Protein AF-A0A914AIZ8-F1 (afdb_monomer_lite)

pLDDT: mean 80.5, std 17.39, range [27.12, 98.44]

Sequence (541 aa):
MTSAKQDGAMNAWTVYDHIDECRGKVALKERDHRAYYESSQVDKQFNEVEIAALRQNNKDKRVNLAQQTFHGDERVINEALESHRDENLALRRKTAEEAISEMDQKMCEKEKQLNSLREQREKRENRIKELETALARLDLLAKNSDNNYAQYDLKTIRMVENNLDKARIKHETARKLQQTYIEIVRCLEEERLSLPKKLKALEGALEEQRHELRELTGISQDARIKRDQAKAELSVLEQTMIEAKRSRDRTLTRMKKQAEKQKEMADKIEKRARATLQTDDPSQESKRQSQMDEDNWVKVTTYEEAFKRIQEATGVSSIEEIEARFMNQGGTYEHLLAQKRTSEKQRKWLSEQKRQLTQHYEAMKYSGESKMSQGQQMLEKMQEHLGKTEQRRDLLRNSVHRNHMVTTDVKNGIRHLYDTLKDIKLKPPMKNNANPDDYLDQLQICENKLQKLMTQANVRDSASFKKIMNSTEFHEFMENRQKTENLRVRLDEPDSYDSDDFGYDSQDNEDMMTNADIKREGQMLMDQKKNKKRARGRRKK

InterPro domains:
  IPR033192 Outer dynein arm-docking complex subunit 3 [PTHR46518] (12-540)
  IPR049258 ODAD1, central coiled coil region [PF21773] (155-421)

Radius of gyration: 93.91 Å; chains: 1; bounding box: 197×162×282 Å

Structure (mmCIF, N/CA/C/O backbone):
data_AF-A0A914AIZ8-F1
#
_entry.id   AF-A0A914AIZ8-F1
#
loop_
_atom_site.group_PDB
_atom_site.id
_atom_site.type_symbol
_atom_site.label_atom_id
_atom_site.label_alt_id
_atom_site.label_comp_id
_atom_site.label_asym_id
_atom_site.label_entity_id
_atom_site.label_seq_id
_atom_site.pdbx_PDB_ins_code
_atom_site.Cartn_x
_atom_site.Cartn_y
_atom_site.Cartn_z
_atom_site.occupancy
_atom_site.B_iso_or_equiv
_atom_site.auth_seq_id
_atom_site.auth_comp_id
_atom_site.auth_asym_id
_atom_site.auth_atom_id
_atom_site.pdbx_PDB_model_num
ATOM 1 N N . MET A 1 1 ? 111.674 66.416 -109.402 1.00 37.84 1 MET A N 1
ATOM 2 C CA . MET A 1 1 ? 112.858 67.274 -109.611 1.00 37.84 1 MET A CA 1
ATOM 3 C C . MET A 1 1 ? 113.017 67.504 -111.105 1.00 37.84 1 MET A C 1
ATOM 5 O O . MET A 1 1 ? 112.945 66.522 -111.824 1.00 37.84 1 MET A O 1
ATOM 9 N N . THR A 1 2 ? 113.167 68.777 -111.508 1.00 37.00 2 THR A N 1
ATOM 10 C CA . THR A 1 2 ? 113.923 69.280 -112.688 1.00 37.00 2 THR A CA 1
ATOM 11 C C . THR A 1 2 ? 113.651 68.617 -114.049 1.00 37.00 2 THR A C 1
ATOM 13 O O . THR A 1 2 ? 113.976 67.460 -114.255 1.00 37.00 2 THR A O 1
ATOM 16 N N . SER A 1 3 ? 112.966 69.279 -114.986 1.00 31.75 3 SER A N 1
ATOM 17 C CA . SER A 1 3 ? 113.475 70.363 -115.855 1.00 31.75 3 SER A CA 1
ATOM 18 C C . SER A 1 3 ? 114.657 69.954 -116.734 1.00 31.75 3 SER A C 1
ATOM 20 O O . SER A 1 3 ? 115.660 69.476 -116.212 1.00 31.75 3 SER A O 1
ATOM 22 N N . ALA A 1 4 ? 114.541 70.333 -118.015 1.00 35.38 4 ALA A N 1
ATOM 23 C CA . ALA A 1 4 ? 115.617 70.503 -118.991 1.00 35.38 4 ALA A CA 1
ATOM 24 C C . ALA A 1 4 ? 116.186 69.183 -119.556 1.00 35.38 4 ALA A C 1
ATOM 26 O O . ALA A 1 4 ? 116.384 68.222 -118.836 1.00 35.38 4 ALA A O 1
ATOM 27 N N . LYS A 1 5 ? 116.510 69.043 -120.838 1.00 35.47 5 LYS A N 1
ATOM 28 C CA . LYS A 1 5 ? 116.628 69.987 -121.950 1.00 35.47 5 LYS A CA 1
ATOM 29 C C . LYS A 1 5 ? 116.892 69.120 -123.192 1.00 35.47 5 LYS A C 1
ATOM 31 O O . LYS A 1 5 ? 117.643 68.163 -123.097 1.00 35.47 5 LYS A O 1
ATOM 36 N N . GLN A 1 6 ? 116.197 69.419 -124.283 1.00 34.81 6 GLN A N 1
ATOM 37 C CA . GLN A 1 6 ? 116.794 69.851 -125.552 1.00 34.81 6 GLN A CA 1
ATOM 38 C C . GLN A 1 6 ? 117.416 68.785 -126.470 1.00 34.81 6 GLN A C 1
ATOM 40 O O . GLN A 1 6 ? 118.135 67.887 -126.056 1.00 34.81 6 GLN A O 1
ATOM 45 N N . ASP A 1 7 ? 117.150 69.064 -127.746 1.00 32.25 7 ASP A N 1
ATOM 46 C CA . ASP A 1 7 ? 117.887 68.711 -128.956 1.00 32.25 7 ASP A CA 1
ATOM 47 C C . ASP A 1 7 ? 117.586 67.316 -129.539 1.00 32.25 7 ASP A C 1
ATOM 49 O O . ASP A 1 7 ? 117.771 66.286 -128.912 1.00 32.25 7 ASP A O 1
ATOM 53 N N . GLY A 1 8 ? 117.048 67.180 -130.754 1.00 37.59 8 GLY A N 1
ATOM 54 C CA . GLY A 1 8 ? 117.127 68.109 -131.880 1.00 37.59 8 GLY A CA 1
ATOM 55 C C . GLY A 1 8 ? 118.482 68.030 -132.582 1.00 37.59 8 GLY A C 1
ATOM 56 O O . GLY A 1 8 ? 119.145 69.043 -132.737 1.00 37.59 8 GLY A O 1
ATOM 57 N N . ALA A 1 9 ? 118.873 66.832 -133.021 1.00 35.09 9 ALA A N 1
ATOM 58 C CA . ALA A 1 9 ? 119.806 66.600 -134.126 1.00 35.09 9 ALA A CA 1
ATOM 59 C 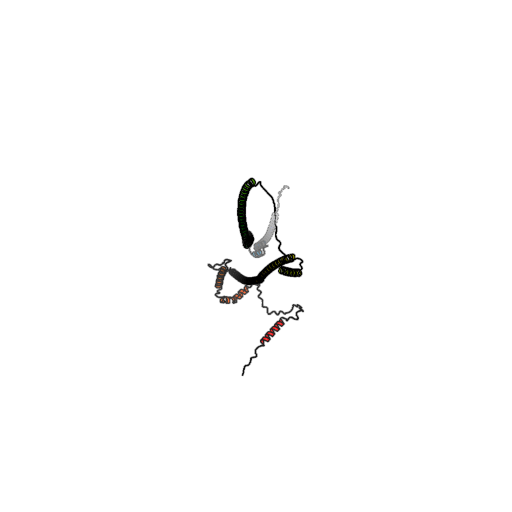C . ALA A 1 9 ? 119.464 65.222 -134.729 1.00 35.09 9 ALA A C 1
ATOM 61 O O . ALA A 1 9 ? 119.620 64.195 -134.083 1.00 35.09 9 ALA A O 1
ATOM 62 N N . MET A 1 10 ? 118.691 65.194 -135.815 1.00 37.34 10 MET A N 1
ATOM 63 C CA . MET A 1 10 ? 119.196 64.980 -137.179 1.00 37.34 10 MET A CA 1
ATOM 64 C C . MET A 1 10 ? 119.826 63.595 -137.410 1.00 37.34 10 MET A C 1
ATOM 66 O O . MET A 1 10 ? 120.957 63.337 -137.023 1.00 37.34 10 MET A O 1
ATOM 70 N N . ASN A 1 11 ? 119.087 62.801 -138.194 1.00 43.47 11 ASN A N 1
ATOM 71 C CA . ASN A 1 11 ? 119.573 61.902 -139.242 1.00 43.47 11 ASN A CA 1
ATOM 72 C C . ASN A 1 11 ? 120.463 60.714 -138.856 1.00 43.47 11 ASN A C 1
ATOM 74 O O . ASN A 1 11 ? 121.676 60.836 -138.751 1.00 43.47 11 ASN A O 1
ATOM 78 N N . ALA A 1 12 ? 119.855 59.522 -138.858 1.00 49.12 12 ALA A N 1
ATOM 79 C CA . ALA A 1 12 ? 120.005 58.534 -139.943 1.00 49.12 12 ALA A CA 1
ATOM 80 C C . ALA A 1 12 ? 119.613 57.138 -139.426 1.00 49.12 12 ALA A C 1
ATOM 82 O O . ALA A 1 12 ? 120.465 56.282 -139.217 1.00 49.12 12 ALA A O 1
ATOM 83 N N . TRP A 1 13 ? 118.319 56.903 -139.189 1.00 46.59 13 TRP A N 1
ATOM 84 C CA . TRP A 1 13 ? 117.822 55.535 -139.012 1.00 46.59 13 TRP A CA 1
ATOM 85 C C . TRP A 1 13 ? 117.553 54.963 -140.393 1.00 46.59 13 TRP A C 1
ATOM 87 O O . TRP A 1 13 ? 116.778 55.525 -141.172 1.00 46.59 13 TRP A O 1
ATOM 97 N N . THR A 1 14 ? 118.254 53.886 -140.725 1.00 64.19 14 THR A N 1
ATOM 98 C CA . THR A 1 14 ? 118.092 53.234 -142.019 1.00 64.19 14 THR A CA 1
ATOM 99 C C . THR A 1 14 ? 116.807 52.410 -142.021 1.00 64.19 14 THR A C 1
ATOM 101 O O . THR A 1 14 ? 116.334 51.957 -140.982 1.00 64.19 14 THR A O 1
ATOM 104 N N . VAL A 1 15 ? 116.208 52.208 -143.198 1.00 65.94 15 VAL A N 1
ATOM 105 C CA . VAL A 1 15 ? 114.945 51.456 -143.349 1.00 65.94 15 VAL A CA 1
ATOM 106 C C . VAL A 1 15 ? 115.031 50.053 -142.723 1.00 65.94 15 VAL A C 1
ATOM 108 O O . VAL A 1 15 ? 114.028 49.537 -142.238 1.00 65.94 15 VAL A O 1
ATOM 111 N N . TYR A 1 16 ? 116.230 49.464 -142.672 1.00 70.50 16 TYR A N 1
ATOM 112 C CA . TYR A 1 16 ? 116.486 48.180 -142.018 1.00 70.50 16 TYR A CA 1
ATOM 113 C C . TYR A 1 16 ? 116.270 48.218 -140.498 1.00 70.50 16 TYR A C 1
ATOM 115 O O . TYR A 1 16 ? 115.615 47.320 -139.974 1.00 70.50 16 TYR A O 1
ATOM 123 N N . ASP A 1 17 ? 116.707 49.276 -139.809 1.00 71.38 17 ASP A N 1
ATOM 124 C CA . ASP A 1 17 ? 116.514 49.417 -138.358 1.00 71.38 17 ASP A CA 1
ATOM 125 C C . ASP A 1 17 ? 115.025 49.566 -138.001 1.00 71.38 17 ASP A C 1
ATOM 127 O O . ASP A 1 17 ? 114.548 48.997 -137.021 1.00 71.38 17 ASP A O 1
ATOM 131 N N . HIS A 1 18 ? 114.252 50.263 -138.844 1.00 68.75 18 HIS A N 1
ATOM 132 C CA . HIS A 1 18 ? 112.795 50.363 -138.692 1.00 68.75 18 HIS A CA 1
ATOM 133 C C . HIS A 1 18 ? 112.086 49.022 -138.930 1.00 68.75 18 HIS A C 1
ATOM 135 O O . HIS A 1 18 ? 111.115 48.703 -138.243 1.00 68.75 18 HIS A O 1
ATOM 141 N N . ILE A 1 19 ? 112.566 48.214 -139.882 1.00 75.69 19 ILE A N 1
ATOM 142 C CA . ILE A 1 19 ? 112.013 46.880 -140.147 1.00 75.69 19 ILE A CA 1
ATOM 143 C C . ILE A 1 19 ? 112.294 45.930 -138.977 1.00 75.69 19 ILE A C 1
ATOM 145 O O . ILE A 1 19 ? 111.385 45.202 -138.577 1.00 75.69 19 ILE A O 1
ATOM 149 N N . ASP A 1 20 ? 113.495 45.946 -138.399 1.00 78.25 20 ASP A N 1
ATOM 150 C CA . ASP A 1 20 ? 113.828 45.081 -137.262 1.00 78.25 20 ASP A CA 1
ATOM 151 C C . ASP A 1 20 ? 113.152 45.534 -135.960 1.00 78.25 20 ASP A C 1
ATOM 153 O O . ASP A 1 20 ? 112.673 44.689 -135.200 1.00 78.25 20 ASP A O 1
ATOM 157 N N . GLU A 1 21 ? 112.969 46.840 -135.740 1.00 79.44 21 GLU A N 1
ATOM 158 C CA . GLU A 1 21 ? 112.124 47.345 -134.650 1.00 79.44 21 GLU A CA 1
ATOM 159 C C . GLU A 1 21 ? 110.655 46.916 -134.835 1.00 79.44 21 GLU A C 1
ATOM 161 O O . GLU A 1 21 ? 110.011 46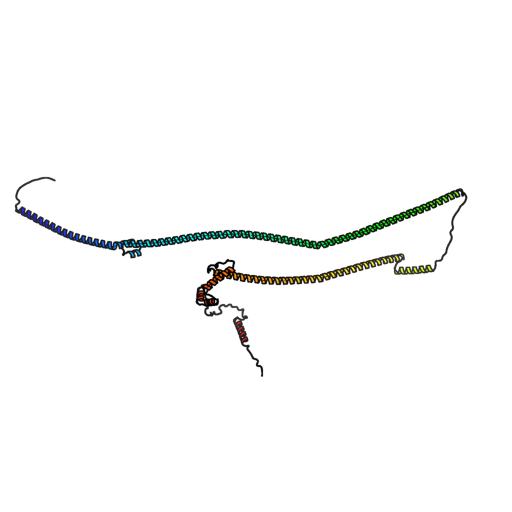.455 -133.888 1.00 79.44 21 GLU A O 1
ATOM 166 N N . CYS A 1 22 ? 110.112 47.006 -136.056 1.00 77.62 22 CYS A N 1
ATOM 167 C CA . CYS A 1 22 ? 108.765 46.522 -136.366 1.00 77.62 22 CYS A CA 1
ATOM 168 C C . CYS A 1 22 ? 108.639 45.005 -136.173 1.00 77.62 22 CYS A C 1
ATOM 170 O O . CYS A 1 22 ? 107.650 44.558 -135.594 1.00 77.62 22 CYS A O 1
ATOM 172 N N . ARG A 1 23 ? 109.632 44.209 -136.588 1.00 79.06 23 ARG A N 1
ATOM 173 C CA . ARG A 1 23 ? 109.660 42.755 -136.356 1.00 79.06 23 ARG A CA 1
ATOM 174 C C . ARG A 1 23 ? 109.751 42.416 -134.871 1.00 79.06 23 ARG A C 1
ATOM 176 O O . ARG A 1 23 ? 109.022 41.540 -134.417 1.00 79.06 23 ARG A O 1
ATOM 183 N N . GLY A 1 24 ? 110.565 43.140 -134.102 1.00 79.94 24 GLY A N 1
ATOM 184 C CA . GLY A 1 24 ? 110.635 43.010 -132.646 1.00 79.94 24 GLY A CA 1
ATOM 185 C C . GLY A 1 24 ? 109.304 43.345 -131.967 1.00 79.94 24 GLY A C 1
ATOM 186 O O . GLY A 1 24 ? 108.838 42.585 -131.119 1.00 79.94 24 GLY A O 1
ATOM 187 N N . LYS A 1 25 ? 108.634 44.427 -132.392 1.00 80.31 25 LYS A N 1
ATOM 188 C CA . LYS A 1 25 ? 107.292 44.803 -131.908 1.00 80.31 25 LYS A CA 1
ATOM 189 C C . LYS A 1 25 ? 106.227 43.767 -132.274 1.00 80.31 25 LYS A C 1
ATOM 191 O O . LYS A 1 25 ? 105.352 43.503 -131.453 1.00 80.31 25 LYS A O 1
ATOM 196 N N . VAL A 1 26 ? 106.286 43.173 -133.468 1.00 80.88 26 VAL A N 1
ATOM 197 C CA . VAL A 1 26 ? 105.371 42.093 -133.880 1.00 80.88 26 VAL A CA 1
ATOM 198 C C . VAL A 1 26 ? 105.619 40.833 -133.052 1.00 80.88 26 VAL A C 1
ATOM 200 O O . VAL A 1 26 ? 104.673 40.319 -132.470 1.00 80.88 26 VAL A O 1
ATOM 203 N N . ALA A 1 27 ? 106.870 40.396 -132.890 1.00 82.56 27 ALA A N 1
ATOM 204 C CA . ALA A 1 27 ? 107.204 39.218 -132.087 1.00 82.56 27 ALA A CA 1
ATOM 205 C C . ALA A 1 27 ? 106.839 39.385 -130.599 1.00 82.56 27 ALA A C 1
ATOM 207 O O . ALA A 1 27 ? 106.394 38.432 -129.958 1.00 82.56 27 ALA A O 1
ATOM 208 N N . LEU A 1 28 ? 106.994 40.594 -130.044 1.00 84.62 28 LEU A N 1
ATOM 209 C CA . LEU A 1 28 ? 106.552 40.908 -128.684 1.00 84.62 28 LEU A CA 1
ATOM 210 C C . LEU A 1 28 ? 105.023 40.870 -128.581 1.00 84.62 28 LEU A C 1
ATOM 212 O O . LEU A 1 28 ? 104.501 40.215 -127.687 1.00 84.62 28 LEU A O 1
ATOM 216 N N . LYS A 1 29 ? 104.300 41.485 -129.529 1.00 84.12 29 LYS A N 1
ATOM 217 C CA . LYS A 1 29 ? 102.831 41.413 -129.576 1.00 84.12 29 LYS A CA 1
ATOM 218 C C . LYS A 1 29 ? 102.324 39.986 -129.748 1.00 84.12 29 LYS A C 1
ATOM 220 O O . LYS A 1 29 ? 101.328 39.634 -129.136 1.00 84.12 29 LYS A O 1
ATOM 225 N N . GLU A 1 30 ? 102.985 39.159 -130.550 1.00 83.81 30 GLU A N 1
ATOM 226 C CA . GLU A 1 30 ? 102.629 37.747 -130.718 1.00 83.81 30 GLU A CA 1
ATOM 227 C C . GLU A 1 30 ? 102.891 36.936 -129.445 1.00 83.81 30 GLU A C 1
ATOM 229 O O . GLU A 1 30 ? 102.071 36.092 -129.082 1.00 83.81 30 GLU A O 1
ATOM 234 N N . ARG A 1 31 ? 103.989 37.211 -128.728 1.00 83.38 31 ARG A N 1
ATOM 235 C CA . ARG A 1 31 ? 104.258 36.620 -127.408 1.00 83.38 31 ARG A CA 1
ATOM 236 C C . ARG A 1 31 ? 103.248 37.062 -126.360 1.00 83.38 31 ARG A C 1
ATOM 238 O O . ARG A 1 31 ? 102.752 36.202 -125.644 1.00 83.38 31 ARG A O 1
ATOM 245 N N . ASP A 1 32 ? 102.908 38.344 -126.311 1.00 84.69 32 ASP A N 1
ATOM 246 C CA . ASP A 1 32 ? 101.880 38.863 -125.411 1.00 84.69 32 ASP A CA 1
ATOM 247 C C . ASP A 1 32 ? 100.518 38.267 -125.762 1.00 84.69 32 ASP A C 1
ATOM 249 O O . ASP A 1 32 ? 99.843 37.750 -124.882 1.00 84.69 32 ASP A O 1
ATOM 253 N N . HIS A 1 33 ? 100.121 38.235 -127.038 1.00 85.31 33 HIS A N 1
ATOM 254 C CA . HIS A 1 33 ? 98.879 37.583 -127.463 1.00 85.31 33 HIS A CA 1
ATOM 255 C C . HIS A 1 33 ? 98.855 36.097 -127.100 1.00 85.31 33 HIS A C 1
ATOM 257 O O . HIS A 1 33 ? 97.816 35.606 -126.659 1.00 85.31 33 HIS A O 1
ATOM 263 N N . ARG A 1 34 ? 99.980 35.383 -127.239 1.00 86.19 34 ARG A N 1
ATOM 264 C CA . ARG A 1 34 ? 100.092 33.983 -126.817 1.00 86.19 34 ARG A CA 1
ATOM 265 C C . ARG A 1 34 ? 99.998 33.846 -125.295 1.00 86.19 34 ARG A C 1
ATOM 267 O O . ARG A 1 34 ? 99.226 33.014 -124.843 1.00 86.19 34 ARG A O 1
ATOM 274 N N . ALA A 1 35 ? 100.682 34.685 -124.519 1.00 83.50 35 ALA A N 1
ATOM 275 C CA . ALA A 1 35 ? 100.612 34.681 -123.058 1.00 83.50 35 ALA A CA 1
ATOM 276 C C . ALA A 1 35 ? 99.209 35.045 -122.541 1.00 83.50 35 ALA A C 1
ATOM 278 O O . ALA A 1 35 ? 98.697 34.384 -121.644 1.00 83.50 35 ALA A O 1
ATOM 279 N N . TYR A 1 36 ? 98.544 36.038 -123.142 1.00 85.94 36 TYR A N 1
ATOM 280 C CA . TYR A 1 36 ? 97.155 36.391 -122.839 1.00 85.94 36 TYR A CA 1
ATOM 281 C C . TYR A 1 36 ? 96.191 35.262 -123.203 1.00 85.94 36 TYR A C 1
ATOM 283 O O . TYR A 1 36 ? 95.271 34.979 -122.440 1.00 85.94 36 TYR A O 1
ATOM 291 N N . TYR A 1 37 ? 96.388 34.601 -124.347 1.00 87.88 37 TYR A N 1
ATOM 292 C CA . TYR A 1 37 ? 95.561 33.464 -124.742 1.00 87.88 37 TYR A CA 1
ATOM 293 C C . TYR A 1 37 ? 95.774 32.265 -123.813 1.00 87.88 37 TYR A C 1
ATOM 295 O O . TYR A 1 37 ? 94.801 31.673 -123.360 1.00 87.88 37 TYR A O 1
ATOM 303 N N . GLU A 1 38 ? 97.021 31.932 -123.480 1.00 86.75 38 GLU A N 1
ATOM 304 C CA . GLU A 1 38 ? 97.358 30.860 -122.540 1.00 86.75 38 GLU A CA 1
ATOM 305 C C . GLU A 1 38 ? 96.817 31.160 -121.135 1.00 86.75 38 GLU A C 1
ATOM 307 O O . GLU A 1 38 ? 96.154 30.301 -120.559 1.00 86.75 38 GLU A O 1
ATOM 312 N N . SER A 1 39 ? 96.979 32.388 -120.626 1.00 85.12 39 SER A N 1
ATOM 313 C CA . SER A 1 39 ? 96.377 32.825 -119.357 1.00 85.12 39 SER A CA 1
ATOM 314 C C . SER A 1 39 ? 94.854 32.720 -119.401 1.00 85.12 39 SER A C 1
ATOM 316 O O . SER A 1 39 ? 94.261 32.143 -118.501 1.00 85.12 39 SER A O 1
ATOM 318 N N . SER A 1 40 ? 94.212 33.186 -120.477 1.00 85.50 40 SER A N 1
ATOM 319 C CA . SER A 1 40 ? 92.756 33.102 -120.628 1.00 85.50 40 SER A CA 1
ATOM 320 C C . SER A 1 40 ? 92.253 31.658 -120.717 1.00 85.50 40 SER A C 1
ATOM 322 O O . SER A 1 40 ? 91.175 31.362 -120.204 1.00 85.50 40 SER A O 1
ATOM 324 N N . GLN A 1 41 ? 93.010 30.745 -121.335 1.00 87.12 41 GLN A N 1
ATOM 325 C CA . GLN A 1 41 ? 92.665 29.321 -121.376 1.00 87.12 41 GLN A CA 1
ATOM 326 C C . GLN A 1 41 ? 92.840 28.654 -120.011 1.00 87.12 41 GLN A C 1
ATOM 328 O O . GLN A 1 41 ? 91.982 27.865 -119.619 1.00 87.12 41 GLN A O 1
ATOM 333 N N . VAL A 1 42 ? 93.899 28.990 -119.268 1.00 86.75 42 VAL A N 1
ATOM 334 C CA . VAL A 1 42 ? 94.095 28.519 -117.888 1.00 86.75 42 VAL A CA 1
ATOM 335 C C . VAL A 1 42 ? 92.988 29.053 -116.978 1.00 86.75 42 VAL A C 1
ATOM 337 O O . VAL A 1 42 ? 92.381 28.269 -116.253 1.00 86.75 42 VAL A O 1
ATOM 340 N N . ASP A 1 43 ? 92.639 30.336 -117.084 1.00 87.12 43 ASP A N 1
ATOM 341 C CA . ASP A 1 43 ? 91.532 30.941 -116.338 1.00 87.12 43 ASP A CA 1
ATOM 342 C C . ASP A 1 43 ? 90.197 30.290 -116.709 1.00 87.12 43 ASP A C 1
ATOM 344 O O . ASP A 1 43 ? 89.370 30.017 -115.843 1.00 87.12 43 ASP A O 1
ATOM 348 N N . LYS A 1 44 ? 89.975 29.976 -117.991 1.00 87.88 44 LYS A N 1
ATOM 349 C CA . LYS A 1 44 ? 88.776 29.257 -118.432 1.00 87.88 44 LYS A CA 1
ATOM 350 C C . LYS A 1 44 ? 88.715 27.845 -117.848 1.00 87.88 44 LYS A C 1
ATOM 352 O O . LYS A 1 44 ? 87.649 27.447 -117.390 1.00 87.88 44 LYS A O 1
ATOM 357 N N . GLN A 1 45 ? 89.827 27.111 -117.824 1.00 87.50 45 GLN A N 1
ATOM 358 C CA . GLN A 1 45 ? 89.890 25.789 -117.195 1.00 87.50 45 GLN A CA 1
ATOM 359 C C . GLN A 1 45 ? 89.665 25.871 -115.681 1.00 87.50 45 GLN A C 1
ATOM 361 O O . GLN A 1 45 ? 88.903 25.072 -115.138 1.00 87.50 45 GLN A O 1
ATOM 366 N N . PHE A 1 46 ? 90.261 26.855 -115.003 1.00 90.06 46 PHE A N 1
ATOM 367 C CA . PHE A 1 46 ? 90.030 27.095 -113.579 1.00 90.06 46 PHE A CA 1
ATOM 368 C C . PHE A 1 46 ? 88.555 27.411 -113.306 1.00 90.06 46 PHE A C 1
ATOM 370 O O . PHE A 1 46 ? 87.938 26.775 -112.454 1.00 90.06 46 PHE A O 1
ATOM 377 N N . ASN A 1 47 ? 87.957 28.300 -114.102 1.00 87.75 47 ASN A N 1
ATOM 378 C CA . ASN A 1 47 ? 86.538 28.635 -114.023 1.00 87.75 47 ASN A CA 1
ATOM 379 C C . ASN A 1 47 ? 85.639 27.420 -114.316 1.00 87.75 47 ASN A C 1
ATOM 381 O O . ASN A 1 47 ? 84.615 27.248 -113.661 1.00 87.75 47 ASN A O 1
ATOM 385 N N . GLU A 1 48 ? 85.992 26.548 -115.267 1.00 89.81 48 GLU A N 1
ATOM 386 C CA . GLU A 1 48 ? 85.249 25.307 -115.538 1.00 89.81 48 GLU A CA 1
ATOM 387 C C . GLU A 1 48 ? 85.293 24.343 -114.341 1.00 89.81 48 GLU A C 1
ATOM 389 O O . GLU A 1 48 ? 84.255 23.787 -113.962 1.00 89.81 48 GLU A O 1
ATOM 394 N N . VAL A 1 49 ? 86.458 24.191 -113.701 1.00 91.44 49 VAL A N 1
ATOM 395 C CA . VAL A 1 49 ? 86.620 23.392 -112.475 1.00 91.44 49 VAL A CA 1
ATOM 396 C C . VAL A 1 49 ? 85.844 24.010 -111.308 1.00 91.44 49 VAL A C 1
ATOM 398 O O . VAL A 1 49 ? 85.146 23.291 -110.590 1.00 91.44 49 VAL A O 1
ATOM 401 N N . GLU A 1 50 ? 85.892 25.331 -111.138 1.00 92.19 50 GLU A N 1
ATOM 402 C CA . GLU A 1 50 ? 85.157 26.041 -110.089 1.00 92.19 50 GLU A CA 1
ATOM 403 C C . GLU A 1 50 ? 83.638 25.934 -110.291 1.00 92.19 50 GLU A C 1
ATOM 405 O O . GLU A 1 50 ? 82.905 25.618 -109.352 1.00 92.19 50 GLU A O 1
ATOM 410 N N . ILE A 1 51 ? 83.144 26.084 -111.524 1.00 89.06 51 ILE A N 1
ATOM 411 C CA . ILE A 1 51 ? 81.728 25.877 -111.856 1.00 89.06 51 ILE A CA 1
ATOM 412 C C . ILE A 1 51 ? 81.310 24.431 -111.567 1.00 89.06 51 ILE A C 1
ATOM 414 O O . ILE A 1 51 ? 80.219 24.208 -111.033 1.00 89.06 51 ILE A O 1
ATOM 418 N N . ALA A 1 52 ? 82.145 23.439 -111.892 1.00 89.69 52 ALA A N 1
ATOM 419 C CA . ALA A 1 52 ? 81.866 22.040 -111.575 1.00 89.69 52 ALA A CA 1
ATOM 420 C C . ALA A 1 52 ? 81.794 21.807 -110.054 1.00 89.69 52 ALA A C 1
ATOM 422 O O . ALA A 1 52 ? 80.836 21.190 -109.577 1.00 89.69 52 ALA A O 1
ATOM 423 N N . ALA A 1 53 ? 82.733 22.369 -109.287 1.00 91.25 53 ALA A N 1
ATOM 424 C CA . ALA A 1 53 ? 82.738 22.304 -107.827 1.00 91.25 53 ALA A CA 1
ATOM 425 C C . ALA A 1 53 ? 81.503 22.987 -107.213 1.00 91.25 53 ALA A C 1
ATOM 427 O O . ALA A 1 53 ? 80.840 22.418 -106.342 1.00 91.25 53 ALA A O 1
ATOM 428 N N . LEU A 1 54 ? 81.126 24.171 -107.704 1.00 91.62 54 LEU A N 1
ATOM 429 C CA . LEU A 1 54 ? 79.931 24.891 -107.259 1.00 91.62 54 LEU A CA 1
ATOM 430 C C . LEU A 1 54 ? 78.645 24.127 -107.587 1.00 91.62 54 LEU A C 1
ATOM 432 O O . LEU A 1 54 ? 77.738 24.078 -106.755 1.00 91.62 54 LEU A O 1
ATOM 436 N N . ARG A 1 55 ? 78.553 23.495 -108.764 1.00 90.19 55 ARG A N 1
ATOM 437 C CA . ARG A 1 55 ? 77.408 22.647 -109.139 1.00 90.19 55 ARG A CA 1
ATOM 438 C C . ARG A 1 55 ? 77.292 21.423 -108.239 1.00 90.19 55 ARG A C 1
ATOM 440 O O . ARG A 1 55 ? 76.182 21.116 -107.805 1.00 90.19 55 ARG A O 1
ATOM 447 N N . GLN A 1 56 ? 78.409 20.767 -107.930 1.00 92.19 56 GLN A N 1
ATOM 448 C CA . GLN A 1 56 ? 78.430 19.638 -107.003 1.00 92.19 56 GLN A CA 1
ATOM 449 C C . GLN A 1 56 ? 77.992 20.075 -105.600 1.00 92.19 56 GLN A C 1
ATOM 451 O O . GLN A 1 56 ? 77.072 19.489 -105.043 1.00 92.19 56 GLN A O 1
ATOM 456 N N . ASN A 1 57 ? 78.525 21.186 -105.088 1.00 92.94 57 ASN A N 1
ATOM 457 C CA . ASN A 1 57 ? 78.129 21.734 -103.790 1.00 92.94 57 ASN A CA 1
ATOM 458 C C . ASN A 1 57 ? 76.639 22.138 -103.763 1.00 92.94 57 ASN A C 1
ATOM 460 O O . ASN A 1 57 ? 75.934 21.894 -102.787 1.00 92.94 57 ASN A O 1
ATOM 464 N N . ASN A 1 58 ? 76.106 22.699 -104.855 1.00 88.50 58 ASN A N 1
ATOM 465 C CA . ASN A 1 58 ? 74.674 23.000 -104.960 1.00 88.50 58 ASN A CA 1
ATOM 466 C C . ASN A 1 58 ? 73.827 21.717 -104.949 1.00 88.50 58 ASN A C 1
ATOM 468 O O . ASN A 1 58 ? 72.786 21.680 -104.297 1.00 88.50 58 ASN A O 1
ATOM 472 N N . LYS A 1 59 ? 74.278 20.654 -105.628 1.00 89.75 59 LYS A N 1
ATOM 473 C CA . LYS A 1 59 ? 73.628 19.338 -105.600 1.00 89.75 59 LYS A CA 1
ATOM 474 C C . LYS A 1 59 ? 73.645 18.744 -104.189 1.00 89.75 59 LYS A C 1
ATOM 476 O O . LYS A 1 59 ? 72.589 18.344 -103.710 1.00 89.75 59 LYS A O 1
ATOM 481 N N . ASP A 1 60 ? 74.785 18.769 -103.507 1.00 89.62 60 ASP A N 1
ATOM 482 C CA . ASP A 1 60 ? 74.926 18.254 -102.141 1.00 89.62 60 ASP A CA 1
ATOM 483 C C . ASP A 1 60 ? 74.059 19.050 -101.154 1.00 89.62 60 ASP A C 1
ATOM 485 O O . ASP A 1 60 ? 73.344 18.471 -100.339 1.00 89.62 60 ASP A O 1
ATOM 489 N N . LYS A 1 61 ? 74.011 20.382 -101.285 1.00 86.94 61 LYS A N 1
ATOM 490 C CA . LYS A 1 61 ? 73.105 21.235 -100.499 1.00 86.94 61 LYS A CA 1
ATOM 491 C C . LYS A 1 61 ? 71.631 20.934 -100.769 1.00 86.94 61 LYS A C 1
ATOM 493 O O . LYS A 1 61 ? 70.852 20.918 -99.822 1.00 86.94 61 LYS A O 1
ATOM 498 N N . ARG A 1 62 ? 71.235 20.665 -102.018 1.00 82.69 62 ARG A N 1
ATOM 499 C CA . ARG A 1 62 ? 69.856 20.255 -102.349 1.00 82.69 62 ARG A CA 1
ATOM 500 C C . ARG A 1 62 ? 69.507 18.898 -101.746 1.00 82.69 62 ARG A C 1
ATOM 502 O O . ARG A 1 62 ? 68.404 18.746 -101.237 1.00 82.69 62 ARG A O 1
ATOM 509 N N . VAL A 1 63 ? 70.433 17.939 -101.775 1.00 84.00 63 VAL A N 1
ATOM 510 C CA . VAL A 1 63 ? 70.247 16.621 -101.145 1.00 84.00 63 VAL A CA 1
ATOM 511 C C . VAL A 1 63 ? 70.134 16.759 -99.627 1.00 84.00 63 VAL A C 1
ATOM 513 O O . VAL A 1 63 ? 69.205 16.207 -99.048 1.00 84.00 63 VAL A O 1
ATOM 516 N N . ASN A 1 64 ? 71.000 17.551 -98.991 1.00 83.19 64 ASN A N 1
ATOM 517 C CA . ASN A 1 64 ? 70.924 17.819 -97.553 1.00 83.19 64 ASN A CA 1
ATOM 518 C C . ASN A 1 64 ? 69.615 18.522 -97.167 1.00 83.19 64 ASN A C 1
ATOM 520 O O . ASN A 1 64 ? 68.987 18.143 -96.183 1.00 83.19 64 ASN A O 1
ATOM 524 N N . LEU A 1 65 ? 69.165 19.505 -97.953 1.00 80.38 65 LEU A N 1
ATOM 525 C CA . LEU A 1 65 ? 67.884 20.178 -97.726 1.00 80.38 65 LEU A CA 1
ATOM 526 C C . LEU A 1 65 ? 66.704 19.209 -97.894 1.00 80.38 65 LEU A C 1
ATOM 528 O O . LEU A 1 65 ? 65.781 19.217 -97.084 1.00 80.38 65 LEU A O 1
ATOM 532 N N . ALA A 1 66 ? 66.744 18.334 -98.904 1.00 75.69 66 ALA A N 1
ATOM 533 C CA . ALA A 1 66 ? 65.742 17.287 -99.084 1.00 75.69 66 ALA A CA 1
ATOM 534 C C . ALA A 1 66 ? 65.727 16.323 -97.884 1.00 75.69 66 ALA A C 1
ATOM 536 O O . ALA A 1 66 ? 64.677 16.079 -97.307 1.00 75.69 66 ALA A O 1
ATOM 537 N N . GLN A 1 67 ? 66.883 15.835 -97.428 1.00 74.38 67 GLN A N 1
ATOM 538 C CA . GLN A 1 67 ? 66.963 14.961 -96.251 1.00 74.38 67 GLN A CA 1
ATOM 539 C C . GLN A 1 67 ? 66.450 15.642 -94.972 1.00 74.38 67 GLN A C 1
ATOM 541 O O . GLN A 1 67 ? 65.736 15.019 -94.189 1.00 74.38 67 GLN A O 1
ATOM 546 N N . GLN A 1 68 ? 66.763 16.924 -94.770 1.00 70.31 68 GLN A N 1
ATOM 547 C CA . GLN A 1 68 ? 66.276 17.691 -93.621 1.00 70.31 68 GLN A CA 1
ATOM 548 C C . GLN A 1 68 ? 64.773 17.973 -93.678 1.00 70.31 68 GLN A C 1
ATOM 550 O O . GLN A 1 68 ? 64.142 18.037 -92.630 1.00 70.31 68 GLN A O 1
ATOM 555 N N . THR A 1 69 ? 64.196 18.122 -94.870 1.00 70.06 69 THR A N 1
ATOM 556 C CA . THR A 1 69 ? 62.751 18.338 -95.041 1.00 70.06 69 THR A CA 1
ATOM 557 C C . THR A 1 69 ? 61.961 17.035 -94.926 1.00 70.06 69 THR A C 1
ATOM 559 O O . THR A 1 69 ? 60.920 17.033 -94.281 1.00 70.06 69 THR A O 1
ATOM 562 N N . PHE A 1 70 ? 62.479 15.909 -95.433 1.00 67.56 70 PHE A N 1
ATOM 563 C CA . PHE A 1 70 ? 61.832 14.595 -95.288 1.00 67.56 70 PHE A CA 1
ATOM 564 C C . PHE A 1 70 ? 61.787 14.088 -93.837 1.00 67.56 70 PHE A C 1
ATOM 566 O O . PHE A 1 70 ? 60.831 13.416 -93.467 1.00 67.56 70 PHE A O 1
ATOM 573 N N . HIS A 1 71 ? 62.790 14.417 -93.014 1.00 70.12 71 HIS A N 1
ATOM 574 C CA . HIS A 1 71 ? 62.846 14.025 -91.596 1.00 70.12 71 HIS A CA 1
ATOM 575 C C . HIS A 1 71 ? 62.619 15.195 -90.624 1.00 70.12 71 HIS A C 1
ATOM 577 O O . HIS A 1 71 ? 62.851 15.049 -89.423 1.00 70.12 71 HIS A O 1
ATOM 583 N N . GLY A 1 72 ? 62.203 16.364 -91.122 1.00 75.12 72 GLY A N 1
ATOM 584 C CA . GLY A 1 72 ? 61.978 17.555 -90.298 1.00 75.12 72 GLY A CA 1
ATOM 585 C C . GLY A 1 72 ? 60.885 17.316 -89.260 1.00 75.12 72 GLY A C 1
ATOM 586 O O . GLY A 1 72 ? 61.125 17.474 -88.064 1.00 75.12 72 GLY A O 1
ATOM 587 N N . ASP A 1 73 ? 59.736 16.822 -89.718 1.00 77.12 73 ASP A N 1
ATOM 588 C CA . ASP A 1 73 ? 58.580 16.517 -88.871 1.00 77.12 73 ASP A CA 1
ATOM 589 C C . ASP A 1 73 ? 58.895 15.418 -87.847 1.00 77.12 73 ASP A C 1
ATOM 591 O O . ASP A 1 73 ? 58.599 15.567 -86.663 1.00 77.12 73 ASP A O 1
ATOM 595 N N . GLU A 1 74 ? 59.588 14.350 -88.264 1.00 78.81 74 GLU A N 1
ATOM 596 C CA . GLU A 1 74 ? 59.996 13.257 -87.369 1.00 78.81 74 GLU A CA 1
ATOM 597 C C . GLU A 1 74 ? 60.903 13.763 -86.235 1.00 78.81 74 GLU A C 1
ATOM 599 O O . GLU A 1 74 ? 60.777 13.329 -85.089 1.00 78.81 74 GLU A O 1
ATOM 604 N N . ARG A 1 75 ? 61.820 14.694 -86.521 1.00 79.19 75 ARG A N 1
ATOM 605 C CA . ARG A 1 75 ? 62.708 15.267 -85.501 1.00 79.19 75 ARG A CA 1
ATOM 606 C C . ARG A 1 75 ? 61.957 16.148 -84.509 1.00 79.19 75 ARG A C 1
ATOM 608 O O . ARG A 1 75 ? 62.173 15.995 -83.311 1.00 79.19 75 ARG A O 1
ATOM 615 N N . VAL A 1 76 ? 61.073 17.018 -84.997 1.00 81.88 76 VAL A N 1
ATOM 616 C CA . VAL A 1 76 ? 60.278 17.922 -84.149 1.00 81.88 76 VAL A CA 1
ATOM 617 C C . VAL A 1 76 ? 59.366 17.129 -83.212 1.00 81.88 76 VAL A C 1
ATOM 619 O O . VAL A 1 76 ? 59.288 17.441 -82.026 1.00 81.88 76 VAL A O 1
ATOM 622 N N . ILE A 1 77 ? 58.731 16.062 -83.709 1.00 82.00 77 ILE A N 1
ATOM 623 C CA . ILE A 1 77 ? 57.870 15.189 -82.898 1.00 82.00 77 ILE A CA 1
ATOM 624 C C . ILE A 1 77 ? 58.681 14.469 -81.811 1.00 82.00 77 ILE A C 1
ATOM 626 O O . ILE A 1 77 ? 58.251 14.425 -80.659 1.00 82.00 77 ILE A O 1
ATOM 630 N N . ASN A 1 78 ? 59.867 13.947 -82.145 1.00 81.56 78 ASN A N 1
ATOM 631 C CA . ASN A 1 78 ? 60.714 13.257 -81.170 1.00 81.56 78 ASN A CA 1
ATOM 632 C C . ASN A 1 78 ? 61.229 14.186 -80.061 1.00 81.56 78 ASN A C 1
ATOM 634 O O . ASN A 1 78 ? 61.290 13.762 -78.910 1.00 81.56 78 ASN A O 1
ATOM 638 N N . GLU A 1 79 ? 61.597 15.423 -80.404 1.00 82.06 79 GLU A N 1
ATOM 639 C CA . GLU A 1 79 ? 62.077 16.426 -79.446 1.00 82.06 79 GLU A CA 1
ATOM 640 C C . GLU A 1 79 ? 60.942 16.925 -78.536 1.00 82.06 79 GLU A C 1
ATOM 642 O O . GLU A 1 79 ? 61.113 17.019 -77.324 1.00 82.06 79 GLU A O 1
ATOM 647 N N . ALA A 1 80 ? 59.750 17.173 -79.089 1.00 80.94 80 ALA A N 1
ATOM 648 C CA . ALA A 1 80 ? 58.603 17.645 -78.313 1.00 80.94 80 ALA A CA 1
ATOM 649 C C . ALA A 1 80 ? 57.999 16.569 -77.388 1.00 80.94 80 ALA A C 1
ATOM 651 O O . ALA A 1 80 ? 57.471 16.900 -76.326 1.00 80.94 80 ALA A O 1
ATOM 652 N N . LEU A 1 81 ? 58.061 15.288 -77.775 1.00 81.19 81 LEU A N 1
ATOM 653 C CA . LEU A 1 81 ? 57.468 14.162 -77.038 1.00 81.19 81 LEU A CA 1
ATOM 654 C C . LEU A 1 81 ? 58.514 13.255 -76.375 1.00 81.19 81 LEU A C 1
ATOM 656 O O . LEU A 1 81 ? 58.263 12.069 -76.149 1.00 81.19 81 LEU A O 1
ATOM 660 N N . GLU A 1 82 ? 59.687 13.786 -76.035 1.00 78.81 82 GLU A N 1
ATOM 661 C CA . GLU A 1 82 ? 60.765 13.001 -75.422 1.00 78.81 82 GLU A CA 1
ATOM 662 C C . GLU A 1 82 ? 60.334 12.349 -74.090 1.00 78.81 82 GLU A C 1
ATOM 664 O O . GLU A 1 82 ? 60.614 11.174 -73.846 1.00 78.81 82 GLU A O 1
ATOM 669 N N . SER A 1 83 ? 59.567 13.065 -73.259 1.00 79.88 83 SER A N 1
ATOM 670 C CA . SER A 1 83 ? 59.027 12.553 -71.988 1.00 79.88 83 SER A CA 1
ATOM 671 C C . SER A 1 83 ? 57.857 11.574 -72.153 1.00 79.88 83 SER A C 1
ATOM 673 O O . SER A 1 83 ? 57.511 10.858 -71.212 1.00 79.88 83 SER A O 1
ATOM 675 N N . HIS A 1 84 ? 57.253 11.519 -73.340 1.00 79.69 84 HIS A N 1
ATOM 676 C CA . HIS A 1 84 ? 56.004 10.821 -73.622 1.00 79.69 84 HIS A CA 1
ATOM 677 C C . HIS A 1 84 ? 56.217 9.684 -74.625 1.00 79.69 84 HIS A C 1
ATOM 679 O O . HIS A 1 84 ? 55.772 9.727 -75.772 1.00 79.69 84 HIS A O 1
ATOM 685 N N . ARG A 1 85 ? 56.918 8.633 -74.176 1.00 78.00 85 ARG A N 1
ATOM 686 C CA . ARG A 1 85 ? 57.430 7.555 -75.041 1.00 78.00 85 ARG A CA 1
ATOM 687 C C . ARG A 1 85 ? 56.365 6.886 -75.918 1.00 78.00 85 ARG A C 1
ATOM 689 O O . ARG A 1 85 ? 56.621 6.637 -77.093 1.00 78.00 85 ARG A O 1
ATOM 696 N N . ASP A 1 86 ? 55.193 6.590 -75.366 1.00 79.50 86 ASP A N 1
ATOM 697 C CA . ASP A 1 86 ? 54.141 5.860 -76.087 1.00 79.50 86 ASP A CA 1
ATOM 698 C C . ASP A 1 86 ? 53.446 6.743 -77.138 1.00 79.50 86 ASP A C 1
ATOM 700 O O . ASP A 1 86 ? 53.134 6.287 -78.239 1.00 79.50 86 ASP A O 1
ATOM 704 N N . GLU A 1 87 ? 53.264 8.028 -76.832 1.00 79.69 87 GLU A N 1
ATOM 705 C CA . GLU A 1 87 ? 52.693 9.022 -77.747 1.00 79.69 87 GLU A CA 1
ATOM 706 C C . GLU A 1 87 ? 53.689 9.383 -78.856 1.00 79.69 87 GLU A C 1
ATOM 708 O O . GLU A 1 87 ? 53.307 9.481 -80.021 1.00 79.69 87 GLU A O 1
ATOM 713 N N . ASN A 1 88 ? 54.977 9.457 -78.522 1.00 81.31 88 ASN A N 1
ATOM 714 C CA . ASN A 1 88 ? 56.061 9.658 -79.475 1.00 81.31 88 ASN A CA 1
ATOM 715 C C . ASN A 1 88 ? 56.144 8.504 -80.495 1.00 81.31 88 ASN A C 1
ATOM 717 O O . ASN A 1 88 ? 56.142 8.723 -81.706 1.00 81.31 88 ASN A O 1
ATOM 721 N N . LEU A 1 89 ? 56.104 7.251 -80.025 1.00 79.38 89 LEU A N 1
ATOM 722 C CA . LEU A 1 89 ? 56.108 6.072 -80.902 1.00 79.38 89 LEU A CA 1
ATOM 723 C C . LEU A 1 89 ? 54.891 6.020 -81.841 1.00 79.38 89 LEU A C 1
ATOM 725 O O . LEU A 1 89 ? 55.032 5.588 -82.988 1.00 79.38 89 LEU A O 1
ATOM 729 N N . ALA A 1 90 ? 53.718 6.462 -81.380 1.00 80.12 90 ALA A N 1
ATOM 730 C CA . ALA A 1 90 ? 52.493 6.488 -82.179 1.00 80.12 90 ALA A CA 1
ATOM 731 C C . ALA A 1 90 ? 52.492 7.589 -83.259 1.00 80.12 90 ALA A C 1
ATOM 733 O O . ALA A 1 90 ? 51.903 7.402 -84.326 1.00 80.12 90 ALA A O 1
ATOM 734 N N . LEU A 1 91 ? 53.160 8.717 -82.999 1.00 81.44 91 LEU A N 1
ATOM 735 C CA . LEU A 1 91 ? 53.127 9.914 -83.848 1.00 81.44 91 LEU A CA 1
ATOM 736 C C . LEU A 1 91 ? 54.345 10.055 -84.775 1.00 81.44 91 LEU A C 1
ATOM 738 O O . LEU A 1 91 ? 54.305 10.832 -85.721 1.00 81.44 91 LEU A O 1
ATOM 742 N N . ARG A 1 92 ? 55.390 9.239 -84.591 1.00 76.44 92 ARG A N 1
ATOM 743 C CA . ARG A 1 92 ? 56.663 9.291 -85.339 1.00 76.44 92 ARG A CA 1
ATOM 744 C C . ARG A 1 92 ? 56.554 9.224 -86.873 1.00 76.44 92 ARG A C 1
ATOM 746 O O . ARG A 1 92 ? 57.473 9.641 -87.567 1.00 76.44 92 ARG A O 1
ATOM 753 N N . ARG A 1 93 ? 55.474 8.650 -87.414 1.00 76.88 93 ARG A N 1
ATOM 754 C CA . ARG A 1 93 ? 55.254 8.489 -88.869 1.00 76.88 93 ARG A CA 1
ATOM 755 C C . ARG A 1 93 ? 54.234 9.471 -89.453 1.00 76.88 93 ARG A C 1
ATOM 757 O O . ARG A 1 93 ? 53.867 9.317 -90.615 1.00 76.88 93 ARG A O 1
ATOM 764 N N . LYS A 1 94 ? 53.742 10.411 -88.649 1.00 79.94 94 LYS A N 1
ATOM 765 C CA . LYS A 1 94 ? 52.732 11.396 -89.044 1.00 79.94 94 LYS A CA 1
ATOM 766 C C . LYS A 1 94 ? 53.375 12.753 -89.294 1.00 79.94 94 LYS A C 1
ATOM 768 O O . LYS A 1 94 ? 54.503 12.994 -88.868 1.00 79.94 94 LYS A O 1
ATOM 773 N N . THR A 1 95 ? 52.654 13.625 -89.988 1.00 82.31 95 THR A N 1
ATOM 774 C CA . THR A 1 95 ? 53.063 15.027 -90.129 1.00 82.31 95 THR A CA 1
ATOM 775 C C . THR A 1 95 ? 52.895 15.759 -88.797 1.00 82.31 95 THR A C 1
ATOM 777 O O . THR A 1 95 ? 52.114 15.343 -87.933 1.00 82.31 95 THR A O 1
ATOM 780 N N . ALA A 1 96 ? 53.617 16.866 -88.617 1.00 79.69 96 ALA A N 1
ATOM 781 C CA . ALA A 1 96 ? 53.530 17.652 -87.385 1.00 79.69 96 ALA A CA 1
ATOM 782 C C . ALA A 1 96 ? 52.097 18.160 -87.103 1.00 79.69 96 ALA A C 1
ATOM 784 O O . ALA A 1 96 ? 51.656 18.157 -85.955 1.00 79.69 96 ALA A O 1
ATOM 785 N N . GLU A 1 97 ? 51.339 18.529 -88.142 1.00 84.25 97 GLU A N 1
ATOM 786 C CA . GLU A 1 97 ? 49.947 18.995 -88.017 1.00 84.25 97 GLU A CA 1
ATOM 787 C C . GLU A 1 97 ? 48.991 17.883 -87.556 1.00 84.25 97 GLU A C 1
ATOM 789 O O . GLU A 1 97 ? 48.157 18.099 -86.674 1.00 84.25 97 GLU A O 1
ATOM 794 N N . GLU A 1 98 ? 49.137 16.669 -88.096 1.00 84.56 98 GLU A N 1
ATOM 795 C CA . GLU A 1 98 ? 48.349 15.508 -87.669 1.00 84.56 98 GLU A CA 1
ATOM 796 C C . GLU A 1 98 ? 48.665 15.108 -86.222 1.00 84.56 98 GLU A C 1
ATOM 798 O O . GLU A 1 98 ? 47.764 14.731 -85.469 1.00 84.56 98 GLU A O 1
ATOM 803 N N . ALA A 1 99 ? 49.935 15.216 -85.814 1.00 85.19 99 ALA A N 1
ATOM 804 C CA . ALA A 1 99 ? 50.366 14.941 -84.447 1.00 85.19 99 ALA A CA 1
ATOM 805 C C . ALA A 1 99 ? 49.770 15.932 -83.434 1.00 85.19 99 ALA A C 1
ATOM 807 O O . ALA A 1 99 ? 49.305 15.508 -82.373 1.00 85.19 99 ALA A O 1
ATOM 808 N N . ILE A 1 100 ? 49.721 17.224 -83.781 1.00 86.88 100 ILE A N 1
ATOM 809 C CA . ILE A 1 100 ? 49.051 18.255 -82.975 1.00 86.88 100 ILE A CA 1
ATOM 810 C C . ILE A 1 100 ? 47.560 17.934 -82.855 1.00 86.88 100 ILE A C 1
ATOM 812 O O . ILE A 1 100 ? 47.047 17.854 -81.742 1.00 86.88 100 ILE A O 1
ATOM 816 N N . SER A 1 101 ? 46.879 17.654 -83.971 1.00 88.31 101 SER A N 1
ATOM 817 C CA . SER A 1 101 ? 45.441 17.370 -83.947 1.00 88.31 101 SER A CA 1
ATOM 818 C C . SER A 1 101 ? 45.087 16.134 -83.111 1.00 88.31 101 SER A C 1
ATOM 820 O O . SER A 1 101 ? 44.057 16.135 -82.434 1.00 88.31 101 SER A O 1
ATOM 822 N N . GLU A 1 102 ? 45.899 15.072 -83.146 1.00 86.75 102 GLU A N 1
ATOM 823 C CA . GLU A 1 102 ? 45.655 13.881 -82.324 1.00 86.75 102 GLU A CA 1
ATOM 824 C C . GLU A 1 102 ? 45.931 14.145 -80.838 1.00 86.75 102 GLU A C 1
ATOM 826 O O . GLU A 1 102 ? 45.187 13.666 -79.977 1.00 86.75 102 GLU A O 1
ATOM 831 N N . MET A 1 103 ? 46.977 14.912 -80.519 1.00 87.44 103 MET A N 1
ATOM 832 C CA . MET A 1 103 ? 47.268 15.291 -79.138 1.00 87.44 103 MET A CA 1
ATOM 833 C C . MET A 1 103 ? 46.176 16.203 -78.571 1.00 87.44 103 MET A C 1
ATOM 835 O O . MET A 1 103 ? 45.710 15.971 -77.457 1.00 87.44 103 MET A O 1
ATOM 839 N N . ASP A 1 104 ? 45.690 17.164 -79.357 1.00 91.00 104 ASP A N 1
ATOM 840 C CA . ASP A 1 104 ? 44.564 18.025 -78.995 1.00 91.00 104 ASP A CA 1
ATOM 841 C C . ASP A 1 104 ? 43.294 17.206 -78.747 1.00 91.00 104 ASP A C 1
ATOM 843 O O . ASP A 1 104 ? 42.613 17.403 -77.738 1.00 91.00 104 ASP A O 1
ATOM 847 N N . GLN A 1 105 ? 43.001 16.216 -79.600 1.00 91.25 105 GLN A N 1
ATOM 848 C CA . GLN A 1 105 ? 41.876 15.311 -79.372 1.00 91.25 105 GLN A CA 1
ATOM 849 C C . GLN A 1 105 ? 42.033 14.537 -78.054 1.00 91.25 105 GLN A C 1
ATOM 851 O O . GLN A 1 105 ? 41.084 14.478 -77.265 1.00 91.25 105 GLN A O 1
ATOM 856 N N . LYS A 1 106 ? 43.223 13.987 -77.774 1.00 89.62 106 LYS A N 1
ATOM 857 C CA . LYS A 1 106 ? 43.511 13.299 -76.504 1.00 89.62 106 LYS A CA 1
ATOM 858 C C . LYS A 1 106 ? 43.366 14.241 -75.311 1.00 89.62 106 LYS A C 1
ATOM 860 O O . LYS A 1 106 ? 42.780 13.845 -74.303 1.00 89.62 106 LYS A O 1
ATOM 865 N N . MET A 1 107 ? 43.828 15.487 -75.417 1.00 92.06 107 MET A N 1
ATOM 866 C CA . MET A 1 107 ? 43.641 16.497 -74.375 1.00 92.06 107 MET A CA 1
ATOM 867 C C . MET A 1 107 ? 42.158 16.782 -74.136 1.00 92.06 107 MET A C 1
ATOM 869 O O . MET A 1 107 ? 41.715 16.732 -72.989 1.00 92.06 107 MET A O 1
ATOM 873 N N . CYS A 1 108 ? 41.361 16.975 -75.190 1.00 94.19 108 CYS A N 1
ATOM 874 C CA . CYS A 1 108 ? 39.916 17.159 -75.068 1.00 94.19 108 CYS A CA 1
ATOM 875 C C . CYS A 1 108 ? 39.219 15.940 -74.440 1.00 94.19 108 CYS A C 1
ATOM 877 O O . CYS A 1 108 ? 38.296 16.094 -73.638 1.00 94.19 108 CYS A O 1
ATOM 879 N N . GLU A 1 109 ? 39.630 14.717 -74.781 1.00 94.12 109 GLU A N 1
ATOM 880 C CA . GLU A 1 109 ? 39.101 13.493 -74.168 1.00 94.12 109 GLU A CA 1
ATOM 881 C C . GLU A 1 109 ? 39.439 13.417 -72.674 1.00 94.12 109 GLU A C 1
ATOM 883 O O . GLU A 1 109 ? 38.561 13.123 -71.856 1.00 94.12 109 GLU A O 1
ATOM 888 N N . LYS A 1 110 ? 40.680 13.738 -72.293 1.00 93.88 110 LYS A N 1
ATOM 889 C CA . LYS A 1 110 ? 41.104 13.801 -70.887 1.00 93.88 110 LYS A CA 1
ATOM 890 C C . LYS A 1 110 ? 40.392 14.906 -70.119 1.00 93.88 110 LYS A C 1
ATOM 892 O O . LYS A 1 110 ? 39.977 14.675 -68.986 1.00 93.88 110 LYS A O 1
ATOM 897 N N . GLU A 1 111 ? 40.177 16.063 -70.731 1.00 95.38 111 GLU A N 1
ATOM 898 C CA . GLU A 1 111 ? 39.425 17.162 -70.131 1.00 95.38 111 GLU A CA 1
ATOM 899 C C . GLU A 1 111 ? 37.958 16.775 -69.902 1.00 95.38 111 GLU A C 1
ATOM 901 O O . GLU A 1 111 ? 37.422 16.995 -68.815 1.00 95.38 111 GLU A O 1
ATOM 906 N N . LYS A 1 112 ? 37.319 16.098 -70.865 1.00 95.88 112 LYS A N 1
ATOM 907 C CA . LYS A 1 112 ? 35.964 15.544 -70.695 1.00 95.88 112 LYS A CA 1
ATOM 908 C C . LYS A 1 112 ? 35.905 14.513 -69.566 1.00 95.88 112 LYS A C 1
ATOM 910 O O . LYS A 1 112 ? 34.983 14.563 -68.750 1.00 95.88 112 LYS A O 1
ATOM 915 N N . GLN A 1 113 ? 36.883 13.605 -69.484 1.00 96.25 113 GLN A N 1
ATOM 916 C CA . GLN A 1 113 ? 36.984 12.634 -68.385 1.00 96.25 113 GLN A CA 1
ATOM 917 C C . GLN A 1 113 ? 37.126 13.342 -67.033 1.00 96.25 113 GLN A C 1
ATOM 919 O O . GLN A 1 113 ? 36.425 13.009 -66.077 1.00 96.25 113 GLN A O 1
ATOM 924 N N . LEU A 1 114 ? 37.986 14.355 -66.962 1.00 96.44 114 LEU A N 1
ATOM 925 C CA . LEU A 1 114 ? 38.222 15.139 -65.759 1.00 96.44 114 LEU A CA 1
ATOM 926 C C . LEU A 1 114 ? 36.969 15.920 -65.340 1.00 96.44 114 LEU A C 1
ATOM 928 O O . LEU A 1 114 ? 36.618 15.916 -64.160 1.00 96.44 114 LEU A O 1
ATOM 932 N N . ASN A 1 115 ? 36.250 16.524 -66.286 1.00 95.94 115 ASN A N 1
ATOM 933 C CA . ASN A 1 115 ? 34.990 17.219 -66.024 1.00 95.94 115 ASN A CA 1
ATOM 934 C C . ASN A 1 115 ? 33.902 16.259 -65.520 1.00 95.94 115 ASN A C 1
ATOM 936 O O . ASN A 1 115 ? 33.231 16.569 -64.537 1.00 95.94 115 ASN A O 1
ATOM 940 N N . SER A 1 116 ? 33.789 15.059 -66.100 1.00 96.19 116 SER A N 1
ATOM 941 C CA . SER A 1 116 ? 32.873 14.024 -65.599 1.00 96.19 116 SER A CA 1
ATOM 942 C C . SER A 1 116 ? 33.216 13.591 -64.168 1.00 96.19 116 SER A C 1
ATOM 944 O O . SER A 1 116 ? 32.330 13.475 -63.319 1.00 96.19 116 SER A O 1
ATOM 946 N N . LEU A 1 117 ? 34.504 13.402 -63.861 1.00 96.56 117 LEU A N 1
ATOM 947 C CA . LEU A 1 117 ? 34.952 13.063 -62.509 1.00 96.56 117 LEU A CA 1
ATOM 948 C C . LEU A 1 117 ? 34.701 14.199 -61.509 1.00 96.56 117 LEU A C 1
ATOM 950 O O . LEU A 1 117 ? 34.295 13.927 -60.377 1.00 96.56 117 LEU A O 1
ATOM 954 N N . ARG A 1 118 ? 34.894 15.462 -61.912 1.00 97.06 118 ARG A N 1
ATOM 955 C CA . ARG A 1 118 ? 34.560 16.637 -61.090 1.00 97.06 118 ARG A CA 1
ATOM 956 C C . ARG A 1 118 ? 33.072 16.677 -60.757 1.00 97.06 118 ARG A C 1
ATOM 958 O O . ARG A 1 118 ? 32.732 16.813 -59.586 1.00 97.06 118 ARG A O 1
ATOM 965 N N . GLU A 1 119 ? 32.203 16.466 -61.743 1.00 96.62 119 GLU A N 1
ATOM 966 C CA . GLU A 1 119 ? 30.753 16.420 -61.531 1.00 96.62 119 GLU A CA 1
ATOM 967 C C . GLU A 1 119 ? 30.356 15.274 -60.583 1.00 96.62 119 GLU A C 1
ATOM 969 O O . GLU A 1 119 ? 29.557 15.457 -59.663 1.00 96.62 119 GLU A O 1
ATOM 974 N N . GLN A 1 120 ? 30.937 14.080 -60.754 1.00 96.25 120 GLN A N 1
ATOM 975 C CA . GLN A 1 120 ? 30.687 12.954 -59.848 1.00 96.25 120 GLN A CA 1
ATOM 976 C C . GLN A 1 120 ? 31.145 13.249 -58.416 1.00 96.25 120 GLN A C 1
ATOM 978 O O . GLN A 1 120 ? 30.445 12.893 -57.464 1.00 96.25 120 GLN A O 1
ATOM 983 N N . ARG A 1 121 ? 32.306 13.891 -58.254 1.00 97.12 121 ARG A N 1
ATOM 984 C CA . ARG A 1 121 ? 32.810 14.322 -56.948 1.00 97.12 121 ARG A CA 1
ATOM 985 C C . ARG A 1 121 ? 31.848 15.315 -56.300 1.00 97.12 121 ARG A C 1
ATOM 987 O O . ARG A 1 121 ? 31.467 15.101 -55.155 1.00 97.12 121 ARG A O 1
ATOM 994 N N . GLU A 1 122 ? 31.415 16.336 -57.031 1.00 97.19 122 GLU A N 1
ATOM 995 C CA . GLU A 1 122 ? 30.490 17.354 -56.528 1.00 97.19 122 GLU A CA 1
ATOM 996 C C . GLU A 1 122 ? 29.147 16.742 -56.102 1.00 97.19 122 GLU A C 1
ATOM 998 O O . GLU A 1 122 ? 28.656 17.012 -55.007 1.00 97.19 122 GLU A O 1
ATOM 1003 N N . LYS A 1 123 ? 28.586 15.824 -56.903 1.00 96.56 123 LYS A N 1
ATOM 1004 C CA . LYS A 1 123 ? 27.367 15.082 -56.536 1.00 96.56 123 LYS A CA 1
ATOM 1005 C C . LYS A 1 123 ? 27.535 14.298 -55.235 1.00 96.56 123 LYS A C 1
ATOM 1007 O O . LYS A 1 123 ? 26.628 14.290 -54.403 1.00 96.56 123 LYS A O 1
ATOM 1012 N N . ARG A 1 124 ? 28.684 13.640 -55.042 1.00 95.94 124 ARG A N 1
ATOM 1013 C CA . ARG A 1 124 ? 28.982 12.901 -53.803 1.00 95.94 124 ARG A CA 1
ATOM 1014 C C . ARG A 1 124 ? 29.156 13.841 -52.612 1.00 95.94 124 ARG A C 1
ATOM 1016 O O . ARG A 1 124 ? 28.603 13.556 -51.557 1.00 95.94 124 ARG A O 1
ATOM 1023 N N . GLU A 1 125 ? 29.859 14.959 -52.775 1.00 95.94 125 GLU A N 1
ATOM 1024 C CA . GLU A 1 125 ? 30.024 15.968 -51.718 1.00 95.94 125 GLU A CA 1
ATOM 1025 C C . GLU A 1 125 ? 28.681 16.584 -51.306 1.00 95.94 125 GLU A C 1
ATOM 1027 O O . GLU A 1 125 ? 28.395 16.698 -50.115 1.00 95.94 125 GLU A O 1
ATOM 1032 N N . ASN A 1 126 ? 27.815 16.908 -52.269 1.00 96.06 126 ASN A N 1
ATOM 1033 C CA . ASN A 1 126 ? 26.465 17.394 -51.984 1.00 96.06 126 ASN A CA 1
ATOM 1034 C C . ASN A 1 126 ? 25.637 16.338 -51.248 1.00 96.06 126 ASN A C 1
ATOM 1036 O O . ASN A 1 126 ? 24.981 16.654 -50.257 1.00 96.06 126 ASN A O 1
ATOM 1040 N N . ARG A 1 127 ? 25.739 15.065 -51.649 1.00 95.88 127 ARG A N 1
ATOM 1041 C CA . ARG A 1 127 ? 25.058 13.971 -50.952 1.00 95.88 127 ARG A CA 1
ATOM 1042 C C . ARG A 1 127 ? 25.545 13.789 -49.514 1.00 95.88 127 ARG A C 1
ATOM 1044 O O . ARG A 1 127 ? 24.735 13.503 -48.638 1.00 95.88 127 ARG A O 1
ATOM 1051 N N . ILE A 1 128 ? 26.842 13.955 -49.260 1.00 96.25 128 ILE A N 1
ATOM 1052 C CA . ILE A 1 128 ? 27.399 13.904 -47.903 1.00 96.25 128 ILE A CA 1
ATOM 1053 C C . ILE A 1 128 ? 26.820 15.043 -47.058 1.00 96.25 128 ILE A C 1
ATOM 1055 O O . ILE A 1 128 ? 26.280 14.770 -45.993 1.00 96.25 128 ILE A O 1
ATOM 1059 N N . LYS A 1 129 ? 26.814 16.283 -47.564 1.00 96.50 129 LYS A N 1
ATOM 1060 C CA . LYS A 1 129 ? 26.220 17.435 -46.857 1.00 96.50 129 LYS A CA 1
ATOM 1061 C C . LYS A 1 129 ? 24.729 17.235 -46.557 1.00 96.50 129 LYS A C 1
ATOM 1063 O O . LYS A 1 129 ? 24.254 17.564 -45.470 1.00 96.50 129 LYS A O 1
ATOM 1068 N N . GLU A 1 130 ? 23.968 16.670 -47.494 1.00 95.62 130 GLU A N 1
ATOM 1069 C CA . GLU A 1 130 ? 22.564 16.300 -47.261 1.00 95.62 130 GLU A CA 1
ATOM 1070 C C . GLU A 1 130 ? 22.415 15.265 -46.137 1.00 95.62 130 GLU A C 1
ATOM 1072 O O . GLU A 1 130 ?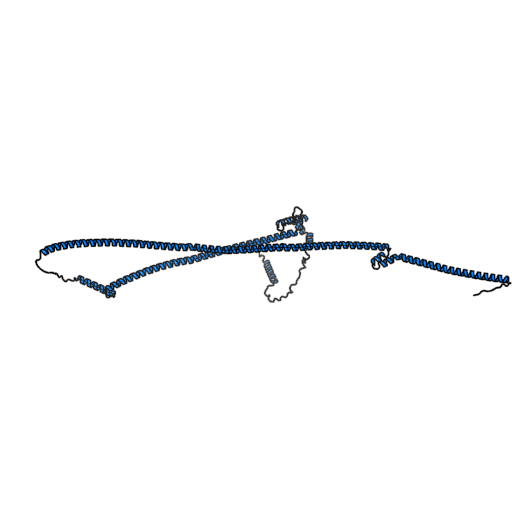 21.532 15.386 -45.291 1.00 95.62 130 GLU A O 1
ATOM 1077 N N . LEU A 1 131 ? 23.274 14.244 -46.109 1.00 94.56 131 LEU A N 1
ATOM 1078 C CA . LEU A 1 131 ? 23.244 13.223 -45.063 1.00 94.56 131 LEU A CA 1
ATOM 1079 C C . LEU A 1 131 ? 23.670 13.787 -43.703 1.00 94.56 131 LEU A C 1
ATOM 1081 O O . LEU A 1 131 ? 23.031 13.479 -42.702 1.00 94.56 131 LEU A O 1
ATOM 1085 N N . GLU A 1 132 ? 24.682 14.650 -43.658 1.00 94.88 132 GLU A N 1
ATOM 1086 C CA . GLU A 1 132 ? 25.121 15.338 -42.439 1.00 94.88 132 GLU A CA 1
ATOM 1087 C C . GLU A 1 132 ? 24.019 16.238 -41.871 1.00 94.88 132 GLU A C 1
ATOM 1089 O O . GLU A 1 132 ? 23.727 16.191 -40.676 1.00 94.88 132 GLU A O 1
ATOM 1094 N N . THR A 1 133 ? 23.342 17.014 -42.723 1.00 94.44 133 THR A N 1
ATOM 1095 C CA . THR A 1 133 ? 22.204 17.846 -42.296 1.00 94.44 133 THR A CA 1
ATOM 1096 C C . THR A 1 133 ? 21.013 17.003 -41.836 1.00 94.44 133 THR A C 1
ATOM 1098 O O . THR A 1 133 ? 20.359 17.354 -40.850 1.00 94.44 133 THR A O 1
ATOM 1101 N N . ALA A 1 134 ? 20.744 15.868 -42.489 1.00 93.19 134 ALA A N 1
ATOM 1102 C CA . ALA A 1 134 ? 19.715 14.927 -42.055 1.00 93.19 134 ALA A CA 1
ATOM 1103 C C . ALA A 1 134 ? 20.050 14.289 -40.696 1.00 93.19 134 ALA A C 1
ATOM 1105 O O . ALA A 1 134 ? 19.175 14.223 -39.832 1.00 93.19 134 ALA A O 1
ATOM 1106 N N . LEU A 1 135 ? 21.304 13.878 -40.479 1.00 92.69 135 LEU A N 1
ATOM 1107 C CA . LEU A 1 135 ? 21.777 13.347 -39.198 1.00 92.69 135 LEU A CA 1
ATOM 1108 C C . LEU A 1 135 ? 21.672 14.392 -38.087 1.00 92.69 135 LEU A C 1
ATOM 1110 O O . LEU A 1 135 ? 21.066 14.115 -37.058 1.00 92.69 135 LEU A O 1
ATOM 1114 N N . ALA A 1 136 ? 22.146 15.619 -38.319 1.00 92.44 136 ALA A N 1
ATOM 1115 C CA . ALA A 1 136 ? 22.032 16.703 -37.344 1.00 92.44 136 ALA A CA 1
ATOM 1116 C C . ALA A 1 136 ? 20.567 16.991 -36.963 1.00 92.44 136 ALA A C 1
ATOM 1118 O O . ALA A 1 136 ? 20.250 17.243 -35.798 1.00 92.44 136 ALA A O 1
ATOM 1119 N N . ARG A 1 137 ? 19.646 16.914 -37.934 1.00 89.56 137 ARG A N 1
ATOM 1120 C CA . ARG A 1 137 ? 18.206 17.054 -37.680 1.00 89.56 137 ARG A CA 1
ATOM 1121 C C . ARG A 1 137 ? 17.654 15.900 -36.841 1.00 89.56 137 ARG A C 1
ATOM 1123 O O . ARG A 1 137 ? 16.852 16.152 -35.944 1.00 89.56 137 ARG A O 1
ATOM 1130 N N . LEU A 1 138 ? 18.055 14.661 -37.124 1.00 87.62 138 LEU A N 1
ATOM 1131 C CA . LEU A 1 138 ? 17.646 13.490 -36.343 1.00 87.62 138 LEU A CA 1
ATOM 1132 C C . LEU A 1 138 ? 18.190 13.545 -34.911 1.00 87.62 138 LEU A C 1
ATOM 1134 O O . LEU A 1 138 ? 17.428 13.302 -33.979 1.00 87.62 138 LEU A O 1
ATOM 1138 N N . ASP A 1 139 ? 19.441 13.960 -34.719 1.00 86.81 139 ASP A N 1
ATOM 1139 C CA . ASP A 1 139 ? 20.049 14.129 -33.394 1.00 86.81 139 ASP A CA 1
ATOM 1140 C C . ASP A 1 139 ? 19.329 15.190 -32.554 1.00 86.81 139 ASP A C 1
ATOM 1142 O O . ASP A 1 139 ? 19.108 15.001 -31.355 1.00 86.81 139 ASP A O 1
ATOM 1146 N N . LEU A 1 140 ? 18.931 16.309 -33.167 1.00 83.88 140 LEU A N 1
ATOM 1147 C CA . LEU A 1 140 ? 18.127 17.334 -32.495 1.00 83.88 140 LEU A CA 1
ATOM 1148 C C . LEU A 1 140 ? 16.747 16.802 -32.096 1.00 83.88 140 LEU A C 1
ATOM 1150 O O . LEU A 1 140 ? 16.270 17.101 -31.001 1.00 83.88 140 LEU A O 1
ATOM 1154 N N . LEU A 1 141 ? 16.103 16.013 -32.960 1.00 80.44 141 LEU A N 1
ATOM 1155 C CA . LEU A 1 141 ? 14.808 15.403 -32.656 1.00 80.44 141 LEU A CA 1
ATOM 1156 C C . LEU A 1 141 ? 14.916 14.374 -31.525 1.00 80.44 141 LEU A C 1
ATOM 1158 O O . LEU A 1 141 ? 14.093 14.425 -30.617 1.00 80.44 141 LEU A O 1
ATOM 1162 N N . ALA A 1 142 ? 15.944 13.521 -31.534 1.00 77.50 142 ALA A N 1
ATOM 1163 C CA . ALA A 1 142 ? 16.193 12.532 -30.484 1.00 77.50 142 ALA A CA 1
ATOM 1164 C C . ALA A 1 142 ? 16.460 13.190 -29.118 1.00 77.50 142 ALA A C 1
ATOM 1166 O O . ALA A 1 142 ? 15.859 12.830 -28.108 1.00 77.50 142 ALA A O 1
ATOM 1167 N N . LYS A 1 143 ? 17.296 14.238 -29.079 1.00 75.00 143 LYS A N 1
ATOM 1168 C CA . LYS A 1 143 ? 17.562 14.989 -27.837 1.00 75.00 143 LYS A CA 1
ATOM 1169 C C . LYS A 1 143 ? 16.317 15.699 -27.296 1.00 75.00 143 LYS A C 1
ATOM 1171 O O . LYS A 1 143 ? 16.147 15.803 -26.081 1.00 75.00 143 LYS A O 1
ATOM 1176 N N . ASN A 1 144 ? 15.450 16.194 -28.179 1.00 68.81 144 ASN A N 1
ATOM 1177 C CA . ASN A 1 144 ? 14.233 16.905 -27.789 1.00 68.81 144 ASN A CA 1
ATOM 1178 C C . ASN A 1 144 ? 13.078 15.969 -27.401 1.00 68.81 144 ASN A C 1
ATOM 1180 O O . ASN A 1 144 ? 12.252 16.360 -26.572 1.00 68.81 144 ASN A O 1
ATOM 1184 N N . SER A 1 145 ? 13.001 14.758 -27.966 1.00 61.84 145 SER A N 1
ATOM 1185 C CA . SER A 1 145 ? 12.015 13.757 -27.550 1.00 61.84 145 SER A CA 1
ATOM 1186 C C . SER A 1 145 ? 12.318 13.253 -26.143 1.00 61.84 145 SER A C 1
ATOM 1188 O O . SER A 1 145 ? 11.445 13.307 -25.279 1.00 61.84 145 SER A O 1
ATOM 1190 N N . ASP A 1 146 ? 13.560 12.866 -25.864 1.00 60.25 146 ASP A N 1
ATOM 1191 C CA . ASP A 1 146 ? 13.880 12.201 -24.598 1.00 60.25 146 ASP A CA 1
ATOM 1192 C C . ASP A 1 146 ? 13.731 13.142 -23.395 1.00 60.25 146 ASP A C 1
ATOM 1194 O O . ASP A 1 146 ? 13.212 12.744 -22.354 1.00 60.25 146 ASP A O 1
ATOM 1198 N N . ASN A 1 147 ? 14.082 14.423 -23.543 1.00 62.66 147 ASN A N 1
ATOM 1199 C CA . ASN A 1 147 ? 13.994 15.385 -22.441 1.00 62.66 147 ASN A CA 1
ATOM 1200 C C . ASN A 1 147 ? 12.558 15.792 -22.084 1.00 62.66 147 ASN A C 1
ATOM 1202 O O . ASN A 1 147 ? 12.231 15.918 -20.903 1.00 62.66 147 ASN A O 1
ATOM 1206 N N . ASN A 1 148 ? 11.690 16.009 -23.076 1.00 62.50 148 ASN A N 1
ATOM 1207 C CA . ASN A 1 148 ? 10.339 16.502 -22.805 1.00 62.50 148 ASN A CA 1
ATOM 1208 C C . ASN A 1 148 ? 9.432 15.407 -22.236 1.00 62.50 148 ASN A C 1
ATOM 1210 O O . ASN A 1 148 ? 8.712 15.665 -21.269 1.00 62.50 148 ASN A O 1
ATOM 1214 N N . TYR A 1 149 ? 9.495 14.188 -22.783 1.00 63.38 149 TYR A N 1
ATOM 1215 C CA . TYR A 1 149 ? 8.716 13.062 -22.262 1.00 63.38 149 TYR A CA 1
ATOM 1216 C C . TYR A 1 149 ? 9.220 12.634 -20.879 1.00 63.38 149 TYR A C 1
ATOM 1218 O O . TYR A 1 149 ? 8.416 12.551 -19.953 1.00 63.38 149 TYR A O 1
ATOM 1226 N N . ALA A 1 150 ? 10.539 12.514 -20.672 1.00 69.50 150 ALA A N 1
ATOM 1227 C CA . ALA A 1 150 ? 11.084 12.146 -19.363 1.00 69.50 150 ALA A CA 1
ATOM 1228 C C . ALA A 1 150 ? 10.768 13.181 -18.270 1.00 69.50 150 ALA A C 1
ATOM 1230 O O . ALA A 1 150 ? 10.486 12.816 -17.128 1.00 69.50 150 ALA A O 1
ATOM 1231 N N . GLN A 1 151 ? 10.774 14.480 -18.591 1.00 72.00 151 GLN A N 1
ATOM 1232 C CA . GLN A 1 151 ? 10.428 15.513 -17.614 1.00 72.00 151 GLN A CA 1
ATOM 1233 C C . GLN A 1 151 ? 8.931 15.509 -17.270 1.00 72.00 151 GLN A C 1
ATOM 1235 O O . GLN A 1 151 ? 8.570 15.734 -16.108 1.00 72.00 151 GLN A O 1
ATOM 1240 N N . TYR A 1 152 ? 8.059 15.283 -18.256 1.00 73.38 152 TYR A N 1
ATOM 1241 C CA . TYR A 1 152 ? 6.616 15.205 -18.028 1.00 73.38 152 TYR A CA 1
ATOM 1242 C C . TYR A 1 152 ? 6.260 13.951 -17.225 1.00 73.38 152 TYR A C 1
ATOM 1244 O O . TYR A 1 152 ? 5.530 14.044 -16.238 1.00 73.38 152 TYR A O 1
ATOM 1252 N N . ASP A 1 153 ? 6.864 12.814 -17.567 1.00 80.75 153 ASP A N 1
ATOM 1253 C CA . ASP A 1 153 ? 6.698 11.556 -16.846 1.00 80.75 153 ASP A CA 1
ATOM 1254 C C . ASP A 1 153 ? 7.213 11.669 -15.413 1.00 80.75 153 ASP A C 1
ATOM 1256 O O . ASP A 1 153 ? 6.506 11.288 -14.487 1.00 80.75 153 ASP A O 1
ATOM 1260 N N . LEU A 1 154 ? 8.367 12.302 -15.176 1.00 84.88 154 LEU A N 1
ATOM 1261 C CA . LEU A 1 154 ? 8.881 12.507 -13.819 1.00 84.88 154 LEU A CA 1
ATOM 1262 C C . LEU A 1 154 ? 7.959 13.394 -12.966 1.00 84.88 154 LEU A C 1
ATOM 1264 O O . LEU A 1 154 ? 7.770 13.132 -11.776 1.00 84.88 154 LEU A O 1
ATOM 1268 N N . LYS A 1 155 ? 7.366 14.446 -13.548 1.00 88.81 155 LYS A N 1
ATOM 1269 C CA . LYS A 1 155 ? 6.378 15.286 -12.846 1.00 88.81 155 LYS A CA 1
ATOM 1270 C C . LYS A 1 155 ? 5.106 14.501 -12.535 1.00 88.81 155 LYS A C 1
ATOM 1272 O O . LYS A 1 155 ? 4.598 14.602 -11.418 1.00 88.81 155 LYS A O 1
ATOM 1277 N N . THR A 1 156 ? 4.623 13.709 -13.487 1.00 90.81 156 THR A N 1
ATOM 1278 C CA . THR A 1 156 ? 3.454 12.845 -13.304 1.00 90.81 156 THR A CA 1
ATOM 1279 C C . THR A 1 156 ? 3.710 11.783 -12.239 1.00 90.81 156 THR A C 1
ATOM 1281 O O . THR A 1 156 ? 2.885 11.630 -11.343 1.00 90.81 156 THR A O 1
ATOM 1284 N N . ILE A 1 157 ? 4.871 11.125 -12.258 1.00 89.69 157 ILE A N 1
ATOM 1285 C CA . ILE A 1 157 ? 5.290 10.147 -11.248 1.00 89.69 157 ILE A CA 1
ATOM 1286 C C . ILE A 1 157 ? 5.291 10.800 -9.865 1.00 89.69 157 ILE A C 1
ATOM 1288 O O . ILE A 1 157 ? 4.580 10.331 -8.982 1.00 89.69 157 ILE A O 1
ATOM 1292 N N . ARG A 1 158 ? 5.956 11.952 -9.696 1.00 93.50 158 ARG A N 1
ATOM 1293 C CA . ARG A 1 158 ? 5.963 12.684 -8.414 1.00 93.50 158 ARG A CA 1
ATOM 1294 C C . ARG A 1 158 ? 4.561 13.080 -7.949 1.00 93.50 158 ARG A C 1
ATOM 1296 O O . ARG A 1 158 ? 4.275 13.078 -6.753 1.00 93.50 158 ARG A O 1
ATOM 1303 N N . MET A 1 159 ? 3.673 13.460 -8.868 1.00 95.38 159 MET A N 1
ATOM 1304 C CA . MET A 1 159 ? 2.286 13.790 -8.532 1.00 95.38 159 MET A CA 1
ATOM 1305 C C . MET A 1 159 ? 1.519 12.553 -8.052 1.00 95.38 159 MET A C 1
ATOM 1307 O O . MET A 1 159 ? 0.799 12.628 -7.055 1.00 95.38 159 MET A O 1
ATOM 1311 N N . VAL A 1 160 ? 1.679 11.422 -8.741 1.00 95.25 160 VAL A N 1
ATOM 1312 C CA . VAL A 1 160 ? 1.046 10.147 -8.383 1.00 95.25 160 VAL A CA 1
ATOM 1313 C C . VAL A 1 160 ? 1.586 9.630 -7.051 1.00 95.25 160 VAL A C 1
ATOM 1315 O O . VAL A 1 160 ? 0.789 9.228 -6.208 1.00 95.25 160 VAL A O 1
ATOM 1318 N N . GLU A 1 161 ? 2.892 9.724 -6.808 1.00 94.38 161 GLU A N 1
ATOM 1319 C CA . GLU A 1 161 ? 3.528 9.381 -5.530 1.00 94.38 161 GLU A CA 1
ATOM 1320 C C . GLU A 1 161 ? 2.981 10.238 -4.383 1.00 94.38 161 GLU A C 1
ATOM 1322 O O . GLU A 1 161 ? 2.487 9.705 -3.391 1.00 94.38 161 GLU A O 1
ATOM 1327 N N . ASN A 1 162 ? 2.934 11.563 -4.551 1.00 97.12 162 ASN A N 1
ATOM 1328 C CA . ASN A 1 162 ? 2.355 12.462 -3.550 1.00 97.12 162 ASN A CA 1
ATOM 1329 C C . ASN A 1 162 ? 0.872 12.165 -3.282 1.00 97.12 162 ASN A C 1
ATOM 1331 O O . ASN A 1 162 ? 0.400 12.273 -2.148 1.00 97.12 162 ASN A O 1
ATOM 1335 N N . ASN A 1 163 ? 0.107 11.816 -4.317 1.00 97.19 163 ASN A N 1
ATOM 1336 C CA . ASN A 1 163 ? -1.297 11.444 -4.165 1.00 97.19 163 ASN A CA 1
ATOM 1337 C C . ASN A 1 163 ? -1.453 10.094 -3.454 1.00 97.19 163 ASN A C 1
ATOM 1339 O O . ASN A 1 163 ? -2.350 9.954 -2.618 1.00 97.19 163 ASN A O 1
ATOM 1343 N N . LEU A 1 164 ? -0.569 9.134 -3.731 1.00 97.06 164 LEU A N 1
ATOM 1344 C CA . LEU A 1 164 ? -0.520 7.844 -3.053 1.00 97.06 164 LEU A CA 1
ATOM 1345 C C . LEU A 1 164 ? -0.191 8.016 -1.569 1.00 97.06 164 LEU A C 1
ATOM 1347 O O . LEU A 1 164 ? -0.887 7.454 -0.725 1.00 97.06 164 LEU A O 1
ATOM 1351 N N . ASP A 1 165 ? 0.802 8.835 -1.232 1.00 97.50 165 ASP A N 1
ATOM 1352 C CA . ASP A 1 165 ? 1.170 9.094 0.160 1.00 97.50 165 ASP A CA 1
ATOM 1353 C C . ASP A 1 165 ? 0.061 9.836 0.911 1.00 97.50 165 ASP A C 1
ATOM 1355 O O . ASP A 1 165 ? -0.293 9.456 2.029 1.00 97.50 165 ASP A O 1
ATOM 1359 N N . LYS A 1 166 ? -0.607 10.809 0.274 1.00 98.00 166 LYS A N 1
ATOM 1360 C CA . LYS A 1 166 ? -1.821 11.430 0.835 1.00 98.00 166 LYS A CA 1
ATOM 1361 C C . LYS A 1 166 ? -2.928 10.404 1.082 1.00 98.00 166 LYS A C 1
ATOM 1363 O O . LYS A 1 166 ? -3.589 10.467 2.118 1.00 98.00 166 LYS A O 1
ATOM 1368 N N . ALA A 1 167 ? -3.154 9.472 0.155 1.00 96.75 167 ALA A N 1
ATOM 1369 C CA . ALA A 1 167 ? -4.152 8.416 0.318 1.00 96.75 167 ALA A CA 1
ATOM 1370 C C . ALA A 1 167 ? -3.781 7.447 1.452 1.00 96.75 167 ALA A C 1
ATOM 1372 O O . ALA A 1 167 ? -4.646 7.089 2.250 1.00 96.75 167 ALA A O 1
ATOM 1373 N N . ARG A 1 168 ? -2.498 7.088 1.582 1.00 97.31 168 ARG A N 1
ATOM 1374 C CA . ARG A 1 168 ? -1.976 6.263 2.684 1.00 97.31 168 ARG A CA 1
ATOM 1375 C C . ARG A 1 168 ? -2.162 6.937 4.036 1.00 97.31 168 ARG A C 1
ATOM 1377 O O . ARG A 1 168 ? -2.679 6.302 4.950 1.00 97.31 168 ARG A O 1
ATOM 1384 N N . ILE A 1 169 ? -1.813 8.221 4.155 1.00 98.00 169 ILE A N 1
ATOM 1385 C CA . ILE A 1 169 ? -2.023 8.993 5.388 1.00 98.00 169 ILE A CA 1
ATOM 1386 C C . ILE A 1 169 ? -3.513 9.017 5.736 1.00 98.00 169 ILE A C 1
ATOM 1388 O O . ILE A 1 169 ? -3.873 8.694 6.864 1.00 98.00 169 ILE A O 1
ATOM 1392 N N . LYS A 1 170 ? -4.394 9.314 4.768 1.00 98.06 170 LYS A N 1
ATOM 1393 C CA . LYS A 1 170 ? -5.851 9.296 4.984 1.00 98.06 170 LYS A CA 1
ATOM 1394 C C . LYS A 1 170 ? -6.346 7.929 5.456 1.00 98.06 170 LYS A C 1
ATOM 1396 O O . LYS A 1 170 ? -7.081 7.864 6.437 1.00 98.06 170 LYS A O 1
ATOM 1401 N N . HIS A 1 171 ? -5.916 6.847 4.811 1.00 97.75 171 HIS A N 1
ATOM 1402 C CA . HIS A 1 171 ? -6.273 5.487 5.208 1.00 97.75 171 HIS A CA 1
ATOM 1403 C C . HIS A 1 171 ? -5.813 5.175 6.636 1.00 97.75 171 HIS A C 1
ATOM 1405 O O . HIS A 1 171 ? -6.595 4.685 7.443 1.00 97.75 171 HIS A O 1
ATOM 1411 N N . GLU A 1 172 ? -4.570 5.506 6.981 1.00 97.50 172 GLU A N 1
ATOM 1412 C CA . GLU A 1 172 ? -4.031 5.267 8.318 1.00 97.50 172 GLU A CA 1
ATOM 1413 C C . GLU A 1 172 ? -4.756 6.099 9.386 1.00 97.50 172 GLU A C 1
ATOM 1415 O O . GLU A 1 172 ? -5.073 5.588 10.460 1.00 97.50 172 GLU A O 1
ATOM 1420 N N . THR A 1 173 ? -5.099 7.356 9.087 1.00 97.69 173 THR A N 1
ATOM 1421 C CA . THR A 1 173 ? -5.923 8.178 9.987 1.00 97.69 173 THR A CA 1
ATOM 1422 C C . THR A 1 173 ? -7.332 7.617 10.153 1.00 97.69 173 THR A C 1
ATOM 1424 O O . THR A 1 173 ? -7.827 7.562 11.276 1.00 97.69 173 THR A O 1
ATOM 1427 N N . ALA A 1 174 ? -7.958 7.139 9.074 1.00 98.31 174 ALA A N 1
ATOM 1428 C CA . ALA A 1 174 ? -9.277 6.519 9.125 1.00 98.31 174 ALA A CA 1
ATOM 1429 C C . ALA A 1 174 ? -9.247 5.212 9.925 1.00 98.31 174 ALA A C 1
ATOM 1431 O O . ALA A 1 174 ? -10.134 4.975 10.736 1.00 98.31 174 ALA A O 1
ATOM 1432 N N . ARG A 1 175 ? -8.192 4.405 9.767 1.00 97.88 175 ARG A N 1
ATOM 1433 C CA . ARG A 1 175 ? -7.972 3.173 10.532 1.00 97.88 175 ARG A CA 1
ATOM 1434 C C . ARG A 1 175 ? -7.822 3.457 12.026 1.00 97.88 175 ARG A C 1
ATOM 1436 O O . ARG A 1 175 ? -8.465 2.794 12.833 1.00 97.88 175 ARG A O 1
ATOM 1443 N N . LYS A 1 176 ? -7.016 4.460 12.397 1.00 98.19 176 LYS A N 1
ATOM 1444 C CA . LYS A 1 176 ? -6.868 4.895 13.797 1.00 98.19 176 LYS A CA 1
ATOM 1445 C C . LYS A 1 176 ? -8.192 5.393 14.371 1.00 98.19 176 LYS A C 1
ATOM 1447 O O . LYS A 1 176 ? -8.570 4.973 15.456 1.00 98.19 176 LYS A O 1
ATOM 1452 N N . LEU A 1 177 ? -8.921 6.222 13.623 1.00 98.25 177 LEU A N 1
ATOM 1453 C CA . LEU A 1 177 ? -10.227 6.732 14.038 1.00 98.25 177 LEU A CA 1
ATOM 1454 C C . LEU A 1 177 ? -11.266 5.607 14.189 1.00 98.25 177 LEU A C 1
ATOM 1456 O O . LEU A 1 177 ? -12.042 5.589 15.139 1.00 98.25 177 LEU A O 1
ATOM 1460 N N . GLN A 1 178 ? -11.268 4.634 13.279 1.00 98.19 178 GLN A N 1
ATOM 1461 C CA . GLN A 1 178 ? -12.119 3.452 13.382 1.00 98.19 178 GLN A CA 1
ATOM 1462 C C . GLN A 1 178 ? -11.788 2.648 14.642 1.00 98.19 178 GLN A C 1
ATOM 1464 O O . GLN A 1 178 ? -12.698 2.234 15.355 1.00 98.19 178 GLN A O 1
ATOM 1469 N N . GLN A 1 179 ? -10.502 2.456 14.938 1.00 98.38 179 GLN A N 1
ATOM 1470 C CA . GLN A 1 179 ? -10.068 1.753 16.139 1.00 98.38 179 GLN A CA 1
ATOM 1471 C C . GLN A 1 179 ? -10.533 2.474 17.412 1.00 98.38 179 GLN A C 1
ATOM 1473 O O . GLN A 1 179 ? -11.107 1.828 18.286 1.00 98.38 179 GLN A O 1
ATOM 1478 N N . THR A 1 180 ? -10.402 3.804 17.484 1.00 98.25 180 THR A N 1
ATOM 1479 C CA . THR A 1 180 ? -10.908 4.567 18.636 1.00 98.25 180 THR A CA 1
ATOM 1480 C C . THR A 1 180 ? -12.428 4.487 18.753 1.00 98.25 180 THR A C 1
ATOM 1482 O O . THR A 1 180 ? -12.946 4.354 19.856 1.00 98.25 180 THR A O 1
ATOM 1485 N N . TYR A 1 181 ? -13.173 4.514 17.641 1.00 98.44 181 TYR A N 1
ATOM 1486 C CA . TYR A 1 181 ? -14.628 4.327 17.688 1.00 98.44 181 TYR A CA 1
ATOM 1487 C C . TYR A 1 181 ? -15.032 2.932 18.171 1.00 98.44 181 TYR A C 1
ATOM 1489 O O . TYR A 1 181 ? -15.981 2.817 18.943 1.00 98.44 181 TYR A O 1
ATOM 1497 N N . ILE A 1 182 ? -14.310 1.883 17.767 1.00 98.31 182 ILE A N 1
ATOM 1498 C CA . ILE A 1 182 ? -14.539 0.519 18.264 1.00 98.31 182 ILE A CA 1
ATOM 1499 C C . ILE A 1 182 ? -14.284 0.448 19.775 1.00 98.31 182 ILE A C 1
ATOM 1501 O O . ILE A 1 182 ? -15.083 -0.138 20.503 1.00 98.31 182 ILE A O 1
ATOM 1505 N N . GLU A 1 183 ? -13.214 1.076 20.264 1.00 97.88 183 GLU A N 1
ATOM 1506 C CA . GLU A 1 183 ? -12.914 1.145 21.699 1.00 97.88 183 GLU A CA 1
ATOM 1507 C C . GLU A 1 183 ? -14.003 1.895 22.478 1.00 97.88 183 GLU A C 1
ATOM 1509 O O . GLU A 1 183 ? -14.453 1.406 23.514 1.00 97.88 183 GLU A O 1
ATOM 1514 N N . ILE A 1 184 ? -14.487 3.030 21.956 1.00 98.06 184 ILE A N 1
ATOM 1515 C CA . ILE A 1 184 ? -15.601 3.784 22.555 1.00 98.06 184 ILE A CA 1
ATOM 1516 C C . ILE A 1 184 ? -16.864 2.920 22.618 1.00 98.06 184 ILE A C 1
ATOM 1518 O O . ILE A 1 184 ? -17.510 2.863 23.662 1.00 98.06 184 ILE A O 1
ATOM 1522 N N . VAL A 1 185 ? -17.209 2.222 21.533 1.00 98.25 185 VAL A N 1
ATOM 1523 C CA . VAL A 1 185 ? -18.379 1.330 21.500 1.00 98.25 185 VAL A CA 1
ATOM 1524 C C . VAL A 1 185 ? -18.241 0.228 22.544 1.00 98.25 185 VAL A C 1
ATOM 1526 O O . VAL A 1 185 ? -19.186 -0.005 23.293 1.00 98.25 185 VAL A O 1
ATOM 1529 N N . ARG A 1 186 ? -17.062 -0.392 22.667 1.00 97.75 186 ARG A N 1
ATOM 1530 C CA . ARG A 1 186 ? -16.809 -1.412 23.691 1.00 97.75 186 ARG A CA 1
ATOM 1531 C C . ARG A 1 186 ? -17.030 -0.862 25.104 1.00 97.75 186 ARG A C 1
ATOM 1533 O O . ARG A 1 186 ? -17.722 -1.497 25.894 1.00 97.75 186 ARG A O 1
ATOM 1540 N N . CYS A 1 187 ? -16.498 0.323 25.414 1.00 97.31 187 CYS A N 1
ATOM 1541 C CA . CYS A 1 187 ? -16.713 0.964 26.715 1.00 97.31 187 CYS A CA 1
ATOM 1542 C C . CYS A 1 187 ? -18.205 1.231 26.979 1.00 97.31 187 CYS A C 1
ATOM 1544 O O . CYS A 1 187 ? -18.703 0.942 28.065 1.00 97.31 187 CYS A O 1
ATOM 1546 N N . LEU A 1 188 ? -18.945 1.714 25.975 1.00 97.19 188 LEU A N 1
ATOM 1547 C CA . LEU A 1 188 ? -20.389 1.939 26.088 1.00 97.19 188 LEU A CA 1
ATOM 1548 C C . LEU A 1 188 ? -21.174 0.632 26.273 1.00 97.19 188 LEU A C 1
ATOM 1550 O O . LEU A 1 188 ? -22.158 0.599 27.011 1.00 97.19 188 LEU A O 1
ATOM 1554 N N . GLU A 1 189 ? -20.756 -0.460 25.634 1.00 96.94 189 GLU A N 1
ATOM 1555 C CA . GLU A 1 189 ? -21.361 -1.781 25.816 1.00 96.94 189 GLU A CA 1
ATOM 1556 C C . GLU A 1 189 ? -21.115 -2.335 27.225 1.00 96.94 189 GLU A C 1
ATOM 1558 O O . GLU A 1 189 ? -22.048 -2.842 27.855 1.00 96.94 189 GLU A O 1
ATOM 1563 N N . GLU A 1 190 ? -19.895 -2.194 27.748 1.00 96.31 190 GLU A N 1
ATOM 1564 C CA . GLU A 1 190 ? -19.549 -2.548 29.128 1.00 96.31 190 GLU A CA 1
ATOM 1565 C C . GLU A 1 190 ? -20.372 -1.729 30.136 1.00 96.31 190 GLU A C 1
ATOM 1567 O O . GLU A 1 190 ? -20.966 -2.286 31.069 1.00 96.31 190 GLU A O 1
ATOM 1572 N N . GLU A 1 191 ? -20.497 -0.417 29.915 1.00 96.06 191 GLU A N 1
ATOM 1573 C CA . GLU A 1 191 ? -21.338 0.453 30.736 1.00 96.06 191 GLU A CA 1
ATOM 1574 C C . GLU A 1 191 ? -22.807 0.035 30.678 1.00 96.06 191 GLU A C 1
ATOM 1576 O O . GLU A 1 191 ? -23.425 -0.139 31.735 1.00 96.06 191 GLU A O 1
ATOM 1581 N N . ARG A 1 192 ? -23.347 -0.222 29.478 1.00 96.44 192 ARG A N 1
ATOM 1582 C CA . ARG A 1 192 ? -24.723 -0.702 29.273 1.00 96.44 192 ARG A CA 1
ATOM 1583 C C . ARG A 1 192 ? -24.999 -1.988 30.046 1.00 96.44 192 ARG A C 1
ATOM 1585 O O . ARG A 1 192 ? -26.090 -2.147 30.584 1.00 96.44 192 ARG A O 1
ATOM 1592 N N . LEU A 1 193 ? -24.031 -2.901 30.126 1.00 94.56 193 LEU A N 1
ATOM 1593 C CA . LEU A 1 193 ? -24.154 -4.139 30.905 1.00 94.56 193 LEU A CA 1
ATOM 1594 C C . LEU A 1 193 ? -24.062 -3.897 32.423 1.00 94.56 193 LEU A C 1
ATOM 1596 O O . LEU A 1 193 ? -24.661 -4.641 33.204 1.00 94.56 193 LEU A O 1
ATOM 1600 N N . SER A 1 194 ? -23.333 -2.865 32.857 1.00 95.94 194 SER A N 1
ATOM 1601 C CA . SER A 1 194 ? -23.174 -2.513 34.275 1.00 95.94 194 SER A CA 1
ATOM 1602 C C . SER A 1 194 ? -24.363 -1.733 34.854 1.00 95.94 194 SER A C 1
ATOM 1604 O O . SER A 1 194 ? -24.708 -1.918 36.025 1.00 95.94 194 SER A O 1
ATOM 1606 N N . LEU A 1 195 ? -25.016 -0.890 34.045 1.00 96.56 195 LEU A N 1
ATOM 1607 C CA . LEU A 1 195 ? -26.091 0.009 34.475 1.00 96.56 195 LEU A CA 1
ATOM 1608 C C . LEU A 1 195 ? -27.271 -0.722 35.141 1.00 96.56 195 LEU A C 1
ATOM 1610 O O . LEU A 1 195 ? -27.667 -0.293 36.222 1.00 96.56 195 LEU A O 1
ATOM 1614 N N . PRO A 1 196 ? -27.785 -1.857 34.623 1.00 96.94 196 PRO A N 1
ATOM 1615 C CA . PRO A 1 196 ? -28.859 -2.599 35.282 1.00 96.94 196 PRO A CA 1
ATOM 1616 C C . PRO A 1 196 ? -28.494 -3.095 36.683 1.00 96.94 196 PRO A C 1
ATOM 1618 O O . PRO A 1 196 ? -29.355 -3.157 37.553 1.00 96.94 196 PRO A O 1
ATOM 1621 N N . LYS A 1 197 ? -27.223 -3.448 36.929 1.00 94.88 197 LYS A N 1
ATOM 1622 C CA . LYS A 1 197 ? -26.772 -3.867 38.266 1.00 94.88 197 LYS A CA 1
ATOM 1623 C C . LYS A 1 197 ? -26.786 -2.688 39.237 1.00 94.88 197 LYS A C 1
ATOM 1625 O O . LYS A 1 197 ? -27.284 -2.832 40.348 1.00 94.88 197 LYS A O 1
ATOM 1630 N N . LYS A 1 198 ? -26.284 -1.525 38.800 1.00 95.94 198 LYS A N 1
ATOM 1631 C CA . LYS A 1 198 ? -26.324 -0.278 39.584 1.00 95.94 198 LYS A CA 1
ATOM 1632 C C . LYS A 1 198 ? -27.766 0.147 39.871 1.00 95.94 198 LYS A C 1
ATOM 1634 O O . LYS A 1 198 ? -28.079 0.515 40.995 1.00 95.94 198 LYS A O 1
ATOM 1639 N N . LEU A 1 199 ? -28.643 0.032 38.875 1.00 97.50 199 LEU A N 1
ATOM 1640 C CA . LEU A 1 199 ? -30.057 0.371 38.994 1.00 97.50 199 LEU A CA 1
ATOM 1641 C C . LEU A 1 199 ? -30.769 -0.553 39.989 1.00 97.50 199 LEU A C 1
ATOM 1643 O O . LEU A 1 199 ? -31.397 -0.052 40.911 1.00 97.50 199 LEU A O 1
ATOM 1647 N N . LYS A 1 200 ? -30.565 -1.874 39.906 1.00 97.00 200 LYS A N 1
ATOM 1648 C CA . LYS A 1 200 ? -31.104 -2.825 40.895 1.00 97.00 200 LYS A CA 1
ATOM 1649 C C . LYS A 1 200 ? -30.596 -2.573 42.315 1.00 97.00 200 LYS A C 1
ATOM 1651 O O . LYS A 1 200 ? -31.351 -2.747 43.263 1.00 97.00 200 LYS A O 1
ATOM 1656 N N . ALA A 1 201 ? -29.330 -2.181 42.475 1.00 97.06 201 ALA A N 1
ATOM 1657 C CA . ALA A 1 201 ? -28.783 -1.836 43.787 1.00 97.06 201 ALA A CA 1
ATOM 1658 C C . ALA A 1 201 ? -29.466 -0.588 44.374 1.00 97.06 201 ALA A C 1
ATOM 1660 O O . ALA A 1 201 ? -29.821 -0.583 45.549 1.00 97.06 201 ALA A O 1
ATOM 1661 N N . LEU A 1 202 ? -29.701 0.438 43.549 1.00 97.25 202 LEU A N 1
ATOM 1662 C CA . LEU A 1 202 ? -30.441 1.638 43.951 1.00 97.25 202 LEU A CA 1
ATOM 1663 C C . LEU A 1 202 ? -31.918 1.341 44.243 1.00 97.25 202 LEU A C 1
ATOM 1665 O O . LEU A 1 202 ? -32.451 1.847 45.225 1.00 97.25 202 LEU A O 1
ATOM 1669 N N . GLU A 1 203 ? -32.573 0.510 43.429 1.00 97.38 203 GLU A N 1
ATOM 1670 C CA . GLU A 1 203 ? -33.949 0.056 43.672 1.00 97.38 203 GLU A CA 1
ATOM 1671 C C . GLU A 1 203 ? -34.062 -0.730 44.983 1.00 97.38 203 GLU A C 1
ATOM 1673 O O . GLU A 1 203 ? -34.990 -0.497 45.754 1.00 97.38 203 GLU A O 1
ATOM 1678 N N . GLY A 1 204 ? -33.100 -1.615 45.265 1.00 97.44 204 GLY A N 1
ATOM 1679 C CA . GLY A 1 204 ? -33.030 -2.357 46.524 1.00 97.44 204 GLY A CA 1
ATOM 1680 C C . GLY A 1 204 ? -32.887 -1.433 47.732 1.00 97.44 204 GLY A C 1
ATOM 1681 O O . GLY A 1 204 ? -33.697 -1.506 48.652 1.00 97.44 204 GLY A O 1
ATOM 1682 N N . ALA A 1 205 ? -31.930 -0.502 47.688 1.00 97.25 205 ALA A N 1
ATOM 1683 C CA . ALA A 1 205 ? -31.737 0.484 48.752 1.00 97.25 205 ALA A CA 1
ATOM 1684 C C . ALA A 1 205 ? -32.981 1.367 48.961 1.00 97.25 205 ALA A C 1
ATOM 1686 O O . ALA A 1 205 ? -33.331 1.699 50.091 1.00 97.25 205 ALA A O 1
ATOM 1687 N N . LEU A 1 206 ? -33.687 1.734 47.886 1.00 97.81 206 LEU A N 1
ATOM 1688 C CA . LEU A 1 206 ? -34.933 2.492 47.986 1.00 97.81 206 LEU A CA 1
ATOM 1689 C C . LEU A 1 206 ? -36.036 1.687 48.685 1.00 97.81 206 LEU A C 1
ATOM 1691 O O . LEU A 1 206 ? -36.789 2.255 49.477 1.00 97.81 206 LEU A O 1
ATOM 1695 N N . GLU A 1 207 ? -36.160 0.392 48.394 1.00 97.81 207 GLU A N 1
ATOM 1696 C CA . GLU A 1 207 ? -37.171 -0.452 49.035 1.00 97.81 207 GLU A CA 1
ATOM 1697 C C . GLU A 1 207 ? -36.848 -0.708 50.512 1.00 97.81 207 GLU A C 1
ATOM 1699 O O . GLU A 1 207 ? -37.756 -0.658 51.341 1.00 97.81 207 GLU A O 1
ATOM 1704 N N . GLU A 1 208 ? -35.571 -0.881 50.861 1.00 97.44 208 GLU A N 1
ATOM 1705 C CA . GLU A 1 208 ? -35.112 -0.929 52.257 1.00 97.44 208 GLU A CA 1
ATOM 1706 C C . GLU A 1 208 ? -35.473 0.365 52.996 1.00 97.44 208 GLU A C 1
ATOM 1708 O O . GLU A 1 208 ? -36.141 0.321 54.027 1.00 97.44 208 GLU A O 1
ATOM 1713 N N . GLN A 1 209 ? -35.161 1.529 52.419 1.00 96.69 209 GLN A N 1
ATOM 1714 C CA . GLN A 1 209 ? -35.525 2.825 53.001 1.00 96.69 209 GLN A CA 1
ATOM 1715 C C . GLN A 1 209 ? -37.047 3.004 53.136 1.00 96.69 209 GLN A C 1
ATOM 1717 O O . GLN A 1 209 ? -37.536 3.542 54.129 1.00 96.69 209 GLN A O 1
ATOM 1722 N N . ARG A 1 210 ? -37.840 2.523 52.169 1.00 97.19 210 ARG A N 1
ATOM 1723 C CA . ARG A 1 210 ? -39.311 2.514 52.274 1.00 97.19 210 ARG A CA 1
ATOM 1724 C C . ARG A 1 210 ? -39.803 1.588 53.379 1.00 97.19 210 ARG A C 1
ATOM 1726 O O . ARG A 1 210 ? -40.797 1.905 54.032 1.00 97.19 210 ARG A O 1
ATOM 1733 N N . HIS A 1 211 ? -39.156 0.442 53.573 1.00 97.19 211 HIS A N 1
ATOM 1734 C CA . HIS A 1 211 ? -39.459 -0.471 54.666 1.00 97.19 211 HIS A CA 1
ATOM 1735 C C . HIS A 1 211 ? -39.168 0.175 56.023 1.00 97.19 211 HIS A C 1
ATOM 1737 O O . HIS A 1 211 ? -40.076 0.250 56.847 1.00 97.19 211 HIS A O 1
ATOM 1743 N N . GLU A 1 212 ? -37.970 0.731 56.209 1.00 97.12 212 GLU A N 1
ATOM 1744 C CA . GLU A 1 212 ? -37.582 1.460 57.425 1.00 97.12 212 GLU A CA 1
ATOM 1745 C C . GLU A 1 212 ? -38.558 2.603 57.732 1.00 97.12 212 GLU A C 1
ATOM 1747 O O . GLU A 1 212 ? -38.993 2.777 58.871 1.00 97.12 212 GLU A O 1
ATOM 1752 N N . LEU A 1 213 ? -38.978 3.357 56.710 1.00 97.38 213 LEU A N 1
ATOM 1753 C CA . LEU A 1 213 ? -39.939 4.443 56.884 1.00 97.38 213 LEU A CA 1
ATOM 1754 C C . LEU A 1 213 ? -41.317 3.921 57.312 1.00 97.38 213 LEU A C 1
ATOM 1756 O O . LEU A 1 213 ? -41.932 4.502 58.205 1.00 97.38 213 LEU A O 1
ATOM 1760 N N . ARG A 1 214 ? -41.793 2.805 56.739 1.00 97.44 214 ARG A N 1
ATOM 1761 C CA . ARG A 1 214 ? -43.037 2.148 57.182 1.00 97.44 214 ARG A CA 1
ATOM 1762 C C . ARG A 1 214 ? -42.946 1.717 58.645 1.00 97.44 214 ARG A C 1
ATOM 1764 O O . ARG A 1 214 ? -43.852 2.034 59.417 1.00 97.44 214 ARG A O 1
ATOM 1771 N N . GLU A 1 215 ? -41.858 1.072 59.051 1.00 97.25 215 GLU A N 1
ATOM 1772 C CA . GLU A 1 215 ? -41.643 0.681 60.449 1.00 97.25 215 GLU A CA 1
ATOM 1773 C C . GLU A 1 215 ? -41.630 1.895 61.382 1.00 97.25 215 GLU A C 1
ATOM 1775 O O . GLU A 1 215 ? -42.338 1.911 62.390 1.00 97.25 215 GLU A O 1
ATOM 1780 N N . LEU A 1 216 ? -40.911 2.958 61.012 1.00 97.12 216 LEU A N 1
ATOM 1781 C CA . LEU A 1 216 ? -40.840 4.186 61.802 1.00 97.12 216 LEU A CA 1
ATOM 1782 C C . LEU A 1 216 ? -42.209 4.870 61.926 1.00 97.12 216 LEU A C 1
ATOM 1784 O O . LEU A 1 216 ? -42.555 5.374 62.997 1.00 97.12 216 LEU A O 1
ATOM 1788 N N . THR A 1 217 ? -43.018 4.867 60.860 1.00 97.12 217 THR A N 1
ATOM 1789 C CA . THR A 1 217 ? -44.395 5.381 60.923 1.00 97.12 217 THR A CA 1
ATOM 1790 C C . THR A 1 217 ? -45.280 4.542 61.841 1.00 97.12 217 THR A C 1
ATOM 1792 O O . THR A 1 217 ? -46.037 5.123 62.618 1.00 97.12 217 THR A O 1
ATOM 1795 N N . GLY A 1 218 ? -45.133 3.211 61.828 1.00 97.19 218 GLY A N 1
ATOM 1796 C CA . GLY A 1 218 ? -45.821 2.312 62.757 1.00 97.19 218 GLY A CA 1
ATOM 1797 C C . GLY A 1 218 ? -45.452 2.607 64.210 1.00 97.19 218 GLY A C 1
ATOM 1798 O O . GLY A 1 218 ? -46.331 2.857 65.032 1.00 97.19 218 GLY A O 1
ATOM 1799 N N . ILE A 1 219 ? -44.154 2.724 64.506 1.00 96.94 219 ILE A N 1
ATOM 1800 C CA . ILE A 1 219 ? -43.660 3.091 65.843 1.00 96.94 219 ILE A CA 1
ATOM 1801 C C . ILE A 1 219 ? -44.185 4.471 66.266 1.00 96.94 219 ILE A C 1
ATOM 1803 O O . ILE A 1 219 ? -44.589 4.656 67.413 1.00 96.94 219 ILE A O 1
ATOM 1807 N N . SER A 1 220 ? -44.209 5.453 65.357 1.00 96.12 220 SER A N 1
ATOM 1808 C CA . SER A 1 220 ? -44.745 6.791 65.639 1.00 96.12 220 SER A CA 1
ATOM 1809 C C . SER A 1 220 ? -46.240 6.754 65.964 1.00 96.12 220 SER A C 1
ATOM 1811 O O . SER A 1 220 ? -46.689 7.432 66.893 1.00 96.12 220 SER A O 1
ATOM 1813 N N . GLN A 1 221 ? -47.013 5.951 65.231 1.00 97.38 221 GLN A N 1
ATOM 1814 C CA . GLN A 1 221 ? -48.440 5.771 65.476 1.00 97.38 221 GLN A CA 1
ATOM 1815 C C . GLN A 1 221 ? -48.692 5.071 66.816 1.00 97.38 221 GLN A C 1
ATOM 1817 O O . GLN A 1 221 ? -49.491 5.570 67.609 1.00 97.38 221 GLN A O 1
ATOM 1822 N N . ASP A 1 222 ? -47.952 4.009 67.127 1.00 97.12 222 ASP A N 1
ATOM 1823 C CA . ASP A 1 222 ? -48.026 3.322 68.420 1.00 97.12 222 ASP A CA 1
ATOM 1824 C C . ASP A 1 222 ? -47.643 4.248 69.579 1.00 97.12 222 ASP A C 1
ATOM 1826 O O . ASP A 1 222 ? -48.320 4.285 70.608 1.00 97.12 222 ASP A O 1
ATOM 1830 N N . ALA A 1 223 ? -46.590 5.054 69.413 1.00 96.75 223 ALA A N 1
ATOM 1831 C CA . ALA A 1 223 ? -46.186 6.052 70.398 1.00 96.75 223 ALA A CA 1
ATOM 1832 C C . ALA A 1 223 ? -47.271 7.123 70.603 1.00 96.75 223 ALA A C 1
ATOM 1834 O O . ALA A 1 223 ? -47.523 7.538 71.738 1.00 96.75 223 ALA A O 1
ATOM 1835 N N . ARG A 1 224 ? -47.958 7.552 69.531 1.00 96.50 224 ARG A N 1
ATOM 1836 C CA . ARG A 1 224 ? -49.108 8.466 69.629 1.00 96.50 224 ARG A CA 1
ATOM 1837 C C . ARG A 1 224 ? -50.260 7.831 70.400 1.00 96.50 224 ARG A C 1
ATOM 1839 O O . ARG A 1 224 ? -50.747 8.477 71.323 1.00 96.50 224 ARG A O 1
ATOM 1846 N N . ILE A 1 225 ? -50.628 6.589 70.076 1.00 97.25 225 ILE A N 1
ATOM 1847 C CA . ILE A 1 225 ? -51.701 5.846 70.753 1.00 97.25 225 ILE A CA 1
ATOM 1848 C C . ILE A 1 225 ? -51.384 5.694 72.242 1.00 97.25 225 ILE A C 1
ATOM 1850 O O . ILE A 1 225 ? -52.214 6.052 73.070 1.00 97.25 225 ILE A O 1
ATOM 1854 N N . LYS A 1 226 ? -50.173 5.251 72.599 1.00 96.50 226 LYS A N 1
ATOM 1855 C CA . LYS A 1 226 ? -49.753 5.103 74.004 1.00 96.50 226 LYS A CA 1
ATOM 1856 C C . LYS A 1 226 ? -49.788 6.426 74.765 1.00 96.50 226 LYS A C 1
ATOM 1858 O O . LYS A 1 226 ? -50.236 6.470 75.905 1.00 96.50 226 LYS A O 1
ATOM 1863 N N . ARG A 1 227 ? -49.346 7.521 74.139 1.00 97.38 227 ARG A N 1
ATOM 1864 C CA . ARG A 1 227 ? -49.433 8.865 74.729 1.00 97.38 227 ARG A CA 1
ATOM 1865 C C . ARG A 1 227 ? -50.888 9.286 74.952 1.00 97.38 227 ARG A C 1
ATOM 1867 O O . ARG A 1 227 ? -51.185 9.861 75.994 1.00 97.38 227 ARG A O 1
ATOM 1874 N N . ASP A 1 228 ? -51.777 9.034 73.994 1.00 96.94 228 ASP A N 1
ATOM 1875 C CA . ASP A 1 228 ? -53.196 9.386 74.118 1.00 96.94 228 ASP A CA 1
ATOM 1876 C C . ASP A 1 228 ? -53.912 8.504 75.157 1.00 96.94 228 ASP A C 1
ATOM 1878 O O . ASP A 1 228 ? -54.704 9.024 75.941 1.00 96.94 228 ASP A O 1
ATOM 1882 N N . GLN A 1 229 ? -53.560 7.217 75.255 1.00 97.19 229 GLN A N 1
ATOM 1883 C CA . GLN A 1 229 ? -54.008 6.309 76.321 1.00 97.19 229 GLN A CA 1
ATOM 1884 C C . GLN A 1 229 ? -53.554 6.792 77.701 1.00 97.19 229 GLN A C 1
ATOM 1886 O O . GLN A 1 229 ? -54.391 6.986 78.576 1.00 97.19 229 GLN A O 1
ATOM 1891 N N . ALA A 1 230 ? -52.264 7.092 77.877 1.00 96.31 230 ALA A N 1
ATOM 1892 C CA . ALA A 1 230 ? -51.737 7.608 79.140 1.00 96.31 230 ALA A CA 1
ATOM 1893 C C . ALA A 1 230 ? -52.399 8.938 79.546 1.00 96.31 230 ALA A C 1
ATOM 1895 O O . ALA A 1 230 ? -52.685 9.161 80.720 1.00 96.31 230 ALA A O 1
ATOM 1896 N N . LYS A 1 231 ? -52.693 9.823 78.580 1.00 97.19 231 LYS A N 1
ATOM 1897 C CA . LYS A 1 231 ? -53.458 11.056 78.834 1.00 97.19 231 LYS A CA 1
ATOM 1898 C C . LYS A 1 231 ? -54.901 10.776 79.254 1.00 97.19 231 LYS A C 1
ATOM 1900 O O . LYS A 1 231 ? -55.407 11.464 80.138 1.00 97.19 231 LYS A O 1
ATOM 1905 N N . ALA A 1 232 ? -55.565 9.807 78.628 1.00 96.50 232 ALA A N 1
ATOM 1906 C CA . ALA A 1 232 ? -56.925 9.419 78.989 1.00 96.50 232 ALA A CA 1
ATOM 1907 C C . ALA A 1 232 ? -56.975 8.808 80.399 1.00 96.50 232 ALA A C 1
ATOM 1909 O O . ALA A 1 232 ? -57.800 9.222 81.211 1.00 96.50 232 ALA A O 1
ATOM 1910 N N . GLU A 1 233 ? -56.055 7.894 80.718 1.00 95.88 233 GLU A N 1
ATOM 1911 C CA . GLU A 1 233 ? -55.906 7.303 82.054 1.00 95.88 233 GLU A CA 1
ATOM 1912 C C . GLU A 1 233 ? -55.627 8.370 83.116 1.00 95.88 233 GLU A C 1
ATOM 1914 O O . GLU A 1 233 ? -56.283 8.383 84.158 1.00 95.88 233 GLU A O 1
ATOM 1919 N N . LEU A 1 234 ? -54.717 9.311 82.830 1.00 95.88 234 LEU A N 1
ATOM 1920 C CA . LEU A 1 234 ? -54.442 10.445 83.710 1.00 95.88 234 LEU A CA 1
ATOM 1921 C C . LEU A 1 234 ? -55.706 11.281 83.952 1.00 95.88 234 LEU A C 1
ATOM 1923 O O . LEU A 1 234 ? -56.004 11.601 85.097 1.00 95.88 234 LEU A O 1
ATOM 1927 N N . SER A 1 235 ? -56.485 11.579 82.907 1.00 96.31 235 SER A N 1
ATOM 1928 C CA . SER A 1 235 ? -57.731 12.343 83.041 1.00 96.31 235 SER A CA 1
ATOM 1929 C C . SER A 1 235 ? -58.774 11.622 83.905 1.00 96.31 235 SER A C 1
ATOM 1931 O O . SER A 1 235 ? -59.425 12.254 84.738 1.00 96.31 235 SER A O 1
ATOM 1933 N N . VAL A 1 236 ? -58.907 10.298 83.771 1.00 96.62 236 VAL A N 1
ATOM 1934 C CA . VAL A 1 236 ? -59.798 9.484 84.619 1.00 96.62 236 VAL A CA 1
ATOM 1935 C C . VAL A 1 236 ? -59.307 9.466 86.072 1.00 96.62 236 VAL A C 1
ATOM 1937 O O . VAL A 1 236 ? -60.098 9.649 86.999 1.00 96.62 236 VAL A O 1
ATOM 1940 N N . LEU A 1 237 ? -58.001 9.302 86.299 1.00 95.81 237 LEU A N 1
ATOM 1941 C CA . LEU A 1 237 ? -57.397 9.369 87.634 1.00 95.81 237 LEU A CA 1
ATOM 1942 C C . LEU A 1 237 ? -57.597 10.743 88.286 1.00 95.81 237 LEU A C 1
ATOM 1944 O O . LEU A 1 237 ? -57.972 10.824 89.453 1.00 95.81 237 LEU A O 1
ATOM 1948 N N . GLU A 1 238 ? -57.418 11.828 87.536 1.00 94.62 238 GLU A N 1
ATOM 1949 C CA . GLU A 1 238 ? -57.699 13.187 88.004 1.00 94.62 238 GLU A CA 1
ATOM 1950 C C . GLU A 1 238 ? -59.178 13.363 88.376 1.00 94.62 238 GLU A C 1
ATOM 1952 O O . GLU A 1 238 ? -59.480 13.888 89.449 1.00 94.62 238 GLU A O 1
ATOM 1957 N N . GLN A 1 239 ? -60.111 12.885 87.545 1.00 95.25 239 GLN A N 1
ATOM 1958 C CA . GLN A 1 239 ? -61.548 12.943 87.838 1.00 95.25 239 GLN A CA 1
ATOM 1959 C C . GLN A 1 239 ? -61.907 12.150 89.098 1.00 95.25 239 GLN A C 1
ATOM 1961 O O . GLN A 1 239 ? -62.556 12.691 89.994 1.00 95.25 239 GLN A O 1
ATOM 1966 N N . THR A 1 240 ? -61.432 10.910 89.215 1.00 95.56 240 THR A N 1
ATOM 1967 C CA . THR A 1 240 ? -61.669 10.066 90.399 1.00 95.56 240 THR A CA 1
ATOM 1968 C C . THR A 1 240 ? -61.048 10.660 91.665 1.00 95.56 240 THR A C 1
ATOM 1970 O O . THR A 1 240 ? -61.688 10.652 92.715 1.00 95.56 240 THR A O 1
ATOM 1973 N N . MET A 1 241 ? -59.857 11.264 91.583 1.00 94.69 241 MET A N 1
ATOM 1974 C CA . MET A 1 241 ? -59.237 12.021 92.680 1.00 94.69 241 MET A CA 1
ATOM 1975 C C . MET A 1 241 ? -60.080 13.237 93.085 1.00 94.69 241 MET A C 1
ATOM 1977 O O . MET A 1 241 ? -60.293 13.476 94.278 1.00 94.69 241 MET A O 1
ATOM 1981 N N . ILE A 1 242 ? -60.597 14.002 92.117 1.00 95.12 242 ILE A N 1
ATOM 1982 C CA . ILE A 1 242 ? -61.481 15.149 92.372 1.00 95.12 242 ILE A CA 1
ATOM 1983 C C . ILE A 1 242 ? -62.793 14.687 93.018 1.00 95.12 242 ILE A C 1
ATOM 1985 O O . ILE A 1 242 ? -63.263 15.317 93.967 1.00 95.12 242 ILE A O 1
ATOM 1989 N N . GLU A 1 243 ? -63.389 13.595 92.545 1.00 94.50 243 GLU A N 1
ATOM 1990 C CA . GLU A 1 243 ? -64.610 13.017 93.110 1.00 94.50 243 GLU A CA 1
ATOM 1991 C C . GLU A 1 243 ? -64.393 12.459 94.515 1.00 94.50 243 GLU A C 1
ATOM 1993 O O . GLU A 1 243 ? -65.186 12.751 95.413 1.00 94.50 243 GLU A O 1
ATOM 1998 N N . ALA A 1 244 ? -63.296 11.735 94.743 1.00 94.19 244 ALA A N 1
ATOM 1999 C CA . ALA A 1 244 ? -62.900 11.251 96.060 1.00 94.19 244 ALA A CA 1
ATOM 2000 C C . ALA A 1 244 ? -62.679 12.421 97.028 1.00 94.19 244 ALA A C 1
ATOM 2002 O O . ALA A 1 244 ? -63.199 12.399 98.147 1.00 94.19 244 ALA A O 1
ATOM 2003 N N . LYS A 1 245 ? -61.999 13.489 96.585 1.00 94.62 245 LYS A N 1
ATOM 2004 C CA . LYS A 1 245 ? -61.839 14.730 97.356 1.00 94.62 245 LYS A CA 1
ATOM 2005 C C . LYS A 1 245 ? -63.193 15.367 97.672 1.00 94.62 245 LYS A C 1
ATOM 2007 O O . LYS A 1 245 ? -63.459 15.648 98.834 1.00 94.62 245 LYS A O 1
ATOM 2012 N N . ARG A 1 246 ? -64.086 15.522 96.685 1.00 94.94 246 ARG A N 1
ATOM 2013 C CA . ARG A 1 246 ? -65.451 16.052 96.885 1.00 94.94 246 ARG A CA 1
ATOM 2014 C C . ARG A 1 246 ? -66.264 15.195 97.856 1.00 94.94 246 ARG A C 1
ATOM 2016 O O . ARG A 1 246 ? -66.975 15.741 98.694 1.00 94.94 246 ARG A O 1
ATOM 2023 N N . SER A 1 247 ? -66.174 13.871 97.759 1.00 93.38 247 SER A N 1
ATOM 2024 C CA . SER A 1 247 ? -66.838 12.936 98.673 1.00 93.38 247 SER A CA 1
ATOM 2025 C C . SER A 1 247 ? -66.306 13.094 100.099 1.00 93.38 247 SER A C 1
ATOM 2027 O O . SER A 1 247 ? -67.093 13.261 101.032 1.00 93.38 247 SER A O 1
ATOM 2029 N N . ARG A 1 248 ? -64.978 13.160 100.261 1.00 91.56 248 ARG A N 1
ATOM 2030 C CA . ARG A 1 248 ? -64.322 13.415 101.549 1.00 91.56 248 ARG A CA 1
ATOM 2031 C C . ARG A 1 248 ? -64.706 14.772 102.131 1.00 91.56 248 ARG A C 1
ATOM 2033 O O . ARG A 1 248 ? -64.986 14.865 103.319 1.00 91.56 248 ARG A O 1
ATOM 2040 N N . ASP A 1 249 ? -64.778 15.814 101.312 1.00 91.62 249 ASP A N 1
ATOM 2041 C CA . ASP A 1 249 ? -65.185 17.145 101.763 1.00 91.62 249 ASP A CA 1
ATOM 2042 C C . ASP A 1 249 ? -66.664 17.151 102.193 1.00 91.62 249 ASP A C 1
ATOM 2044 O O . ASP A 1 249 ? -67.009 17.749 103.216 1.00 91.62 249 ASP A O 1
ATOM 2048 N N . ARG A 1 250 ? -67.546 16.421 101.489 1.00 93.94 250 ARG A N 1
ATOM 2049 C CA . ARG A 1 250 ? -68.955 16.230 101.890 1.00 93.94 250 ARG A CA 1
ATOM 2050 C C . ARG A 1 250 ? -69.072 15.486 103.220 1.00 93.94 250 ARG A C 1
ATOM 2052 O O . ARG A 1 250 ? -69.829 15.926 104.088 1.00 93.94 250 ARG A O 1
ATOM 2059 N N . THR A 1 251 ? -68.346 14.381 103.410 1.00 91.94 251 THR A N 1
ATOM 2060 C CA . THR A 1 251 ? -68.371 13.630 104.677 1.00 91.94 251 THR A CA 1
ATOM 2061 C C . THR A 1 251 ? -67.784 14.448 105.819 1.00 91.94 251 THR A C 1
ATOM 2063 O O . THR A 1 251 ? -68.392 14.493 106.885 1.00 91.94 251 THR A O 1
ATOM 2066 N N . LEU A 1 252 ? -66.686 15.168 105.584 1.00 91.12 252 LEU A N 1
ATOM 2067 C CA . LEU A 1 252 ? -66.060 16.060 106.555 1.00 91.12 252 LEU A CA 1
ATOM 2068 C C . LEU A 1 252 ? -66.985 17.223 106.930 1.00 91.12 252 LEU A C 1
ATOM 2070 O O . LEU A 1 252 ? -67.105 17.549 108.105 1.00 91.12 252 LEU A O 1
ATOM 2074 N N . THR A 1 253 ? -67.714 17.796 105.970 1.00 90.69 253 THR A N 1
ATOM 2075 C CA . THR A 1 253 ? -68.736 18.826 106.229 1.00 90.69 253 THR A CA 1
ATOM 2076 C C . THR A 1 253 ? -69.905 18.263 107.038 1.00 90.69 253 THR A C 1
ATOM 2078 O O . THR A 1 253 ? -70.363 18.893 107.990 1.00 90.69 253 THR A O 1
ATOM 2081 N N . ARG A 1 254 ? -70.368 17.047 106.718 1.00 90.19 254 ARG A N 1
ATOM 2082 C CA . ARG A 1 254 ? -71.417 16.355 107.480 1.00 90.19 254 ARG A CA 1
ATOM 2083 C C . ARG A 1 254 ? -70.977 16.074 108.918 1.00 90.19 254 ARG A C 1
ATOM 2085 O O . ARG A 1 254 ? -71.739 16.358 109.837 1.00 90.19 254 ARG A O 1
ATOM 2092 N N . MET A 1 255 ? -69.759 15.564 109.112 1.00 86.56 255 MET A N 1
ATOM 2093 C CA . MET A 1 255 ? -69.188 15.320 110.438 1.00 86.56 255 MET A CA 1
ATOM 2094 C C . MET A 1 255 ? -68.972 16.625 111.198 1.00 86.56 255 MET A C 1
ATOM 2096 O O . MET A 1 255 ? -69.329 16.678 112.365 1.00 86.56 255 MET A O 1
ATOM 2100 N N . LYS A 1 256 ? -68.498 17.697 110.549 1.00 88.38 256 LYS A N 1
ATOM 2101 C CA . LYS A 1 256 ? -68.423 19.036 111.155 1.00 88.38 256 LYS A CA 1
ATOM 2102 C C . LYS A 1 256 ? -69.791 19.517 111.625 1.00 88.38 256 LYS A C 1
ATOM 2104 O O . LYS A 1 256 ? -69.901 19.928 112.765 1.00 88.38 256 LYS A O 1
ATOM 2109 N N . LYS A 1 257 ? -70.841 19.391 110.808 1.00 89.50 257 LYS A N 1
ATOM 2110 C CA . LYS A 1 257 ? -72.210 19.768 111.199 1.00 89.50 257 LYS A CA 1
ATOM 2111 C C . LYS A 1 257 ? -72.751 18.901 112.341 1.00 89.50 257 LYS A C 1
ATOM 2113 O O . LYS A 1 257 ? -73.485 19.391 113.189 1.00 89.50 257 LYS A O 1
ATOM 2118 N N . GLN A 1 258 ? -72.420 17.609 112.371 1.00 85.75 258 GLN A N 1
ATOM 2119 C CA . GLN A 1 258 ? -72.793 16.719 113.475 1.00 85.75 258 GLN A CA 1
ATOM 2120 C C . GLN A 1 258 ? -72.009 17.036 114.751 1.00 85.75 258 GLN A C 1
ATOM 2122 O O . GLN A 1 258 ? -72.606 17.039 115.818 1.00 85.75 258 GLN A O 1
ATOM 2127 N N . ALA A 1 259 ? -70.719 17.344 114.638 1.00 83.69 259 ALA A N 1
ATOM 2128 C CA . ALA A 1 259 ? -69.871 17.790 115.734 1.00 83.69 259 ALA A CA 1
ATOM 2129 C C . ALA A 1 259 ? -70.302 19.167 116.247 1.00 83.69 259 ALA A C 1
ATOM 2131 O O . ALA A 1 259 ? -70.309 19.377 117.444 1.00 83.69 259 ALA A O 1
ATOM 2132 N N . GLU A 1 260 ? -70.731 20.081 115.377 1.00 82.62 260 GLU A N 1
ATOM 2133 C CA . GLU A 1 260 ? -71.298 21.380 115.745 1.00 82.62 260 GLU A CA 1
ATOM 2134 C C . GLU A 1 260 ? -72.654 21.207 116.429 1.00 82.62 260 GLU A C 1
ATOM 2136 O O . GLU A 1 260 ? -72.868 21.792 117.476 1.00 82.62 260 GLU A O 1
ATOM 2141 N N . LYS A 1 261 ? -73.528 20.314 115.944 1.00 81.44 261 LYS A N 1
ATOM 2142 C CA . LYS A 1 261 ? -74.756 19.930 116.662 1.00 81.44 261 LYS A CA 1
ATOM 2143 C C . LYS A 1 261 ? -74.465 19.255 118.000 1.00 81.44 261 LYS A C 1
ATOM 2145 O O . LYS A 1 261 ? -75.173 19.508 118.964 1.00 81.44 261 LYS A O 1
ATOM 2150 N N . GLN A 1 262 ? -73.465 18.376 118.069 1.00 77.19 262 GLN A N 1
ATOM 2151 C CA . GLN A 1 262 ? -73.030 17.759 119.320 1.00 77.19 262 GLN A CA 1
ATOM 2152 C C . GLN A 1 262 ? -72.389 18.783 120.238 1.00 77.19 262 GLN A C 1
ATOM 2154 O O . GLN A 1 262 ? -72.601 18.666 121.426 1.00 77.19 262 GLN A O 1
ATOM 2159 N N . LYS A 1 263 ? -71.682 19.787 119.718 1.00 78.38 263 LYS A N 1
ATOM 2160 C CA . LYS A 1 263 ? -71.161 20.918 120.477 1.00 78.38 263 LYS A CA 1
ATOM 2161 C C . LYS A 1 263 ? -72.289 21.833 120.925 1.00 78.38 263 LYS A C 1
ATOM 2163 O O . LYS A 1 263 ? -72.267 22.245 122.053 1.00 78.38 263 LYS A O 1
ATOM 2168 N N . GLU A 1 264 ? -73.325 22.086 120.136 1.00 74.62 264 GLU A N 1
ATOM 2169 C CA . GLU A 1 264 ? -74.511 22.820 120.591 1.00 74.62 264 GLU A CA 1
ATOM 2170 C C . GLU A 1 264 ? -75.290 22.028 121.645 1.00 74.62 264 GLU A C 1
ATOM 2172 O O . GLU A 1 264 ? -75.807 22.606 122.595 1.00 74.62 264 GLU A O 1
ATOM 2177 N N . MET A 1 265 ? -75.399 20.706 121.489 1.00 67.19 265 MET A N 1
ATOM 2178 C CA . MET A 1 265 ? -75.995 19.821 122.489 1.00 67.19 265 MET A CA 1
ATOM 2179 C C . MET A 1 265 ? -75.103 19.710 123.721 1.00 67.19 265 MET A C 1
ATOM 2181 O O . MET A 1 265 ? -75.635 19.716 124.816 1.00 67.19 265 MET A O 1
ATOM 2185 N N . ALA A 1 266 ? -73.782 19.668 123.563 1.00 63.78 266 ALA A N 1
ATOM 2186 C CA . ALA A 1 266 ? -72.796 19.663 124.630 1.00 63.78 266 ALA A CA 1
ATOM 2187 C C . ALA A 1 266 ? -72.682 21.033 125.282 1.00 63.78 266 ALA A C 1
ATOM 2189 O O . ALA A 1 266 ? -72.509 21.045 126.468 1.00 63.78 266 ALA A O 1
ATOM 2190 N N . ASP A 1 267 ? -72.896 22.155 124.602 1.00 64.69 267 ASP A N 1
ATOM 2191 C CA . ASP A 1 267 ? -72.970 23.509 125.162 1.00 64.69 267 ASP A CA 1
ATOM 2192 C C . ASP A 1 267 ? -74.315 23.673 125.894 1.00 64.69 267 ASP A C 1
ATOM 2194 O O . ASP A 1 267 ? -74.396 24.327 126.932 1.00 64.69 267 ASP A O 1
ATOM 2198 N N . LYS A 1 268 ? -75.394 23.043 125.394 1.00 62.88 268 LYS A N 1
ATOM 2199 C CA . LYS A 1 268 ? -76.690 22.922 126.090 1.00 62.88 268 LYS A CA 1
ATOM 2200 C C . LYS A 1 268 ? -76.613 21.980 127.292 1.00 62.88 268 LYS A C 1
ATOM 2202 O O . LYS A 1 268 ? -77.294 22.245 128.275 1.00 62.88 268 LYS A O 1
ATOM 2207 N N . ILE A 1 269 ? -75.818 20.912 127.220 1.00 58.12 269 ILE A N 1
ATOM 2208 C CA . ILE A 1 269 ? -75.562 19.952 128.301 1.00 58.12 269 ILE A CA 1
ATOM 2209 C C . ILE A 1 269 ? -74.504 20.509 129.256 1.00 58.12 269 ILE A C 1
ATOM 2211 O O . ILE A 1 269 ? -74.667 20.335 130.438 1.00 58.12 269 ILE A O 1
ATOM 2215 N N . GLU A 1 270 ? -73.511 21.283 128.836 1.00 50.84 270 GLU A N 1
ATOM 2216 C CA . GLU A 1 270 ? -72.475 21.937 129.655 1.00 50.84 270 GLU A CA 1
ATOM 2217 C C . GLU A 1 270 ? -73.095 23.114 130.413 1.00 50.84 270 GLU A C 1
ATOM 2219 O O . GLU A 1 270 ? -72.841 23.293 131.603 1.00 50.84 270 GLU A O 1
ATOM 2224 N N . LYS A 1 271 ? -74.057 23.820 129.796 1.00 49.44 271 LYS A N 1
ATOM 2225 C CA . LYS A 1 271 ? -74.978 24.718 130.514 1.00 49.44 271 LYS A CA 1
ATOM 2226 C C . LYS A 1 271 ? -75.949 23.989 131.459 1.00 49.44 271 LYS A C 1
ATOM 2228 O O . LYS A 1 271 ? -76.615 24.664 132.240 1.00 49.44 271 LYS A O 1
ATOM 2233 N N . ARG A 1 272 ? -76.038 22.650 131.437 1.00 46.47 272 ARG A N 1
ATOM 2234 C CA . ARG A 1 272 ? -76.954 21.837 132.275 1.00 46.47 272 ARG A CA 1
ATOM 2235 C C . ARG A 1 272 ? -76.281 20.733 133.109 1.00 46.47 272 ARG A C 1
ATOM 2237 O O . ARG A 1 272 ? -76.965 20.061 133.868 1.00 46.47 272 ARG A O 1
ATOM 2244 N N . ALA A 1 273 ? -74.967 20.583 133.007 1.00 41.50 273 ALA A N 1
ATOM 2245 C CA . ALA A 1 273 ? -74.150 19.534 133.609 1.00 41.50 273 ALA A CA 1
ATOM 2246 C C . ALA A 1 273 ? -72.806 20.119 134.074 1.00 41.50 273 ALA A C 1
ATOM 2248 O O . ALA A 1 273 ? -71.769 19.462 134.055 1.00 41.50 273 ALA A O 1
ATOM 2249 N N . ARG A 1 274 ? -72.844 21.347 134.615 1.00 42.94 274 ARG A N 1
ATOM 2250 C CA . ARG A 1 274 ? -72.062 21.665 135.820 1.00 42.94 274 ARG A CA 1
ATOM 2251 C C . ARG A 1 274 ? -72.666 20.897 137.001 1.00 42.94 274 ARG A C 1
ATOM 2253 O O . ARG A 1 274 ? -73.312 21.489 137.857 1.00 42.94 274 ARG A O 1
ATOM 2260 N N . ALA A 1 275 ? -72.513 19.577 136.987 1.00 37.12 275 ALA A N 1
ATOM 2261 C CA . ALA A 1 275 ? -72.805 18.681 138.098 1.00 37.12 275 ALA A CA 1
ATOM 2262 C C . ALA A 1 275 ? -72.285 17.267 137.770 1.00 37.12 275 ALA A C 1
ATOM 2264 O O . ALA A 1 275 ? -72.929 16.528 137.034 1.00 37.12 275 ALA A O 1
ATOM 2265 N N . THR A 1 276 ? -71.168 16.910 138.418 1.00 35.38 276 THR A N 1
ATOM 2266 C CA . THR A 1 276 ? -70.960 15.589 139.050 1.00 35.38 276 THR A CA 1
ATOM 2267 C C . THR A 1 276 ? -70.300 14.449 138.234 1.00 35.38 276 THR A C 1
ATOM 2269 O O . THR A 1 276 ? -70.912 13.880 137.341 1.00 35.38 276 THR A O 1
ATOM 2272 N N . LEU A 1 277 ? -69.092 14.079 138.716 1.00 33.25 277 LEU A N 1
ATOM 2273 C CA . LEU A 1 277 ? -68.363 12.778 138.732 1.00 33.25 277 LEU A CA 1
ATOM 2274 C C . LEU A 1 277 ? -67.848 12.147 137.408 1.00 33.25 277 LEU A C 1
ATOM 2276 O O . LEU A 1 277 ? -68.578 12.068 136.432 1.00 33.25 277 LEU A O 1
ATOM 2280 N N . GLN A 1 278 ? -66.532 11.863 137.272 1.00 27.92 278 GLN A N 1
ATOM 2281 C CA . GLN A 1 278 ? -65.718 10.685 137.728 1.00 27.92 278 GLN A CA 1
ATOM 2282 C C . GLN A 1 278 ? -66.056 9.378 136.969 1.00 27.92 278 GLN A C 1
ATOM 2284 O O . GLN A 1 278 ? -67.216 8.989 136.951 1.00 27.92 278 GLN A O 1
ATOM 2289 N N . THR A 1 279 ? -65.146 8.779 136.172 1.00 30.33 279 THR A N 1
ATOM 2290 C CA . THR A 1 279 ? -64.090 7.735 136.441 1.00 30.33 279 THR A CA 1
ATOM 2291 C C . THR A 1 279 ? -64.409 6.503 135.561 1.00 30.33 279 THR A C 1
ATOM 2293 O O . THR A 1 279 ? -65.564 6.099 135.528 1.00 30.33 279 THR A O 1
ATOM 2296 N N . ASP A 1 280 ? -63.548 6.111 134.614 1.00 28.03 280 ASP A N 1
ATOM 2297 C CA . ASP A 1 280 ? -62.547 5.004 134.620 1.00 28.03 280 ASP A CA 1
ATOM 2298 C C . ASP A 1 280 ? -63.045 3.638 134.073 1.00 28.03 280 ASP A C 1
ATOM 2300 O O . ASP A 1 280 ? -63.894 3.001 134.681 1.00 28.03 280 ASP A O 1
ATOM 2304 N N . ASP A 1 281 ? -62.475 3.252 132.913 1.00 32.66 281 ASP A N 1
ATOM 2305 C CA . ASP A 1 281 ? -61.774 1.993 132.515 1.00 32.66 281 ASP A CA 1
ATOM 2306 C C . ASP A 1 281 ? -62.358 0.567 132.830 1.00 32.66 281 ASP A C 1
ATOM 2308 O O . ASP A 1 281 ? -63.483 0.440 133.296 1.00 32.66 281 ASP A O 1
ATOM 2312 N N . PRO A 1 282 ? -61.603 -0.544 132.637 1.00 54.41 282 PRO A N 1
ATOM 2313 C CA . PRO A 1 282 ? -61.448 -1.491 131.503 1.00 54.41 282 PRO A CA 1
ATOM 2314 C C . PRO A 1 282 ? -62.166 -2.858 131.715 1.00 54.41 282 PRO A C 1
ATOM 2316 O O . PRO A 1 282 ? -62.859 -3.018 132.709 1.00 54.41 282 PRO A O 1
ATOM 2319 N N . SER A 1 283 ? -61.981 -3.862 130.821 1.00 27.12 283 SER A N 1
ATOM 2320 C CA . SER A 1 283 ? -61.992 -5.354 131.049 1.00 27.12 283 SER A CA 1
ATOM 2321 C C . SER A 1 283 ? -62.012 -6.081 129.677 1.00 27.12 283 SER A C 1
ATOM 2323 O O . SER A 1 283 ? -62.906 -5.798 128.888 1.00 27.12 283 SER A O 1
ATOM 2325 N N . GLN A 1 284 ? -61.050 -6.881 129.177 1.00 38.28 284 GLN A N 1
ATOM 2326 C CA . GLN A 1 284 ? -60.389 -8.130 129.634 1.00 38.28 284 GLN A CA 1
ATOM 2327 C C . GLN A 1 284 ? -61.338 -9.280 130.007 1.00 38.28 284 GLN A C 1
ATOM 2329 O O . GLN A 1 284 ? -61.965 -9.211 131.048 1.00 38.28 284 GLN A O 1
ATOM 2334 N N . GLU A 1 285 ? -61.383 -10.323 129.160 1.00 29.69 285 GLU A N 1
ATOM 2335 C CA . GLU A 1 285 ? -61.498 -11.779 129.433 1.00 29.69 285 GLU A CA 1
ATOM 2336 C C . GLU A 1 285 ? -61.615 -12.460 128.028 1.00 29.69 285 GLU A C 1
ATOM 2338 O O . GLU A 1 285 ? -62.193 -11.871 127.123 1.00 29.69 285 GLU A O 1
ATOM 2343 N N . SER A 1 286 ? -61.099 -13.637 127.659 1.00 30.77 286 SER A N 1
ATOM 2344 C CA . SER A 1 286 ? -60.754 -14.836 128.411 1.00 30.77 286 SER A CA 1
ATOM 2345 C C . SER A 1 286 ? -59.769 -15.730 127.638 1.00 30.77 286 SER A C 1
ATOM 2347 O O . SER A 1 286 ? -59.813 -15.862 126.416 1.00 30.77 286 SER A O 1
ATOM 2349 N N . LYS A 1 287 ? -58.953 -16.431 128.425 1.00 42.69 287 LYS A N 1
ATOM 2350 C CA . LYS A 1 287 ? -58.246 -17.693 128.159 1.00 42.69 287 LYS A CA 1
ATOM 2351 C C . LYS A 1 287 ? -59.001 -18.677 127.246 1.00 42.69 287 LYS A C 1
ATOM 2353 O O . LYS A 1 287 ? -60.151 -18.988 127.545 1.00 42.69 287 LYS A O 1
ATOM 2358 N N . ARG A 1 288 ? -58.295 -19.300 126.288 1.00 36.22 288 ARG A N 1
ATOM 2359 C CA . ARG A 1 288 ? -58.439 -20.723 125.887 1.00 36.22 288 ARG A CA 1
ATOM 2360 C C . ARG A 1 288 ? -57.077 -21.226 125.391 1.00 36.22 288 ARG A C 1
ATOM 2362 O O . ARG A 1 288 ? -56.477 -20.601 124.532 1.00 36.22 288 ARG A O 1
ATOM 2369 N N . GLN A 1 289 ? -56.426 -22.125 126.118 1.00 33.41 289 GLN A N 1
ATOM 2370 C CA . GLN A 1 289 ? -56.620 -23.580 126.139 1.00 33.41 289 GLN A CA 1
ATOM 2371 C C . GLN A 1 289 ? -55.741 -24.266 125.086 1.00 33.41 289 GLN A C 1
ATOM 2373 O O . GLN A 1 289 ? -55.967 -24.184 123.885 1.00 33.41 289 GLN A O 1
ATOM 2378 N N . SER A 1 290 ? -54.738 -24.944 125.622 1.00 50.06 290 SER A N 1
ATOM 2379 C CA . SER A 1 290 ? -53.961 -26.043 125.078 1.00 50.06 290 SER A CA 1
ATOM 2380 C C . SER A 1 290 ? -54.805 -27.040 124.279 1.00 50.06 290 SER A C 1
ATOM 2382 O O . SER A 1 290 ? -55.777 -27.565 124.813 1.00 50.06 290 SER A O 1
ATOM 2384 N N . GLN A 1 291 ? -54.368 -27.339 123.057 1.00 44.44 291 GLN A N 1
ATOM 2385 C CA . GLN A 1 291 ?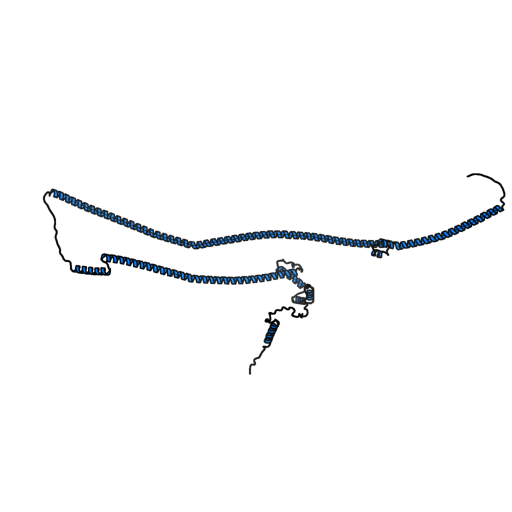 -54.425 -28.652 122.402 1.00 44.44 291 GLN A CA 1
ATOM 2386 C C . GLN A 1 291 ? -53.656 -28.513 121.079 1.00 44.44 291 GLN A C 1
ATOM 2388 O O . GLN A 1 291 ? -54.141 -27.908 120.130 1.00 44.44 291 GLN A O 1
ATOM 2393 N N . MET A 1 292 ? -52.404 -28.978 121.051 1.00 47.06 292 MET A N 1
ATOM 2394 C CA . MET A 1 292 ? -51.732 -29.250 119.782 1.00 47.06 292 MET A CA 1
ATOM 2395 C C . MET A 1 292 ? -52.251 -30.601 119.300 1.00 47.06 292 MET A C 1
ATOM 2397 O O . MET A 1 292 ? -52.046 -31.607 119.976 1.00 47.06 292 MET A O 1
ATOM 2401 N N . ASP A 1 293 ? -52.948 -30.591 118.169 1.00 56.50 293 ASP A N 1
ATOM 2402 C CA . ASP A 1 293 ? -53.452 -31.784 117.500 1.00 56.50 293 ASP A CA 1
ATOM 2403 C C . ASP A 1 293 ? -52.289 -32.700 117.088 1.00 56.50 293 ASP A C 1
ATOM 2405 O O . ASP A 1 293 ? -51.378 -32.300 116.358 1.00 56.50 293 ASP A O 1
ATOM 2409 N N . GLU A 1 294 ? -52.337 -33.946 117.550 1.00 58.59 294 GLU A N 1
ATOM 2410 C CA . GLU A 1 294 ? -51.338 -34.997 117.312 1.00 58.59 294 GLU A CA 1
ATOM 2411 C C . GLU A 1 294 ? -51.149 -35.281 115.804 1.00 58.59 294 GLU A C 1
ATOM 2413 O O . GLU A 1 294 ? -50.033 -35.510 115.334 1.00 58.59 294 GLU A O 1
ATOM 2418 N N . ASP A 1 295 ? -52.208 -35.096 115.009 1.00 60.06 295 ASP A N 1
ATOM 2419 C CA . ASP A 1 295 ? -52.198 -35.197 113.542 1.00 60.06 295 ASP A CA 1
ATOM 2420 C C . ASP A 1 295 ? -51.359 -34.113 112.846 1.00 60.06 295 ASP A C 1
ATOM 2422 O O . ASP A 1 295 ? -50.800 -34.348 111.769 1.00 60.06 295 ASP A O 1
ATOM 2426 N N . ASN A 1 296 ? -51.258 -32.915 113.431 1.00 63.94 296 ASN A N 1
ATOM 2427 C CA . ASN A 1 296 ? -50.399 -31.861 112.890 1.00 63.94 296 ASN A CA 1
ATOM 2428 C C . ASN A 1 296 ? -48.928 -32.141 113.208 1.00 63.94 296 ASN A C 1
ATOM 2430 O O . ASN A 1 296 ? -48.065 -31.854 112.381 1.00 63.94 296 ASN A O 1
ATOM 2434 N N . TRP A 1 297 ? -48.645 -32.757 114.357 1.00 66.12 297 TRP A N 1
ATOM 2435 C CA . TRP A 1 297 ? -47.288 -33.141 114.744 1.00 66.12 297 TRP A CA 1
ATOM 2436 C C . TRP A 1 297 ? -46.728 -34.250 113.846 1.00 66.12 297 TRP A C 1
ATOM 2438 O O . TRP A 1 297 ? -45.604 -34.132 113.366 1.00 66.12 297 TRP A O 1
ATOM 2448 N N . VAL A 1 298 ? -47.533 -35.272 113.530 1.00 72.69 298 VAL A N 1
ATOM 2449 C CA . VAL A 1 298 ? -47.140 -36.352 112.604 1.00 72.69 298 VAL A CA 1
ATOM 2450 C C . VAL A 1 298 ? -46.884 -35.823 111.189 1.00 72.69 298 VAL A C 1
ATOM 2452 O O . VAL A 1 298 ? -45.927 -36.234 110.538 1.00 72.69 298 VAL A O 1
ATOM 2455 N N . LYS A 1 299 ? -47.693 -34.873 110.702 1.00 75.00 299 LYS A N 1
ATOM 2456 C CA . LYS A 1 299 ? -47.466 -34.249 109.386 1.00 75.00 299 LYS A CA 1
ATOM 2457 C C . LYS A 1 299 ? -46.173 -33.440 109.359 1.00 75.00 299 LYS A C 1
ATOM 2459 O O . LYS A 1 299 ? -45.401 -33.576 108.410 1.00 75.00 299 LYS A O 1
ATOM 2464 N N . VAL A 1 300 ? -45.918 -32.640 110.395 1.00 73.69 300 VAL A N 1
ATOM 2465 C CA . VAL A 1 300 ? -44.690 -31.841 110.514 1.00 73.69 300 VAL A CA 1
ATOM 2466 C C . VAL A 1 300 ? -43.453 -32.741 110.529 1.00 73.69 300 VAL A C 1
ATOM 2468 O O . VAL A 1 300 ? -42.536 -32.489 109.752 1.00 73.69 300 VAL A O 1
ATOM 2471 N N . THR A 1 301 ? -43.454 -33.845 111.281 1.00 75.75 301 THR A N 1
ATOM 2472 C CA . THR A 1 301 ? -42.308 -34.771 111.308 1.00 75.75 301 THR A CA 1
ATOM 2473 C C . THR A 1 301 ? -42.098 -35.500 109.982 1.00 75.75 301 THR A C 1
ATOM 2475 O O . THR A 1 301 ? -40.960 -35.611 109.531 1.00 75.75 301 THR A O 1
ATOM 2478 N N . THR A 1 302 ? -43.159 -35.928 109.286 1.00 82.69 302 THR A N 1
ATOM 2479 C CA . THR A 1 302 ? -42.999 -36.508 107.936 1.00 82.69 302 THR A CA 1
ATOM 2480 C C . THR A 1 302 ? -42.446 -35.515 106.914 1.00 82.69 302 THR A C 1
ATOM 2482 O O . THR A 1 302 ? -41.636 -35.906 106.070 1.00 82.69 302 THR A O 1
ATOM 2485 N N . TYR A 1 303 ? -42.845 -34.239 106.974 1.00 80.62 303 TYR A N 1
ATOM 2486 C CA . TYR A 1 303 ? -42.273 -33.215 106.099 1.00 80.62 303 TYR A CA 1
ATOM 2487 C C . TYR A 1 303 ? -40.816 -32.919 106.462 1.00 80.62 303 TYR A C 1
ATOM 2489 O O . TYR A 1 303 ? -39.985 -32.835 105.563 1.00 80.62 303 TYR A O 1
ATOM 2497 N N . GLU A 1 304 ? -40.468 -32.849 107.748 1.00 78.75 304 GLU A N 1
ATOM 2498 C CA . GLU A 1 304 ? -39.080 -32.685 108.197 1.00 78.75 304 GLU A CA 1
ATOM 2499 C C . GLU A 1 304 ? -38.174 -33.848 107.764 1.00 78.75 304 GLU A C 1
ATOM 2501 O O . GLU A 1 304 ? -37.059 -33.616 107.295 1.00 78.75 304 GLU A O 1
ATOM 2506 N N . GLU A 1 305 ? -38.643 -35.097 107.844 1.00 81.12 305 GLU A N 1
ATOM 2507 C CA . GLU A 1 305 ? -37.897 -36.257 107.340 1.00 81.12 305 GLU A CA 1
ATOM 2508 C C . GLU A 1 305 ? -37.727 -36.226 105.815 1.00 81.12 305 GLU A C 1
ATOM 2510 O O . GLU A 1 305 ? -36.648 -36.542 105.304 1.00 81.12 305 GLU A O 1
ATOM 2515 N N . ALA A 1 306 ? -38.762 -35.820 105.073 1.00 80.88 306 ALA A N 1
ATOM 2516 C CA . ALA A 1 306 ? -38.670 -35.645 103.626 1.00 80.88 306 ALA A CA 1
ATOM 2517 C C . ALA A 1 306 ? -37.670 -34.537 103.257 1.00 80.88 306 ALA A C 1
ATOM 2519 O O . ALA A 1 306 ? -36.850 -34.728 102.357 1.00 80.88 306 ALA A O 1
ATOM 2520 N N . PHE A 1 307 ? -37.674 -33.416 103.984 1.00 78.06 307 PHE A N 1
ATOM 2521 C CA . PHE A 1 307 ? -36.726 -32.326 103.767 1.00 78.06 307 PHE A CA 1
ATOM 2522 C C . PHE A 1 307 ? -35.293 -32.715 104.120 1.00 78.06 307 PHE A C 1
ATOM 2524 O O . PHE A 1 307 ? -34.396 -32.394 103.345 1.00 78.06 307 PHE A O 1
ATOM 2531 N N . LYS A 1 308 ? -35.066 -33.485 105.193 1.00 79.06 308 LYS A N 1
ATOM 2532 C CA . LYS A 1 308 ? -33.738 -34.044 105.494 1.00 79.06 308 LYS A CA 1
ATOM 2533 C C . LYS A 1 308 ? -33.223 -34.948 104.381 1.00 79.06 308 LYS A C 1
ATOM 2535 O O . LYS A 1 308 ? -32.085 -34.789 103.956 1.00 79.06 308 LYS A O 1
ATOM 2540 N N . ARG A 1 309 ? -34.060 -35.840 103.839 1.00 81.25 309 ARG A N 1
ATOM 2541 C CA . ARG A 1 309 ? -33.660 -36.695 102.703 1.00 81.25 309 ARG A CA 1
ATOM 2542 C C . ARG A 1 309 ? -33.316 -35.878 101.458 1.00 81.25 309 ARG A C 1
ATOM 2544 O O . ARG A 1 309 ? -32.385 -36.227 100.738 1.00 81.25 309 ARG A O 1
ATOM 2551 N N . ILE A 1 310 ? -34.044 -34.789 101.198 1.00 78.69 310 ILE A N 1
ATOM 2552 C CA . ILE A 1 310 ? -33.744 -33.882 100.081 1.00 78.69 310 ILE A CA 1
ATOM 2553 C C . ILE A 1 310 ? -32.441 -33.113 100.346 1.00 78.69 310 ILE A C 1
ATOM 2555 O O . ILE A 1 310 ? -31.618 -33.010 99.439 1.00 78.69 310 ILE A O 1
ATOM 2559 N N . GLN A 1 311 ? -32.211 -32.625 101.568 1.00 79.94 311 GLN A N 1
ATOM 2560 C CA . GLN A 1 311 ? -30.959 -31.973 101.980 1.00 79.94 311 GLN A CA 1
ATOM 2561 C C . GLN A 1 311 ? -29.755 -32.907 101.832 1.00 79.94 311 GLN A C 1
ATOM 2563 O O . GLN A 1 311 ? -28.743 -32.510 101.260 1.00 79.94 311 GLN A O 1
ATOM 2568 N N . GLU A 1 312 ? -29.885 -34.167 102.247 1.00 79.62 312 GLU A N 1
ATOM 2569 C CA . GLU A 1 312 ? -28.849 -35.192 102.085 1.00 79.62 312 GLU A CA 1
ATOM 2570 C C . GLU A 1 312 ? -28.581 -35.519 100.606 1.00 79.62 312 GLU A C 1
ATOM 2572 O O . GLU A 1 312 ? -27.424 -35.607 100.199 1.00 79.62 312 GLU A O 1
ATOM 2577 N N . ALA A 1 313 ? -29.623 -35.643 99.774 1.00 79.00 313 ALA A N 1
ATOM 2578 C CA . ALA A 1 313 ? -29.477 -35.955 98.348 1.00 79.00 313 ALA A CA 1
ATOM 2579 C C . ALA A 1 313 ? -28.934 -34.779 97.513 1.00 79.00 313 ALA A C 1
ATOM 2581 O O . ALA A 1 313 ? -28.250 -34.994 96.512 1.00 79.00 313 ALA A O 1
ATOM 2582 N N . THR A 1 314 ? -29.245 -33.540 97.906 1.00 73.50 314 THR A N 1
ATOM 2583 C CA . THR A 1 314 ? -28.770 -32.314 97.239 1.00 73.50 314 THR A CA 1
ATOM 2584 C C . THR A 1 314 ? -27.462 -31.778 97.827 1.00 73.50 314 THR A C 1
ATOM 2586 O O . THR A 1 314 ? -26.796 -30.976 97.172 1.00 73.50 314 THR A O 1
ATOM 2589 N N . GLY A 1 315 ? -27.057 -32.244 99.015 1.00 76.81 315 GLY A N 1
ATOM 2590 C CA . GLY A 1 315 ? -25.840 -31.822 99.716 1.00 76.81 315 GLY A CA 1
ATOM 2591 C C . GLY A 1 315 ? -25.917 -30.401 100.284 1.00 76.81 315 GLY A C 1
ATOM 2592 O O . GLY A 1 315 ? -24.896 -29.718 100.347 1.00 76.81 315 GLY A O 1
ATOM 2593 N N . VAL A 1 316 ? -27.118 -29.934 100.637 1.00 78.94 316 VAL A N 1
ATOM 2594 C CA . VAL A 1 316 ? -27.403 -28.536 100.993 1.00 78.94 316 VAL A CA 1
ATOM 2595 C C . VAL A 1 316 ? -27.881 -28.422 102.444 1.00 78.94 316 VAL A C 1
ATOM 2597 O O . VAL A 1 316 ? -28.713 -29.210 102.884 1.00 78.94 316 VAL A O 1
ATOM 2600 N N . SER A 1 317 ? -27.386 -27.422 103.182 1.00 75.25 317 SER A N 1
ATOM 2601 C CA . SER A 1 317 ? -27.622 -27.278 104.632 1.00 75.25 317 SER A CA 1
ATOM 2602 C C . SER A 1 317 ? -28.924 -26.555 105.009 1.00 75.25 317 SER A C 1
ATOM 2604 O O . SER A 1 317 ? -29.359 -26.668 106.152 1.00 75.25 317 SER A O 1
ATOM 2606 N N . SER A 1 318 ? -29.545 -25.807 104.085 1.00 76.38 318 SER A N 1
ATOM 2607 C CA . SER A 1 318 ? -30.775 -25.029 104.331 1.00 76.38 318 SER A CA 1
ATOM 2608 C C . SER A 1 318 ? -31.799 -25.209 103.216 1.00 76.38 318 SER A C 1
ATOM 2610 O O . SER A 1 318 ? -31.441 -25.392 102.053 1.00 76.38 318 SER A O 1
ATOM 2612 N N . ILE A 1 319 ? -33.084 -25.132 103.556 1.00 74.44 319 ILE A N 1
ATOM 2613 C CA . ILE A 1 319 ? -34.178 -25.338 102.598 1.00 74.44 319 ILE A CA 1
ATOM 2614 C C . ILE A 1 319 ? -34.251 -24.234 101.535 1.00 74.44 319 ILE A C 1
ATOM 2616 O O . ILE A 1 319 ? -34.509 -24.510 100.365 1.00 74.44 319 ILE A O 1
ATOM 2620 N N . GLU A 1 320 ? -33.905 -23.006 101.908 1.00 76.50 320 GLU A N 1
ATOM 2621 C CA . GLU A 1 320 ? -33.850 -21.852 101.012 1.00 76.50 320 GLU A CA 1
ATOM 2622 C C . GLU A 1 320 ? -32.717 -21.987 99.980 1.00 76.50 320 GLU A C 1
ATOM 2624 O O . GLU A 1 320 ? -32.837 -21.526 98.844 1.00 76.50 320 GLU A O 1
ATOM 2629 N N . GLU A 1 321 ? -31.616 -22.663 100.334 1.00 79.06 321 GLU A N 1
ATOM 2630 C CA . GLU A 1 321 ? -30.513 -22.915 99.401 1.00 79.06 321 GLU A CA 1
ATOM 2631 C C . GLU A 1 321 ? -30.879 -24.015 98.383 1.00 79.06 321 GLU A C 1
ATOM 2633 O O . GLU A 1 321 ? -30.450 -23.944 97.227 1.00 79.06 321 GLU A O 1
ATOM 2638 N N . ILE A 1 322 ? -31.734 -24.980 98.756 1.00 79.44 322 ILE A N 1
ATOM 2639 C CA . ILE A 1 322 ? -32.280 -25.976 97.817 1.00 79.44 322 ILE A CA 1
ATOM 2640 C C . ILE A 1 322 ? -33.127 -25.279 96.749 1.00 79.44 322 ILE A C 1
ATOM 2642 O O . ILE A 1 322 ? -32.932 -25.527 95.558 1.00 79.44 322 ILE A O 1
ATOM 2646 N N . GLU A 1 323 ? -34.026 -24.380 97.157 1.00 79.81 323 GLU A N 1
ATOM 2647 C CA . GLU A 1 323 ? -34.872 -23.619 96.233 1.00 79.81 323 GLU A CA 1
ATOM 2648 C C . GLU A 1 323 ? -34.026 -22.749 95.291 1.00 79.81 323 GLU A C 1
ATOM 2650 O O . GLU A 1 323 ? -34.190 -22.808 94.069 1.00 79.81 323 GLU A O 1
ATOM 2655 N N . ALA A 1 324 ? -33.045 -22.017 95.830 1.00 81.06 324 ALA A N 1
ATOM 2656 C CA . ALA A 1 324 ? -32.153 -21.179 95.033 1.00 81.06 324 ALA A CA 1
ATOM 2657 C C . ALA A 1 324 ? -31.334 -21.991 94.012 1.00 81.06 324 ALA A C 1
ATOM 2659 O O . ALA A 1 324 ? -31.201 -21.582 92.854 1.00 81.06 324 ALA A O 1
ATOM 2660 N N . ARG A 1 325 ? -30.800 -23.161 94.396 1.00 80.94 325 ARG A N 1
ATOM 2661 C CA . ARG A 1 325 ? -30.068 -24.041 93.469 1.00 80.94 325 ARG A CA 1
ATOM 2662 C C . ARG A 1 325 ? -30.979 -24.652 92.417 1.00 80.94 325 ARG A C 1
ATOM 2664 O O . ARG A 1 325 ? -30.573 -24.702 91.259 1.00 80.94 325 ARG A O 1
ATOM 2671 N N . PHE A 1 326 ? -32.193 -25.061 92.777 1.00 82.69 326 PHE A N 1
ATOM 2672 C CA . PHE A 1 326 ? -33.150 -25.620 91.823 1.00 82.69 326 PHE A CA 1
ATOM 2673 C C . PHE A 1 326 ? -33.570 -24.580 90.778 1.00 82.69 326 PHE A C 1
ATOM 2675 O O . PHE A 1 326 ? -33.552 -24.867 89.581 1.00 82.69 326 PHE A O 1
ATOM 2682 N N . MET A 1 327 ? -33.843 -23.344 91.205 1.00 86.19 327 MET A N 1
ATOM 2683 C CA . MET A 1 327 ? -34.163 -22.237 90.299 1.00 86.19 327 MET A CA 1
ATOM 2684 C C . MET A 1 327 ? -32.976 -21.873 89.395 1.00 86.19 327 MET A C 1
ATOM 2686 O O . MET A 1 327 ? -33.143 -21.734 88.182 1.00 86.19 327 MET A O 1
ATOM 2690 N N . ASN A 1 328 ? -31.757 -21.805 89.941 1.00 86.50 328 ASN A N 1
ATOM 2691 C CA . ASN A 1 328 ? -30.547 -21.548 89.151 1.00 86.50 328 ASN A CA 1
ATOM 2692 C C . ASN A 1 328 ? -30.229 -22.688 88.170 1.00 86.50 328 ASN A C 1
ATOM 2694 O O . ASN A 1 328 ? -29.803 -22.440 87.039 1.00 86.50 328 ASN A O 1
ATOM 2698 N N . GLN A 1 329 ? -30.455 -23.940 88.567 1.00 86.88 329 GLN A N 1
ATOM 2699 C CA . GLN A 1 329 ? -30.281 -25.107 87.707 1.00 86.88 329 GLN A CA 1
ATOM 2700 C C . GLN A 1 329 ? -31.343 -25.146 86.604 1.00 86.88 329 GLN A C 1
ATOM 2702 O O . GLN A 1 329 ? -31.007 -25.453 85.461 1.00 86.88 329 GLN A O 1
ATOM 2707 N N . GLY A 1 330 ? -32.584 -24.755 86.910 1.00 90.62 330 GLY A N 1
ATOM 2708 C CA . GLY A 1 330 ? -33.650 -24.541 85.932 1.00 90.62 330 GLY A CA 1
ATOM 2709 C C . GLY A 1 330 ? -33.270 -23.488 84.891 1.00 90.62 330 GLY A C 1
ATOM 2710 O O . GLY A 1 330 ? -33.294 -23.773 83.694 1.00 90.62 330 GLY A O 1
ATOM 2711 N N . GLY A 1 331 ? -32.797 -22.317 85.331 1.00 91.25 331 GLY A N 1
ATOM 2712 C CA . GLY A 1 331 ? -32.313 -21.265 84.429 1.00 91.25 331 GLY A CA 1
ATOM 2713 C C . GLY A 1 331 ? -31.108 -21.701 83.583 1.00 91.25 331 GLY A C 1
ATOM 2714 O O . GLY A 1 331 ? -31.050 -21.432 82.382 1.00 91.25 331 GLY A O 1
ATOM 2715 N N . THR A 1 332 ? -30.170 -22.448 84.172 1.00 89.88 332 THR A N 1
ATOM 2716 C CA . THR A 1 332 ? -29.005 -23.001 83.455 1.00 89.88 332 THR A CA 1
ATOM 2717 C C . THR A 1 332 ? -29.434 -24.038 82.410 1.00 89.88 332 THR A C 1
ATOM 2719 O O . THR A 1 332 ? -28.923 -24.040 81.288 1.00 89.88 332 THR A O 1
ATOM 2722 N N . TYR A 1 333 ? -30.408 -24.890 82.739 1.00 93.38 333 TYR A N 1
ATOM 2723 C CA . TYR A 1 333 ? -30.984 -25.874 81.824 1.00 93.38 333 TYR A CA 1
ATOM 2724 C C . TYR A 1 333 ? -31.711 -25.211 80.648 1.00 93.38 333 TYR A C 1
ATOM 2726 O O . TYR A 1 333 ? -31.496 -25.601 79.498 1.00 93.38 333 TYR A O 1
ATOM 2734 N N . GLU A 1 334 ? -32.512 -24.173 80.902 1.00 94.06 334 GLU A N 1
ATOM 2735 C CA . GLU A 1 334 ? -33.166 -23.391 79.848 1.00 94.06 334 GLU A CA 1
ATOM 2736 C C . GLU A 1 334 ? -32.150 -22.698 78.934 1.00 94.06 334 GLU A C 1
ATOM 2738 O O . GLU A 1 334 ? -32.296 -22.738 77.707 1.00 94.06 334 GLU A O 1
ATOM 2743 N N . HIS A 1 335 ? -31.081 -22.134 79.502 1.00 93.00 335 HIS A N 1
ATOM 2744 C CA . HIS A 1 335 ? -29.998 -21.523 78.734 1.00 93.00 335 HIS A CA 1
ATOM 2745 C C . HIS A 1 335 ? -29.279 -22.542 77.833 1.00 93.00 335 HIS A C 1
ATOM 2747 O O . HIS A 1 335 ? -29.109 -22.298 76.636 1.00 93.00 335 HIS A O 1
ATOM 2753 N N . LEU A 1 336 ? -28.930 -23.719 78.364 1.00 93.56 336 LEU A N 1
ATOM 2754 C CA . LEU A 1 336 ? -28.335 -24.823 77.598 1.00 93.56 336 LEU A CA 1
ATOM 2755 C C . LEU A 1 336 ? -29.270 -25.326 76.489 1.00 93.56 336 LEU A C 1
ATOM 2757 O O . LEU A 1 336 ? -28.825 -25.593 75.371 1.00 93.56 336 LEU A O 1
ATOM 2761 N N . LEU A 1 337 ? -30.575 -25.417 76.755 1.00 95.69 337 LEU A N 1
ATOM 2762 C CA . LEU A 1 337 ? -31.584 -25.756 75.748 1.00 95.69 337 LEU A CA 1
ATOM 2763 C C . LEU A 1 337 ? -31.660 -24.704 74.640 1.00 95.69 337 LEU A C 1
ATOM 2765 O O . LEU A 1 337 ? -31.740 -25.059 73.460 1.00 95.69 337 LEU A O 1
ATOM 2769 N N . ALA A 1 338 ? -31.624 -23.419 74.995 1.00 95.19 338 ALA A N 1
ATOM 2770 C CA . ALA A 1 338 ? -31.597 -22.329 74.029 1.00 95.19 338 ALA A CA 1
ATOM 2771 C C . ALA A 1 338 ? -30.324 -22.386 73.169 1.00 95.19 338 ALA A C 1
ATOM 2773 O O . ALA A 1 338 ? -30.421 -22.329 71.942 1.00 95.19 338 ALA A O 1
ATOM 2774 N N . GLN A 1 339 ? -29.158 -22.599 73.786 1.00 94.44 339 GLN A N 1
ATOM 2775 C CA . GLN A 1 339 ? -27.876 -22.739 73.092 1.00 94.44 339 GLN A CA 1
ATOM 2776 C C . GLN A 1 339 ? -27.833 -23.972 72.176 1.00 94.44 339 GLN A C 1
ATOM 2778 O O . GLN A 1 339 ? -27.317 -23.912 71.057 1.00 94.44 339 GLN A O 1
ATOM 2783 N N . LYS A 1 340 ? -28.419 -25.095 72.603 1.00 95.94 340 LYS A N 1
ATOM 2784 C CA . LYS A 1 340 ? -28.585 -26.280 71.753 1.00 95.94 340 LYS A CA 1
ATOM 2785 C C . LYS A 1 340 ? -29.447 -25.958 70.531 1.00 95.94 340 LYS A C 1
ATOM 2787 O O . LYS A 1 340 ? -29.052 -26.262 69.408 1.00 95.94 340 LYS A O 1
ATOM 2792 N N . ARG A 1 341 ? -30.591 -25.292 70.725 1.00 96.69 341 ARG A N 1
ATOM 2793 C CA . ARG A 1 341 ? -31.498 -24.900 69.631 1.00 96.69 341 ARG A CA 1
ATOM 2794 C C . ARG A 1 341 ? -30.831 -23.942 68.642 1.00 96.69 341 ARG A C 1
ATOM 2796 O O . ARG A 1 341 ? -31.023 -24.097 67.436 1.00 96.69 341 ARG A O 1
ATOM 2803 N N . THR A 1 342 ? -30.058 -22.960 69.108 1.00 95.06 342 THR A N 1
ATOM 2804 C CA . THR A 1 342 ? -29.333 -22.032 68.220 1.00 95.06 342 THR A CA 1
ATOM 2805 C C . THR A 1 342 ? -28.233 -22.751 67.444 1.00 95.06 342 THR A C 1
ATOM 2807 O O . THR A 1 342 ? -28.151 -22.588 66.226 1.00 95.06 342 THR A O 1
ATOM 2810 N N . SER A 1 343 ? -27.472 -23.624 68.105 1.00 93.56 343 SER A N 1
ATOM 2811 C CA . SER A 1 343 ? -26.421 -24.432 67.472 1.00 93.56 343 SER A CA 1
ATOM 2812 C C . SER A 1 343 ? -26.993 -25.396 66.424 1.00 93.56 343 SER A C 1
ATOM 2814 O O . SER A 1 343 ? -26.451 -25.534 65.329 1.00 93.56 343 SER A O 1
ATOM 2816 N N . GLU A 1 344 ? -28.140 -26.026 66.700 1.00 95.75 344 GLU A N 1
ATOM 2817 C CA . GLU A 1 344 ? -28.848 -26.878 65.737 1.00 95.75 344 GLU A CA 1
ATOM 2818 C C . GLU A 1 344 ? -29.351 -26.093 64.521 1.00 95.75 344 GLU A C 1
ATOM 2820 O O . GLU A 1 344 ? -29.236 -26.579 63.391 1.00 95.75 344 GLU A O 1
ATOM 2825 N N . LYS A 1 345 ? -29.876 -24.877 64.722 1.00 96.44 345 LYS A N 1
ATOM 2826 C CA . LYS A 1 345 ? -30.270 -23.984 63.620 1.00 96.44 345 LYS A CA 1
ATOM 2827 C C . LYS A 1 345 ? -29.067 -23.602 62.759 1.00 96.44 345 LYS A C 1
ATOM 2829 O O . LYS A 1 345 ? -29.144 -23.727 61.539 1.00 96.44 345 LYS A O 1
ATOM 2834 N N . GLN A 1 346 ? -27.952 -23.211 63.377 1.00 94.69 346 GLN A N 1
ATOM 2835 C CA . GLN A 1 346 ? -26.715 -22.879 62.665 1.00 94.69 346 GLN A CA 1
ATOM 2836 C C . GLN A 1 346 ? -26.169 -24.079 61.885 1.00 94.69 346 GLN A C 1
ATOM 2838 O O . GLN A 1 346 ? -25.817 -23.941 60.717 1.00 94.69 346 GLN A O 1
ATOM 2843 N N . ARG A 1 347 ? -26.178 -25.279 62.478 1.00 95.75 347 ARG A N 1
ATOM 2844 C CA . ARG A 1 347 ? -25.756 -26.510 61.798 1.00 95.75 347 ARG A CA 1
ATOM 2845 C C . ARG A 1 347 ? -26.626 -26.813 60.579 1.00 95.75 347 ARG A C 1
ATOM 2847 O O . ARG A 1 347 ? -26.094 -27.166 59.529 1.00 95.75 347 ARG A O 1
ATOM 2854 N N . LYS A 1 348 ? -27.952 -26.676 60.700 1.00 96.06 348 LYS A N 1
ATOM 2855 C CA . LYS A 1 348 ? -28.880 -26.859 59.570 1.00 96.06 348 LYS A CA 1
ATOM 2856 C C . LYS A 1 348 ? -28.616 -25.835 58.466 1.00 96.06 348 LYS A C 1
ATOM 2858 O O . LYS A 1 348 ? -28.522 -26.223 57.307 1.00 96.06 348 LYS A O 1
ATOM 2863 N N . TRP A 1 349 ? -28.431 -24.566 58.826 1.00 95.31 349 TRP A N 1
ATOM 2864 C CA . TRP A 1 349 ? -28.122 -23.500 57.873 1.00 95.31 349 TRP A CA 1
ATOM 2865 C C . TRP A 1 349 ? -26.796 -23.743 57.136 1.00 95.31 349 TRP A C 1
ATOM 2867 O O . TRP A 1 349 ? -26.771 -23.724 55.908 1.00 95.31 349 TRP A O 1
ATOM 2877 N N . LEU A 1 350 ? -25.719 -24.075 57.856 1.00 95.38 350 LEU A N 1
ATOM 2878 C CA . LEU A 1 350 ? -24.417 -24.401 57.259 1.00 95.38 350 LEU A CA 1
ATOM 2879 C C . LEU A 1 350 ? -24.481 -25.642 56.361 1.00 95.38 350 LEU A C 1
ATOM 2881 O O . LEU A 1 350 ? -23.857 -25.672 55.302 1.00 95.38 350 LEU A O 1
ATOM 2885 N N . SER A 1 351 ? -25.242 -26.664 56.758 1.00 95.69 351 SER A N 1
ATOM 2886 C CA . SER A 1 351 ? -25.439 -27.868 55.945 1.00 95.69 351 SER A CA 1
ATOM 2887 C C . SER A 1 351 ? -26.148 -27.554 54.628 1.00 95.69 351 SER A C 1
ATOM 2889 O O . SER A 1 351 ? -25.787 -28.109 53.592 1.00 95.69 351 SER A O 1
ATOM 2891 N N . GLU A 1 352 ? -27.137 -26.662 54.658 1.00 96.31 352 GLU A N 1
ATOM 2892 C CA . GLU A 1 352 ? -27.869 -26.232 53.469 1.00 96.31 352 GLU A CA 1
ATOM 2893 C C . GLU A 1 352 ? -27.000 -25.357 52.556 1.00 96.31 352 GLU A C 1
ATOM 2895 O O . GLU A 1 352 ? -26.949 -25.592 51.351 1.00 96.31 352 GLU A O 1
ATOM 2900 N N . GLN A 1 353 ? -26.230 -24.423 53.124 1.00 94.75 353 GLN A N 1
ATOM 2901 C CA . GLN A 1 353 ? -25.255 -23.630 52.369 1.00 94.75 353 GLN A CA 1
ATOM 2902 C C . GLN A 1 353 ? -24.194 -24.512 51.705 1.00 94.75 353 GLN A C 1
ATOM 2904 O O . GLN A 1 353 ? -23.905 -24.346 50.522 1.00 94.75 353 GLN A O 1
ATOM 2909 N N . LYS A 1 354 ? -23.665 -25.511 52.425 1.00 94.50 354 LYS A N 1
ATOM 2910 C CA . LYS A 1 354 ? -22.736 -26.491 51.851 1.00 94.50 354 LYS A CA 1
ATOM 2911 C C . LYS A 1 354 ? -23.376 -27.231 50.677 1.00 94.50 354 LYS A C 1
ATOM 2913 O O . LYS A 1 354 ? -22.748 -27.342 49.632 1.00 94.50 354 LYS A O 1
ATOM 2918 N N . ARG A 1 355 ? -24.623 -27.694 50.825 1.00 95.88 355 ARG A N 1
ATOM 2919 C CA . ARG A 1 355 ? -25.363 -28.389 49.759 1.00 95.88 355 ARG A CA 1
ATOM 2920 C C . ARG A 1 355 ? -25.523 -27.512 48.515 1.00 95.88 355 ARG A C 1
ATOM 2922 O O . ARG A 1 355 ? -25.237 -27.975 47.415 1.00 95.88 355 ARG A O 1
ATOM 2929 N N . GLN A 1 356 ? -25.925 -26.253 48.688 1.00 95.38 356 GLN A N 1
ATOM 2930 C CA . GLN A 1 356 ? -26.062 -25.291 47.589 1.00 95.38 356 GLN A CA 1
ATOM 2931 C C . GLN A 1 356 ? -24.721 -25.037 46.895 1.00 95.38 356 GLN A C 1
ATOM 2933 O O . GLN A 1 356 ? -24.640 -25.068 45.667 1.00 95.38 356 GLN A O 1
ATOM 2938 N N . LEU A 1 357 ? -23.650 -24.850 47.668 1.00 92.38 357 LEU A N 1
ATOM 2939 C CA . LEU A 1 357 ? -22.320 -24.598 47.123 1.00 92.38 357 LEU A CA 1
ATOM 2940 C C . LEU A 1 357 ? -21.772 -25.813 46.360 1.00 92.38 357 LEU A C 1
ATOM 2942 O O . LEU A 1 357 ? -21.197 -25.653 45.285 1.00 92.38 357 LEU A O 1
ATOM 2946 N N . THR A 1 358 ? -22.001 -27.030 46.863 1.00 93.38 358 THR A N 1
ATOM 2947 C CA . THR A 1 358 ? -21.658 -28.272 46.154 1.00 93.38 358 THR A CA 1
ATOM 2948 C C . THR A 1 358 ? -22.431 -28.392 44.842 1.00 93.38 358 THR A C 1
ATOM 2950 O O . THR A 1 358 ? -21.825 -28.674 43.813 1.00 93.38 358 THR A O 1
ATOM 2953 N N . GLN A 1 359 ? -23.731 -28.086 44.838 1.00 91.75 359 GLN A N 1
ATOM 2954 C CA . GLN A 1 359 ? -24.545 -28.120 43.621 1.00 91.75 359 GLN A CA 1
ATOM 2955 C C . GLN A 1 359 ? -24.069 -27.094 42.576 1.00 91.75 359 GLN A C 1
ATOM 2957 O O . GLN A 1 359 ? -23.985 -27.408 41.389 1.00 91.75 359 GLN A O 1
ATOM 2962 N N . HIS A 1 360 ? -23.701 -25.881 43.004 1.00 86.25 360 HIS A N 1
ATOM 2963 C CA . HIS A 1 360 ? -23.104 -24.876 42.119 1.00 86.25 360 HIS A CA 1
ATOM 2964 C C . HIS A 1 360 ? -21.747 -25.316 41.561 1.00 86.25 360 HIS A C 1
ATOM 2966 O O . HIS A 1 360 ? -21.473 -25.098 40.380 1.00 86.25 360 HIS A O 1
ATOM 2972 N N . TYR A 1 361 ? -20.912 -25.949 42.386 1.00 83.94 361 TYR A N 1
ATOM 2973 C CA . TYR A 1 361 ? -19.622 -26.476 41.954 1.00 83.94 361 TYR A CA 1
ATOM 2974 C C . TYR A 1 361 ? -19.781 -27.595 40.919 1.00 83.94 361 TYR A C 1
ATOM 2976 O O . TYR A 1 361 ? -19.125 -27.558 39.881 1.00 83.94 361 TYR A O 1
ATOM 2984 N N . GLU A 1 362 ? -20.682 -28.550 41.148 1.00 86.25 362 GLU A N 1
ATOM 2985 C CA . GLU A 1 362 ? -20.979 -29.620 40.191 1.00 86.25 362 GLU A CA 1
ATOM 2986 C C . GLU A 1 362 ? -21.515 -29.051 38.874 1.00 86.25 362 GLU A C 1
ATOM 2988 O O . GLU A 1 362 ? -21.014 -29.393 37.802 1.00 86.25 362 GLU A O 1
ATOM 2993 N N . ALA A 1 363 ? -22.456 -28.105 38.936 1.00 82.38 363 ALA A N 1
ATOM 2994 C CA . ALA A 1 363 ? -22.959 -27.427 37.748 1.00 82.38 363 ALA A CA 1
ATOM 2995 C C . ALA A 1 363 ? -21.836 -26.720 36.972 1.00 82.38 363 ALA A C 1
ATOM 2997 O O . ALA A 1 363 ? -21.801 -26.784 35.744 1.00 82.38 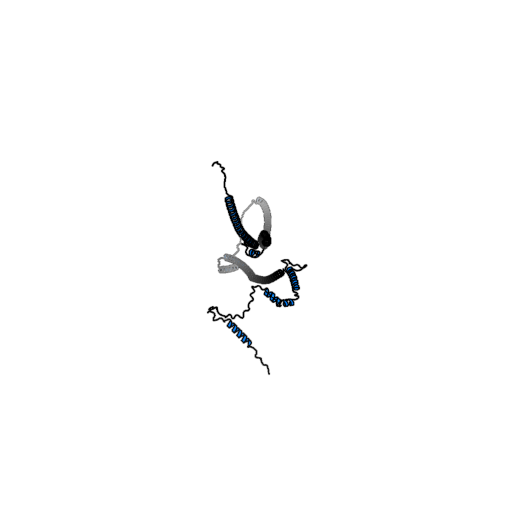363 ALA A O 1
ATOM 2998 N N . MET A 1 364 ? -20.891 -26.073 37.659 1.00 76.94 364 MET A N 1
ATOM 2999 C CA . MET A 1 364 ? -19.754 -25.411 37.016 1.00 76.94 364 MET A CA 1
ATOM 3000 C C . MET A 1 364 ? -18.765 -26.418 36.412 1.00 76.94 364 MET A C 1
ATOM 3002 O O . MET A 1 364 ? -18.351 -26.243 35.268 1.00 76.94 364 MET A O 1
ATOM 3006 N N . LYS A 1 365 ? -18.439 -27.493 37.137 1.00 78.81 365 LYS A N 1
ATOM 3007 C CA . LYS A 1 365 ? -17.523 -28.549 36.689 1.00 78.81 365 LYS A CA 1
ATOM 3008 C C . LYS A 1 365 ? -18.030 -29.218 35.410 1.00 78.81 365 LYS A C 1
ATOM 3010 O O . LYS A 1 365 ? -17.305 -29.282 34.423 1.00 78.81 365 LYS A O 1
ATOM 3015 N N . TYR A 1 366 ? -19.297 -29.631 35.395 1.00 71.94 366 TYR A N 1
ATOM 3016 C CA . TYR A 1 366 ? -19.866 -30.366 34.263 1.00 71.94 366 TYR A CA 1
ATOM 3017 C C . TYR A 1 366 ? -20.346 -29.456 33.115 1.00 71.94 366 TYR A C 1
ATOM 3019 O O . TYR A 1 366 ? -20.348 -29.881 31.960 1.00 71.94 366 TYR A O 1
ATOM 3027 N N . SER A 1 367 ? -20.700 -28.188 33.372 1.00 69.00 367 SER A N 1
ATOM 3028 C CA . SER A 1 367 ? -21.042 -27.241 32.290 1.00 69.00 367 SER A CA 1
ATOM 3029 C C . SER A 1 367 ? -19.821 -26.589 31.632 1.00 69.00 367 SER A C 1
ATOM 3031 O O . SER A 1 367 ? -19.898 -26.207 30.463 1.00 69.00 367 SER A O 1
ATOM 3033 N N . GLY A 1 368 ? -18.697 -26.476 32.347 1.00 61.34 368 GLY A N 1
ATOM 3034 C CA . GLY A 1 368 ? -17.441 -25.947 31.816 1.00 61.34 368 GLY A CA 1
ATOM 3035 C C . GLY A 1 368 ? -16.802 -26.874 30.780 1.00 61.34 368 GLY A C 1
ATOM 3036 O O . GLY A 1 368 ? -16.455 -26.422 29.690 1.00 61.34 368 GLY A O 1
ATOM 3037 N N . GLU A 1 369 ? -16.725 -28.175 31.072 1.00 63.66 369 GLU A N 1
ATOM 3038 C CA . GLU A 1 369 ? -16.168 -29.178 30.148 1.00 63.66 369 GLU A CA 1
ATOM 3039 C C . GLU A 1 369 ? -17.002 -29.320 28.867 1.00 63.66 369 GLU A C 1
ATOM 3041 O O . GLU A 1 369 ? -16.450 -29.359 27.766 1.00 63.66 369 GLU A O 1
ATOM 3046 N N . SER A 1 370 ? -18.335 -29.308 28.980 1.00 61.38 370 SER A N 1
ATOM 3047 C CA . SER A 1 370 ? -19.224 -29.406 27.816 1.00 61.38 370 SER A CA 1
ATOM 3048 C C . SER A 1 370 ? -19.095 -28.201 26.875 1.00 61.38 370 SER A C 1
ATOM 3050 O O . SER A 1 370 ? -19.022 -28.378 25.657 1.00 61.38 370 SER A O 1
ATOM 3052 N N . LYS A 1 371 ? -18.996 -26.979 27.417 1.00 65.38 371 LYS A N 1
ATOM 3053 C CA . LYS A 1 371 ? -18.824 -25.761 26.608 1.00 65.38 371 LYS A CA 1
ATOM 3054 C C . LYS A 1 371 ? -17.440 -25.679 25.966 1.00 65.38 371 LYS A C 1
ATOM 3056 O O . LYS A 1 371 ? -17.337 -25.242 24.822 1.00 65.38 371 LYS A O 1
ATOM 3061 N N . MET A 1 372 ? -16.394 -26.120 26.667 1.00 67.88 372 MET A N 1
ATOM 3062 C CA . MET A 1 372 ? -15.036 -26.152 26.117 1.00 67.88 372 MET A CA 1
ATOM 3063 C C . MET A 1 372 ? -14.925 -27.163 24.967 1.00 67.88 372 MET A C 1
ATOM 3065 O O . MET A 1 372 ? -14.401 -26.831 23.907 1.00 67.88 372 MET A O 1
ATOM 3069 N N . SER A 1 373 ? -15.508 -28.357 25.129 1.00 75.00 373 SER A N 1
ATOM 3070 C CA . SER A 1 373 ? -15.555 -29.380 24.077 1.00 75.00 373 SER A CA 1
ATOM 3071 C C . SER A 1 373 ? -16.330 -28.907 22.841 1.00 75.00 373 SER A C 1
ATOM 3073 O O . SER A 1 373 ? -15.857 -29.054 21.714 1.00 75.00 373 SER A O 1
ATOM 3075 N N . GLN A 1 374 ? -17.481 -28.252 23.033 1.00 75.75 374 GLN A N 1
ATOM 3076 C CA . GLN A 1 374 ? -18.264 -27.695 21.928 1.00 75.75 374 GLN A CA 1
ATOM 3077 C C . GLN A 1 374 ? -17.525 -26.556 21.205 1.00 75.75 374 GLN A C 1
ATOM 3079 O O . GLN A 1 374 ? -17.568 -26.478 19.976 1.00 75.75 374 GLN A O 1
ATOM 3084 N N . GLY A 1 375 ? -16.822 -25.692 21.946 1.00 78.19 375 GLY A N 1
ATOM 3085 C CA . GLY A 1 375 ? -15.981 -24.639 21.373 1.00 78.19 375 GLY A CA 1
ATOM 3086 C C . GLY A 1 375 ? -14.827 -25.204 20.543 1.00 78.19 375 GLY A C 1
ATOM 3087 O O . GLY A 1 375 ? -14.592 -24.746 19.427 1.00 78.19 375 GLY A O 1
ATOM 3088 N N . GLN A 1 376 ? -14.165 -26.249 21.039 1.00 82.25 376 GLN A N 1
ATOM 3089 C CA . GLN A 1 376 ? -13.069 -26.915 20.336 1.00 82.25 376 GLN A CA 1
ATOM 3090 C C . GLN A 1 376 ? -13.545 -27.622 19.056 1.00 82.25 376 GLN A C 1
ATOM 3092 O O . GLN A 1 376 ? -12.925 -27.460 18.009 1.00 82.25 376 GLN A O 1
ATOM 3097 N N . GLN A 1 377 ? -14.697 -28.302 19.094 1.00 83.31 377 GLN A N 1
ATOM 3098 C CA . GLN A 1 377 ? -15.315 -28.887 17.896 1.00 83.31 377 GLN A CA 1
ATOM 3099 C C . GLN A 1 377 ? -15.728 -27.827 16.865 1.00 83.31 377 GLN A C 1
ATOM 3101 O O . GLN A 1 377 ? -15.646 -28.061 15.659 1.00 83.31 377 GLN A O 1
ATOM 3106 N N . MET A 1 378 ? -16.195 -26.656 17.310 1.00 85.94 378 MET A N 1
ATOM 3107 C CA . MET A 1 378 ? -16.521 -25.555 16.403 1.00 85.94 378 MET A CA 1
ATOM 3108 C C . MET A 1 378 ? -15.260 -24.996 15.736 1.00 85.94 378 MET A C 1
ATOM 3110 O O . MET A 1 378 ? -15.264 -24.775 14.527 1.00 85.94 378 MET A O 1
ATOM 3114 N N . LEU A 1 379 ? -14.177 -24.817 16.498 1.00 86.69 379 LEU A N 1
ATOM 3115 C CA . LEU A 1 379 ? -12.886 -24.385 15.959 1.00 86.69 379 LEU A CA 1
ATOM 3116 C C . LEU A 1 379 ? -12.348 -25.373 14.923 1.00 86.69 379 LEU A C 1
ATOM 3118 O O . LEU A 1 379 ? -11.944 -24.948 13.845 1.00 86.69 379 LEU A O 1
ATOM 3122 N N . GLU A 1 380 ? -12.421 -26.675 15.199 1.00 92.12 380 GLU A N 1
ATOM 3123 C CA . GLU A 1 380 ? -12.001 -27.718 14.260 1.00 92.12 380 GLU A CA 1
ATOM 3124 C C . GLU A 1 380 ? -12.807 -27.666 12.952 1.00 92.12 380 GLU A C 1
ATOM 3126 O O . GLU A 1 380 ? -12.227 -27.655 11.866 1.00 92.12 380 GLU A O 1
ATOM 3131 N N . LYS A 1 381 ? -14.136 -27.505 13.031 1.00 92.81 381 LYS A N 1
ATOM 3132 C CA . LYS A 1 381 ? -14.992 -27.328 11.843 1.00 92.81 381 LYS A CA 1
ATOM 3133 C C . LYS A 1 381 ? -14.660 -26.062 11.059 1.00 92.81 381 LYS A C 1
ATOM 3135 O O . LYS A 1 381 ? -14.679 -26.083 9.829 1.00 92.81 381 LYS A O 1
ATOM 3140 N N . MET A 1 382 ? -14.376 -24.953 11.745 1.00 87.88 382 MET A N 1
ATOM 3141 C CA . MET A 1 382 ? -13.976 -23.706 11.086 1.00 87.88 382 MET A CA 1
ATOM 3142 C C . MET A 1 382 ? -12.612 -23.848 10.409 1.00 87.88 382 MET A C 1
ATOM 3144 O O . MET A 1 382 ? -12.440 -23.366 9.292 1.00 87.88 382 MET A O 1
ATOM 3148 N N . GLN A 1 383 ? -11.674 -24.548 11.042 1.00 92.19 383 GLN A N 1
ATOM 3149 C CA . GLN A 1 383 ? -10.349 -24.816 10.493 1.00 92.19 383 GLN A CA 1
ATOM 3150 C C . GLN A 1 383 ? -10.415 -25.756 9.282 1.00 92.19 383 GLN A C 1
ATOM 3152 O O . GLN A 1 383 ? -9.760 -25.501 8.273 1.00 92.19 383 GLN A O 1
ATOM 3157 N N . GLU A 1 384 ? -11.273 -26.779 9.320 1.00 95.00 384 GLU A N 1
ATOM 3158 C CA . GLU A 1 384 ? -11.550 -27.640 8.166 1.00 95.00 384 GLU A CA 1
ATOM 3159 C C . GLU A 1 384 ? -12.180 -26.845 7.009 1.00 95.00 384 GLU A C 1
ATOM 3161 O O . GLU A 1 384 ? -11.778 -26.989 5.850 1.00 95.00 384 GLU A O 1
ATOM 3166 N N . HIS A 1 385 ? -13.145 -25.967 7.307 1.00 92.50 385 HIS A N 1
ATOM 3167 C CA . HIS A 1 385 ? -13.745 -25.087 6.305 1.00 92.50 385 HIS A CA 1
ATOM 3168 C C . HIS A 1 385 ? -12.710 -24.156 5.676 1.00 92.50 385 HIS A C 1
ATOM 3170 O O . HIS A 1 385 ? -12.690 -24.009 4.452 1.00 92.50 385 HIS A O 1
ATOM 3176 N N . LEU A 1 386 ? -11.836 -23.569 6.495 1.00 92.19 386 LEU A N 1
ATOM 3177 C CA . LEU A 1 386 ? -10.749 -22.714 6.040 1.00 92.19 386 LEU A CA 1
ATOM 3178 C C . LEU A 1 386 ? -9.812 -23.490 5.106 1.00 92.19 386 LEU A C 1
ATOM 3180 O O . LEU A 1 386 ? -9.628 -23.065 3.965 1.00 92.19 386 LEU A O 1
ATOM 3184 N N . GLY A 1 387 ? -9.363 -24.686 5.500 1.00 95.75 387 GLY A N 1
ATOM 3185 C CA . GLY A 1 387 ? -8.535 -25.550 4.652 1.00 95.75 387 GLY A CA 1
ATOM 3186 C C . GLY A 1 387 ? -9.191 -25.897 3.308 1.00 95.75 387 GLY A C 1
ATOM 3187 O O . GLY A 1 387 ? -8.556 -25.790 2.257 1.00 95.75 387 GLY A O 1
ATOM 3188 N N . LYS A 1 388 ? -10.492 -26.226 3.292 1.00 95.31 388 LYS A N 1
ATOM 3189 C CA . LYS A 1 388 ? -11.243 -26.462 2.041 1.00 95.31 388 LYS A CA 1
ATOM 3190 C C . LYS A 1 388 ? -11.318 -25.208 1.167 1.00 95.31 388 LYS A C 1
ATOM 3192 O O . LYS A 1 388 ? -11.197 -25.297 -0.058 1.00 95.31 388 LYS A O 1
ATOM 3197 N N . THR A 1 389 ? -11.527 -24.035 1.767 1.00 89.88 389 THR A N 1
ATOM 3198 C CA . THR A 1 389 ? -11.562 -22.773 1.013 1.00 89.88 389 THR A CA 1
ATOM 3199 C C . THR A 1 389 ? -10.197 -22.391 0.446 1.00 89.88 389 THR A C 1
ATOM 3201 O O . THR A 1 389 ? -10.133 -21.941 -0.698 1.00 89.88 389 THR A O 1
ATOM 3204 N N . GLU A 1 390 ? -9.111 -22.637 1.178 1.00 93.25 390 GLU A N 1
ATOM 3205 C CA . GLU A 1 390 ? -7.741 -22.409 0.711 1.00 93.25 390 GLU A CA 1
ATOM 3206 C C . GLU A 1 390 ? -7.383 -23.322 -0.460 1.00 93.25 390 GLU A C 1
ATOM 3208 O O . GLU A 1 390 ? -6.950 -22.832 -1.502 1.00 93.25 390 GLU A O 1
ATOM 3213 N N . GLN A 1 391 ? -7.678 -24.622 -0.361 1.00 95.94 391 GLN A N 1
ATOM 3214 C CA . GLN A 1 391 ? -7.490 -25.556 -1.475 1.00 95.94 391 GLN A CA 1
ATOM 3215 C C . GLN A 1 391 ? -8.270 -25.117 -2.720 1.00 95.94 391 GLN A C 1
ATOM 3217 O O . GLN A 1 391 ? -7.737 -25.109 -3.831 1.00 95.94 391 GLN A O 1
ATOM 3222 N N . ARG A 1 392 ? -9.529 -24.687 -2.552 1.00 95.25 392 ARG A N 1
ATOM 3223 C CA . ARG A 1 392 ? -10.342 -24.174 -3.664 1.00 95.25 392 ARG A CA 1
ATOM 3224 C C . ARG A 1 392 ? -9.737 -22.911 -4.279 1.00 95.25 392 ARG A C 1
ATOM 3226 O O . ARG A 1 392 ? -9.719 -22.786 -5.505 1.00 95.25 392 ARG A O 1
ATOM 3233 N N . ARG A 1 393 ? -9.243 -21.984 -3.454 1.00 94.81 393 ARG A N 1
ATOM 3234 C CA . ARG A 1 393 ? -8.548 -20.772 -3.912 1.00 94.81 393 ARG A CA 1
ATOM 3235 C C . ARG A 1 393 ? -7.318 -21.138 -4.736 1.00 94.81 393 ARG A C 1
ATOM 3237 O O . ARG A 1 393 ? -7.133 -20.577 -5.812 1.00 94.81 393 ARG A O 1
ATOM 3244 N N . ASP A 1 394 ? -6.511 -22.079 -4.265 1.00 95.19 394 ASP A N 1
ATOM 3245 C CA . ASP A 1 394 ? -5.263 -22.458 -4.926 1.00 95.19 394 ASP A CA 1
ATOM 3246 C C . ASP A 1 394 ? -5.522 -23.174 -6.259 1.00 95.19 394 ASP A C 1
ATOM 3248 O O . ASP A 1 394 ? -4.864 -22.882 -7.259 1.00 95.19 394 ASP A O 1
ATOM 3252 N N . LEU A 1 395 ? -6.555 -24.021 -6.333 1.00 96.38 395 LEU A N 1
ATOM 3253 C CA . LEU A 1 395 ? -7.004 -24.623 -7.592 1.00 96.38 395 LEU A CA 1
ATOM 3254 C C . LEU A 1 395 ? -7.454 -23.567 -8.612 1.00 96.38 395 LEU A C 1
ATOM 3256 O O . LEU A 1 395 ? -7.037 -23.615 -9.772 1.00 96.38 395 LEU A O 1
ATOM 3260 N N . LEU A 1 396 ? -8.265 -22.591 -8.189 1.00 94.50 396 LEU A N 1
ATOM 3261 C CA . LEU A 1 396 ? -8.707 -21.498 -9.060 1.00 94.50 396 LEU A CA 1
ATOM 3262 C C . LEU A 1 396 ? -7.532 -20.620 -9.498 1.00 94.50 396 LEU A C 1
ATOM 3264 O O . LEU A 1 396 ? -7.431 -20.280 -10.675 1.00 94.50 396 LEU A O 1
ATOM 3268 N N . ARG A 1 397 ? -6.605 -20.309 -8.586 1.00 96.31 397 ARG A N 1
ATOM 3269 C CA . ARG A 1 397 ? -5.388 -19.546 -8.887 1.00 96.31 397 ARG A CA 1
ATOM 3270 C C . ARG A 1 397 ? -4.539 -20.252 -9.940 1.00 96.31 397 ARG A C 1
ATOM 3272 O O . ARG A 1 397 ? -4.126 -19.619 -10.908 1.00 96.31 397 ARG A O 1
ATOM 3279 N N . ASN A 1 398 ? -4.341 -21.560 -9.796 1.00 96.00 398 ASN A N 1
ATOM 3280 C CA . ASN A 1 398 ? -3.607 -22.368 -10.767 1.00 96.00 398 ASN A CA 1
ATOM 3281 C C . ASN A 1 398 ? -4.324 -22.421 -12.122 1.00 96.00 398 ASN A C 1
ATOM 3283 O O . ASN A 1 398 ? -3.677 -22.315 -13.162 1.00 96.00 398 ASN A O 1
ATOM 3287 N N . SER A 1 399 ? -5.656 -22.536 -12.133 1.00 96.38 399 SER A N 1
ATOM 3288 C CA . SER A 1 399 ? -6.442 -22.493 -13.372 1.00 96.38 399 SER A CA 1
ATOM 3289 C C . SER A 1 399 ? -6.320 -21.144 -14.083 1.00 96.38 399 SER A C 1
ATOM 3291 O O . SER A 1 399 ? -6.120 -21.110 -15.294 1.00 96.38 399 SER A O 1
ATOM 3293 N N . VAL A 1 400 ? -6.411 -20.035 -13.346 1.00 96.25 400 VAL A N 1
ATOM 3294 C CA . VAL A 1 400 ? -6.256 -18.683 -13.902 1.00 96.25 400 VAL A CA 1
ATOM 3295 C C . VAL A 1 400 ? -4.842 -18.481 -14.436 1.00 96.25 400 VAL A C 1
ATOM 3297 O O . VAL A 1 400 ? -4.682 -17.961 -15.536 1.00 96.25 400 VAL A O 1
ATOM 3300 N N . HIS A 1 401 ? -3.823 -18.938 -13.707 1.00 95.69 401 HIS A N 1
ATOM 3301 C CA . HIS A 1 401 ? -2.436 -18.848 -14.151 1.00 95.69 401 HIS A CA 1
ATOM 3302 C C . HIS A 1 401 ? -2.199 -19.623 -15.456 1.00 95.69 401 HIS A C 1
ATOM 3304 O O . HIS A 1 401 ? -1.628 -19.073 -16.394 1.00 95.69 401 HIS A O 1
ATOM 3310 N N . ARG A 1 402 ? -2.713 -20.856 -15.564 1.00 96.50 402 ARG A N 1
ATOM 3311 C CA . ARG A 1 402 ? -2.650 -21.641 -16.809 1.00 96.50 402 ARG A CA 1
ATOM 3312 C C . ARG A 1 402 ? -3.367 -20.945 -17.963 1.00 96.50 402 ARG A C 1
ATOM 3314 O O . ARG A 1 402 ? -2.791 -20.815 -19.036 1.00 96.50 402 ARG A O 1
ATOM 3321 N N . ASN A 1 403 ? -4.583 -20.447 -17.739 1.00 95.81 403 ASN A N 1
ATOM 3322 C CA . ASN A 1 403 ? -5.334 -19.725 -18.770 1.00 95.81 403 ASN A CA 1
ATOM 3323 C C . ASN A 1 403 ? -4.606 -18.451 -19.216 1.00 95.81 403 ASN A C 1
ATOM 3325 O O . ASN A 1 403 ? -4.607 -18.122 -20.401 1.00 95.81 403 ASN A O 1
ATOM 3329 N N . HIS A 1 404 ? -3.961 -17.747 -18.285 1.00 95.00 404 HIS A N 1
ATOM 3330 C CA . HIS A 1 404 ? -3.150 -16.578 -18.594 1.00 95.00 404 HIS A CA 1
ATOM 3331 C C . HIS A 1 404 ? -1.921 -16.940 -19.435 1.00 95.00 404 HIS A C 1
ATOM 3333 O O . HIS A 1 404 ? -1.687 -16.279 -20.441 1.00 95.00 404 HIS A O 1
ATOM 3339 N N . MET A 1 405 ? -1.188 -18.003 -19.079 1.00 96.19 405 MET A N 1
ATOM 3340 C CA . MET A 1 405 ? -0.049 -18.498 -19.867 1.00 96.19 405 MET A CA 1
ATOM 3341 C C . MET A 1 405 ? -0.479 -18.835 -21.297 1.00 96.19 405 MET A C 1
ATOM 3343 O O . MET A 1 405 ? 0.053 -18.256 -22.236 1.00 96.19 405 MET A O 1
ATOM 3347 N N . VAL A 1 406 ? -1.536 -19.641 -21.460 1.00 95.88 406 VAL A N 1
ATOM 3348 C CA . VAL A 1 406 ? -2.079 -19.996 -22.784 1.00 95.88 406 VAL A CA 1
ATOM 3349 C C . VAL A 1 406 ? -2.509 -18.753 -23.566 1.00 95.88 406 VAL A C 1
ATOM 3351 O O . VAL A 1 406 ? -2.232 -18.641 -24.755 1.00 95.88 406 VAL A O 1
ATOM 3354 N N . THR A 1 407 ? -3.160 -17.787 -22.917 1.00 93.94 407 THR A N 1
ATOM 3355 C CA . THR A 1 407 ? -3.575 -16.541 -23.582 1.00 93.94 407 THR A CA 1
ATOM 3356 C C . THR A 1 407 ? -2.370 -15.720 -24.037 1.00 93.94 407 THR A C 1
ATOM 3358 O O . THR A 1 407 ? -2.394 -15.146 -25.123 1.00 93.94 407 THR A O 1
ATOM 3361 N N . THR A 1 408 ? -1.319 -15.649 -23.223 1.00 95.06 408 THR A N 1
ATOM 3362 C CA . THR A 1 408 ? -0.071 -14.959 -23.565 1.00 95.06 408 THR A CA 1
ATOM 3363 C C . THR A 1 408 ? 0.641 -15.653 -24.722 1.00 95.06 408 THR A C 1
ATOM 3365 O O . THR A 1 408 ? 1.038 -14.977 -25.668 1.00 95.06 408 THR A O 1
ATOM 3368 N N . ASP A 1 409 ? 0.716 -16.983 -24.711 1.00 94.19 409 ASP A N 1
ATOM 3369 C CA . ASP A 1 409 ? 1.298 -17.768 -25.802 1.00 94.19 409 ASP A CA 1
ATOM 3370 C C . ASP A 1 409 ? 0.526 -17.564 -27.109 1.00 94.19 409 ASP A C 1
ATOM 3372 O O . ASP A 1 409 ? 1.128 -17.316 -28.152 1.00 94.19 409 ASP A O 1
ATOM 3376 N N . VAL A 1 410 ? -0.812 -17.568 -27.054 1.00 94.12 410 VAL A N 1
ATOM 3377 C CA . VAL A 1 410 ? -1.667 -17.274 -28.214 1.00 94.12 410 VAL A CA 1
ATOM 3378 C C . VAL A 1 410 ? -1.435 -15.848 -28.718 1.00 94.12 410 VAL A C 1
ATOM 3380 O O . VAL A 1 410 ? -1.241 -15.657 -29.914 1.00 94.12 410 VAL A O 1
ATOM 3383 N N . LYS A 1 411 ? -1.391 -14.841 -27.838 1.00 91.75 411 LYS A N 1
ATOM 3384 C CA . LYS A 1 411 ? -1.112 -13.444 -28.223 1.00 91.75 411 LYS A CA 1
ATOM 3385 C C . LYS A 1 411 ? 0.257 -13.288 -28.882 1.00 91.75 411 LYS A C 1
ATOM 3387 O O . LYS A 1 411 ? 0.372 -12.604 -29.898 1.00 91.75 411 LYS A O 1
ATOM 3392 N N . ASN A 1 412 ? 1.280 -13.929 -28.324 1.00 91.75 412 ASN A N 1
ATOM 3393 C CA . ASN A 1 412 ? 2.631 -13.920 -28.877 1.00 91.75 412 ASN A CA 1
ATOM 3394 C C . ASN A 1 412 ? 2.680 -14.638 -30.230 1.00 91.75 412 ASN A C 1
ATOM 3396 O O . ASN A 1 412 ? 3.276 -14.115 -31.168 1.00 91.75 412 ASN A O 1
ATOM 3400 N N . GLY A 1 413 ? 1.999 -15.780 -30.358 1.00 93.38 413 GLY A N 1
ATOM 3401 C CA . GLY A 1 413 ? 1.859 -16.508 -31.617 1.00 93.38 413 GLY A CA 1
ATOM 3402 C C . GLY A 1 413 ? 1.162 -15.682 -32.700 1.00 93.38 413 GLY A C 1
ATOM 3403 O O . GLY A 1 413 ? 1.650 -15.624 -33.826 1.00 93.38 413 GLY A O 1
ATOM 3404 N N . ILE A 1 414 ? 0.075 -14.982 -32.356 1.00 92.25 414 ILE A N 1
ATOM 3405 C CA . ILE A 1 414 ? -0.638 -14.075 -33.271 1.00 92.25 414 ILE A CA 1
ATOM 3406 C C . ILE A 1 414 ? 0.269 -12.927 -33.711 1.00 92.25 414 ILE A C 1
ATOM 3408 O O . ILE A 1 414 ? 0.372 -12.669 -34.908 1.00 92.25 414 ILE A O 1
ATOM 3412 N N . ARG A 1 415 ? 0.967 -12.274 -32.772 1.00 89.69 415 ARG A N 1
ATOM 3413 C CA . ARG A 1 415 ? 1.895 -11.177 -33.085 1.00 89.69 415 ARG A CA 1
ATOM 3414 C C . ARG A 1 415 ? 3.024 -11.650 -34.000 1.00 89.69 415 ARG A C 1
ATOM 3416 O O . ARG A 1 415 ? 3.267 -11.033 -35.030 1.00 89.69 415 ARG A O 1
ATOM 3423 N N . HIS A 1 416 ? 3.650 -12.781 -33.678 1.00 91.38 416 HIS A N 1
ATOM 3424 C CA . HIS A 1 416 ? 4.700 -13.370 -34.506 1.00 91.38 416 HIS A CA 1
ATOM 3425 C C . HIS A 1 416 ? 4.202 -13.685 -35.922 1.00 91.38 416 HIS A C 1
ATOM 3427 O O . HIS A 1 416 ? 4.873 -13.383 -36.910 1.00 91.38 416 HIS A O 1
ATOM 3433 N N . LEU A 1 417 ? 3.015 -14.284 -36.040 1.00 90.75 417 LEU A N 1
ATOM 3434 C CA . LEU A 1 417 ? 2.409 -14.602 -37.329 1.00 90.75 417 LEU A CA 1
ATOM 3435 C C . LEU A 1 417 ? 2.109 -13.321 -38.128 1.00 90.75 417 LEU A C 1
ATOM 3437 O O . LEU A 1 417 ? 2.427 -13.251 -39.315 1.00 90.75 417 LEU A O 1
ATOM 3441 N N . TYR A 1 418 ? 1.581 -12.286 -37.478 1.00 90.19 418 TYR A N 1
ATOM 3442 C CA . TYR A 1 418 ? 1.325 -10.982 -38.089 1.00 90.19 418 TYR A CA 1
ATOM 3443 C C . TYR A 1 418 ? 2.604 -10.296 -38.585 1.00 90.19 418 TYR A C 1
ATOM 3445 O O . TYR A 1 418 ? 2.637 -9.824 -39.725 1.00 90.19 418 TYR A O 1
ATOM 3453 N N . ASP A 1 419 ? 3.665 -10.303 -37.776 1.00 88.69 419 ASP A N 1
ATOM 3454 C CA . ASP A 1 419 ? 4.969 -9.744 -38.138 1.00 88.69 419 ASP A CA 1
ATOM 3455 C C . ASP A 1 419 ? 5.596 -10.503 -39.315 1.00 88.69 419 ASP A C 1
ATOM 3457 O O . ASP A 1 419 ? 6.084 -9.884 -40.261 1.00 88.69 419 ASP A O 1
ATOM 3461 N N . THR A 1 420 ? 5.492 -11.836 -39.322 1.00 90.12 420 THR A N 1
ATOM 3462 C CA . THR A 1 420 ? 5.986 -12.686 -40.421 1.00 90.12 420 THR A CA 1
ATOM 3463 C C . THR A 1 420 ? 5.272 -12.383 -41.744 1.00 90.12 420 THR A C 1
ATOM 3465 O O . THR A 1 420 ? 5.876 -12.433 -42.813 1.00 90.12 420 THR A O 1
ATOM 3468 N N . LEU A 1 421 ? 3.979 -12.046 -41.698 1.00 88.31 421 LEU A N 1
ATOM 3469 C CA . LEU A 1 421 ? 3.167 -11.744 -42.882 1.00 88.31 421 LEU A CA 1
ATOM 3470 C C . LEU A 1 421 ? 3.131 -10.244 -43.230 1.00 88.31 421 LEU A C 1
ATOM 3472 O O . LEU A 1 421 ? 2.360 -9.825 -44.102 1.00 88.31 421 LEU A O 1
ATOM 3476 N N . LYS A 1 422 ? 3.921 -9.395 -42.565 1.00 84.94 422 LYS A N 1
ATOM 3477 C CA . LYS A 1 422 ? 3.845 -7.932 -42.712 1.00 84.94 422 LYS A CA 1
ATOM 3478 C C . LYS A 1 422 ? 4.072 -7.454 -44.149 1.00 84.94 422 LYS A C 1
ATOM 3480 O O . LYS A 1 422 ? 3.348 -6.571 -44.608 1.00 84.94 422 LYS A O 1
ATOM 3485 N N . ASP A 1 423 ? 4.981 -8.093 -44.879 1.00 84.69 423 ASP A N 1
ATOM 3486 C CA . ASP A 1 423 ? 5.373 -7.687 -46.237 1.00 84.69 423 ASP A CA 1
ATOM 3487 C C . ASP A 1 423 ? 4.331 -8.028 -47.318 1.00 84.69 423 ASP A C 1
ATOM 3489 O O . ASP A 1 423 ? 4.372 -7.511 -48.440 1.00 84.69 423 ASP A O 1
ATOM 3493 N N . ILE A 1 424 ? 3.344 -8.867 -46.991 1.00 85.19 424 ILE A N 1
ATOM 3494 C CA . ILE A 1 424 ? 2.298 -9.283 -47.927 1.00 85.19 424 ILE A CA 1
ATOM 3495 C C . ILE A 1 424 ? 1.199 -8.221 -47.968 1.00 85.19 424 ILE A C 1
ATOM 3497 O O . ILE A 1 424 ? 0.435 -8.050 -47.019 1.00 85.19 424 ILE A O 1
ATOM 3501 N N . LYS A 1 425 ? 1.076 -7.536 -49.110 1.00 85.31 425 LYS A N 1
ATOM 3502 C CA . LYS A 1 425 ? 0.075 -6.477 -49.324 1.00 85.31 425 LYS A CA 1
ATOM 3503 C C . LYS A 1 425 ? -1.231 -7.016 -49.914 1.00 85.31 425 LYS A C 1
ATOM 3505 O O . LYS A 1 425 ? -1.247 -7.527 -51.035 1.00 85.31 425 LYS A O 1
ATOM 3510 N N . LEU A 1 426 ? -2.333 -6.875 -49.195 1.00 84.56 426 LEU A N 1
ATOM 3511 C CA . LEU A 1 426 ? -3.707 -7.081 -49.654 1.00 84.56 426 LEU A CA 1
ATOM 3512 C C . LEU A 1 426 ? -4.174 -5.914 -50.539 1.00 84.56 426 LEU A C 1
ATOM 3514 O O . LEU A 1 426 ? -3.702 -4.784 -50.388 1.00 84.56 426 LEU A O 1
ATOM 3518 N N . LYS A 1 427 ? -5.080 -6.204 -51.483 1.00 81.75 427 LYS A N 1
ATOM 3519 C CA . LYS A 1 427 ? -5.697 -5.204 -52.369 1.00 81.75 427 LYS A CA 1
ATOM 3520 C C . LYS A 1 427 ? -6.913 -4.558 -51.677 1.00 81.75 427 LYS A C 1
ATOM 3522 O O . LYS A 1 427 ? -7.599 -5.252 -50.924 1.00 81.75 427 LYS A O 1
ATOM 3527 N N . PRO A 1 428 ? -7.222 -3.274 -51.945 1.00 75.81 428 PRO A N 1
ATOM 3528 C CA . PRO A 1 428 ? -8.448 -2.644 -51.449 1.00 75.81 428 PRO A CA 1
ATOM 3529 C C . PRO A 1 428 ? -9.690 -3.449 -51.878 1.00 75.81 428 PRO A C 1
ATOM 3531 O O . PRO A 1 428 ? -9.695 -3.954 -53.003 1.00 75.81 428 PRO A O 1
ATOM 3534 N N . PRO A 1 429 ? -10.725 -3.596 -51.025 1.00 72.69 429 PRO A N 1
ATOM 3535 C CA . PRO A 1 429 ? -10.993 -2.863 -49.779 1.00 72.69 429 PRO A CA 1
ATOM 3536 C C . PRO A 1 429 ? -10.381 -3.473 -48.498 1.00 72.69 429 PRO A C 1
ATOM 3538 O O . PRO A 1 429 ? -10.679 -3.005 -47.400 1.00 72.69 429 PRO A O 1
ATOM 3541 N N . MET A 1 430 ? -9.544 -4.512 -48.594 1.00 79.38 430 MET A N 1
ATOM 3542 C CA . MET A 1 430 ? -8.982 -5.185 -47.415 1.00 79.38 430 MET A CA 1
ATOM 3543 C C . MET A 1 430 ? -7.865 -4.362 -46.750 1.00 79.38 430 MET A C 1
ATOM 3545 O O . MET A 1 430 ? -7.006 -3.792 -47.426 1.00 79.38 430 MET A O 1
ATOM 3549 N N . LYS A 1 431 ? -7.862 -4.320 -45.412 1.00 79.50 431 LYS A N 1
ATOM 3550 C CA . LYS A 1 431 ? -6.868 -3.589 -44.608 1.00 79.50 431 LYS A CA 1
ATOM 3551 C C . LYS A 1 431 ? -5.561 -4.378 -44.489 1.00 79.50 431 LYS A C 1
ATOM 3553 O O . LYS A 1 431 ? -5.579 -5.593 -44.337 1.00 79.50 431 LYS A O 1
ATOM 3558 N N . ASN A 1 432 ? -4.427 -3.674 -44.526 1.00 81.69 432 ASN A N 1
ATOM 3559 C CA . ASN A 1 432 ? -3.089 -4.275 -44.414 1.00 81.69 432 ASN A CA 1
ATOM 3560 C C . ASN A 1 432 ? -2.475 -4.207 -43.015 1.00 81.69 432 ASN A C 1
ATOM 3562 O O . ASN A 1 432 ? -1.593 -5.012 -42.712 1.00 81.69 432 ASN A O 1
ATOM 3566 N N . ASN A 1 433 ? -2.942 -3.260 -42.200 1.00 82.88 433 ASN A N 1
ATOM 3567 C CA . ASN A 1 433 ? -2.422 -2.995 -40.869 1.00 82.88 433 ASN A CA 1
ATOM 3568 C C . ASN A 1 433 ? -3.552 -3.140 -39.849 1.00 82.88 433 ASN A C 1
ATOM 3570 O O . ASN A 1 433 ? -4.622 -2.562 -40.056 1.00 82.88 433 ASN A O 1
ATOM 3574 N N . ALA A 1 434 ? -3.290 -3.886 -38.779 1.00 81.81 434 ALA A N 1
ATOM 3575 C CA . ALA A 1 434 ? -4.170 -4.018 -37.623 1.00 81.81 434 ALA A CA 1
ATOM 3576 C C . ALA A 1 434 ? -3.781 -3.025 -36.524 1.00 81.81 434 ALA A C 1
ATOM 3578 O O . ALA A 1 434 ? -2.666 -2.489 -36.507 1.00 81.81 434 ALA A O 1
ATOM 3579 N N . ASN A 1 435 ? -4.691 -2.825 -35.575 1.00 81.69 435 ASN A N 1
ATOM 3580 C CA . ASN A 1 435 ? -4.381 -2.125 -34.333 1.00 81.69 435 ASN A CA 1
ATOM 3581 C C . ASN A 1 435 ? -3.417 -2.979 -33.462 1.00 81.69 435 ASN A C 1
ATOM 3583 O O . ASN A 1 435 ? -3.610 -4.196 -33.372 1.00 81.69 435 ASN A O 1
ATOM 3587 N N . PRO A 1 436 ? -2.386 -2.409 -32.801 1.00 74.31 436 PRO A N 1
ATOM 3588 C CA . PRO A 1 436 ? -1.372 -3.191 -32.076 1.00 74.31 436 PRO A CA 1
ATOM 3589 C C . PRO A 1 436 ? -1.904 -4.037 -30.907 1.00 74.31 436 PRO A C 1
ATOM 3591 O O . PRO A 1 436 ? -1.297 -5.060 -30.578 1.00 74.31 436 PRO A O 1
ATOM 3594 N N . ASP A 1 437 ? -3.038 -3.635 -30.324 1.00 80.31 437 ASP A N 1
ATOM 3595 C CA . ASP A 1 437 ? -3.670 -4.291 -29.170 1.00 80.31 437 ASP A CA 1
ATOM 3596 C C . ASP A 1 437 ? -4.923 -5.110 -29.517 1.00 80.31 437 ASP A C 1
ATOM 3598 O O . ASP A 1 437 ? -5.475 -5.791 -28.648 1.00 80.31 437 ASP A O 1
ATOM 3602 N N . ASP A 1 438 ? -5.358 -5.099 -30.782 1.00 88.81 438 ASP A N 1
ATOM 3603 C CA . ASP A 1 438 ? -6.485 -5.911 -31.245 1.00 88.81 438 ASP A CA 1
ATOM 3604 C C . ASP A 1 438 ? -5.981 -7.190 -31.927 1.00 88.81 438 ASP A C 1
ATOM 3606 O O . ASP A 1 438 ? -5.734 -7.250 -33.133 1.00 88.81 438 ASP A O 1
ATOM 3610 N N . TYR A 1 439 ? -5.802 -8.236 -31.120 1.00 87.25 439 TYR A N 1
ATOM 3611 C CA . TYR A 1 439 ? -5.327 -9.540 -31.587 1.00 87.25 439 TYR A CA 1
ATOM 3612 C C . TYR A 1 439 ? -6.324 -10.240 -32.523 1.00 87.25 439 TYR A C 1
ATOM 3614 O O . TYR A 1 439 ? -5.913 -11.082 -33.320 1.00 87.25 439 TYR A O 1
ATOM 3622 N N . LEU A 1 440 ? -7.619 -9.908 -32.447 1.00 88.69 440 LEU A N 1
ATOM 3623 C CA . LEU A 1 440 ? -8.627 -10.495 -33.328 1.00 88.69 440 LEU A CA 1
ATOM 3624 C C . LEU A 1 440 ? -8.536 -9.874 -34.727 1.00 88.69 440 LEU A C 1
ATOM 3626 O O . LEU A 1 440 ? -8.528 -10.605 -35.715 1.00 88.69 440 LEU A O 1
ATOM 3630 N N . ASP A 1 441 ? -8.361 -8.551 -34.801 1.00 88.25 441 ASP A N 1
ATOM 3631 C CA . ASP A 1 441 ? -8.085 -7.832 -36.054 1.00 88.25 441 ASP A CA 1
ATOM 3632 C C . ASP A 1 441 ? -6.753 -8.293 -36.677 1.00 88.25 441 ASP A C 1
ATOM 3634 O O . ASP A 1 441 ? -6.687 -8.592 -37.872 1.00 88.25 441 ASP A O 1
ATOM 3638 N N . GLN A 1 442 ? -5.701 -8.475 -35.865 1.00 89.50 442 GLN A N 1
ATOM 3639 C CA . GLN A 1 442 ? -4.433 -9.061 -36.328 1.00 89.50 442 GLN A CA 1
ATOM 3640 C C . GLN A 1 442 ? -4.641 -10.444 -36.949 1.00 89.50 442 GLN A C 1
ATOM 3642 O O . GLN A 1 442 ? -4.153 -10.694 -38.053 1.00 89.50 442 GLN A O 1
ATOM 3647 N N . LEU A 1 443 ? -5.383 -11.329 -36.277 1.00 90.69 443 LEU A N 1
ATOM 3648 C CA . LEU A 1 443 ? -5.650 -12.683 -36.759 1.00 90.69 443 LEU A CA 1
ATOM 3649 C C . LEU A 1 443 ? -6.484 -12.675 -38.050 1.00 90.69 443 LEU A C 1
ATOM 3651 O O . LEU A 1 443 ? -6.163 -13.411 -38.981 1.00 90.69 443 LEU A O 1
ATOM 3655 N N . GLN A 1 444 ? -7.476 -11.790 -38.160 1.00 89.50 444 GLN A N 1
ATOM 3656 C CA . GLN A 1 444 ? -8.290 -11.637 -39.368 1.00 89.50 444 GLN A CA 1
ATOM 3657 C C . GLN A 1 444 ? -7.469 -11.120 -40.563 1.00 89.50 444 GLN A C 1
ATOM 3659 O O . GLN A 1 444 ? -7.611 -11.605 -41.688 1.00 89.50 444 GLN A O 1
ATOM 3664 N N . ILE A 1 445 ? -6.561 -10.161 -40.352 1.00 88.94 445 ILE A N 1
ATOM 3665 C CA . ILE A 1 445 ? -5.647 -9.702 -41.411 1.00 88.94 445 ILE A CA 1
ATOM 3666 C C . ILE A 1 445 ? -4.695 -10.825 -41.828 1.00 88.94 445 ILE A C 1
ATOM 3668 O O . ILE A 1 445 ? -4.445 -11.010 -43.022 1.00 88.94 445 ILE A O 1
ATOM 3672 N N . CYS A 1 446 ? -4.180 -11.586 -40.864 1.00 90.62 446 CYS A N 1
ATOM 3673 C CA . CYS A 1 446 ? -3.335 -12.739 -41.137 1.00 90.62 446 CYS A CA 1
ATOM 3674 C C . CYS A 1 446 ? -4.051 -13.792 -41.981 1.00 90.62 446 CYS A C 1
ATOM 3676 O O . CYS A 1 446 ? -3.484 -14.258 -42.967 1.00 90.62 446 CYS A O 1
ATOM 3678 N N . GLU A 1 447 ? -5.301 -14.118 -41.650 1.00 90.00 447 GLU A N 1
ATOM 3679 C CA . GLU A 1 447 ? -6.132 -15.041 -42.423 1.00 90.00 447 GLU A CA 1
ATOM 3680 C C . GLU A 1 447 ? -6.259 -14.582 -43.882 1.00 90.00 447 GLU A C 1
ATOM 3682 O O . GLU A 1 447 ? -5.952 -15.342 -44.800 1.00 90.00 447 GLU A O 1
ATOM 3687 N N . ASN A 1 448 ? -6.601 -13.313 -44.110 1.00 90.06 448 ASN A N 1
ATOM 3688 C CA . ASN A 1 448 ? -6.726 -12.752 -45.457 1.00 90.06 448 ASN A CA 1
ATOM 3689 C C . ASN A 1 448 ? -5.401 -12.814 -46.243 1.00 90.06 448 ASN A C 1
ATOM 3691 O O . ASN A 1 448 ? -5.381 -13.126 -47.439 1.00 90.06 448 ASN A O 1
ATOM 3695 N N . LYS A 1 449 ? -4.268 -12.537 -45.581 1.00 89.75 449 LYS A N 1
ATOM 3696 C CA . LYS A 1 449 ? -2.929 -12.634 -46.188 1.00 89.75 449 LYS A CA 1
ATOM 3697 C C . LYS A 1 449 ? -2.562 -14.078 -46.529 1.00 89.75 449 LYS A C 1
ATOM 3699 O O . LYS A 1 449 ? -2.046 -14.323 -47.620 1.00 89.75 449 LYS A O 1
ATOM 3704 N N . LEU A 1 450 ? -2.870 -15.030 -45.649 1.00 89.00 450 LEU A N 1
ATOM 3705 C CA . LEU A 1 450 ? -2.657 -16.458 -45.888 1.00 89.00 450 LEU A CA 1
ATOM 3706 C C . LEU A 1 450 ? -3.544 -16.986 -47.019 1.00 89.00 450 LEU A C 1
ATOM 3708 O O . LEU A 1 450 ? -3.048 -17.706 -47.879 1.00 89.00 450 LEU A O 1
ATOM 3712 N N . GLN A 1 451 ? -4.813 -16.581 -47.092 1.00 87.94 451 GLN A N 1
ATOM 3713 C CA . GLN A 1 451 ? -5.708 -16.941 -48.199 1.00 87.94 451 GLN A CA 1
ATOM 3714 C C . GLN A 1 451 ? -5.181 -16.429 -49.547 1.00 87.94 451 GLN A C 1
ATOM 3716 O O . GLN A 1 451 ? -5.207 -17.149 -50.551 1.00 87.94 451 GLN A O 1
ATOM 3721 N N . LYS A 1 452 ? -4.626 -15.209 -49.578 1.00 86.56 452 LYS A N 1
ATOM 3722 C CA . LYS A 1 452 ? -3.952 -14.682 -50.770 1.00 86.56 452 LYS A CA 1
ATOM 3723 C C . LYS A 1 452 ? -2.748 -15.545 -51.163 1.00 86.56 452 LYS A C 1
ATOM 3725 O O . LYS A 1 452 ? -2.619 -15.876 -52.340 1.00 86.56 452 LYS A O 1
ATOM 3730 N N . LEU A 1 453 ? -1.891 -15.917 -50.209 1.00 86.31 453 LEU A N 1
ATOM 3731 C CA . LEU A 1 453 ? -0.743 -16.794 -50.472 1.00 86.31 453 LEU A CA 1
ATOM 3732 C C . LEU A 1 453 ? -1.175 -18.178 -50.964 1.00 86.31 453 LEU A C 1
ATOM 3734 O O . LEU A 1 453 ? -0.616 -18.669 -51.937 1.00 86.31 453 LEU A O 1
ATOM 3738 N N . MET A 1 454 ? -2.193 -18.778 -50.345 1.00 83.25 454 MET A N 1
ATOM 3739 C CA . MET A 1 454 ? -2.759 -20.066 -50.762 1.00 83.25 454 MET A CA 1
ATOM 3740 C C . MET A 1 454 ? -3.259 -20.012 -52.207 1.00 83.25 454 MET A C 1
ATOM 3742 O O . MET A 1 454 ? -2.976 -20.908 -52.999 1.00 83.25 454 MET A O 1
ATOM 3746 N N . THR A 1 455 ? -3.929 -18.917 -52.576 1.00 84.62 455 THR A N 1
ATOM 3747 C CA . THR A 1 455 ? -4.399 -18.686 -53.948 1.00 84.62 455 THR A CA 1
ATOM 3748 C C . THR A 1 455 ? -3.227 -18.526 -54.923 1.00 84.62 455 THR A C 1
ATOM 3750 O O . THR A 1 455 ? -3.255 -19.094 -56.010 1.00 84.62 455 THR A O 1
ATOM 3753 N N . GLN A 1 456 ? -2.175 -17.791 -54.539 1.00 82.50 456 GLN A N 1
ATOM 3754 C CA . GLN A 1 456 ? -0.970 -17.607 -55.362 1.00 82.50 456 GLN A CA 1
ATOM 3755 C C . GLN A 1 456 ? -0.171 -18.902 -55.544 1.00 82.50 456 GLN A C 1
ATOM 3757 O O . GLN A 1 456 ? 0.344 -19.152 -56.628 1.00 82.50 456 GLN A O 1
ATOM 3762 N N . ALA A 1 457 ? -0.095 -19.729 -54.503 1.00 77.06 457 ALA A N 1
ATOM 3763 C CA . ALA A 1 457 ? 0.578 -21.022 -54.525 1.00 77.06 457 ALA A CA 1
ATOM 3764 C C . ALA A 1 457 ? -0.298 -22.150 -55.109 1.00 77.06 457 ALA A C 1
ATOM 3766 O O . ALA A 1 457 ? 0.147 -23.293 -55.179 1.00 77.06 457 ALA A O 1
ATOM 3767 N N . ASN A 1 458 ? -1.542 -21.848 -55.515 1.00 78.56 458 ASN A N 1
ATOM 3768 C CA . ASN A 1 458 ? -2.541 -22.806 -56.004 1.00 78.56 458 ASN A CA 1
ATOM 3769 C C . ASN A 1 458 ? -2.758 -24.006 -55.053 1.00 78.56 458 ASN A C 1
ATOM 3771 O O . ASN A 1 458 ? -3.016 -25.132 -55.482 1.00 78.56 458 ASN A O 1
ATOM 3775 N N . VAL A 1 459 ? -2.650 -23.757 -53.745 1.00 76.06 459 VAL A N 1
ATOM 3776 C CA . VAL A 1 459 ? -2.856 -24.747 -52.683 1.00 76.06 459 VAL A CA 1
ATOM 3777 C C . VAL A 1 459 ? -4.315 -24.671 -52.254 1.00 76.06 459 VAL A C 1
ATOM 3779 O O . VAL A 1 459 ? -4.721 -23.722 -51.587 1.00 76.06 459 VAL A O 1
ATOM 3782 N N . ARG A 1 460 ? -5.118 -25.654 -52.672 1.00 71.75 460 ARG A N 1
ATOM 3783 C CA . ARG A 1 460 ? -6.559 -25.689 -52.368 1.00 71.75 460 ARG A CA 1
ATOM 3784 C C . ARG A 1 460 ? -6.861 -26.394 -51.047 1.00 71.75 460 ARG A C 1
ATOM 3786 O O . ARG A 1 460 ? -7.684 -25.903 -50.291 1.00 71.75 460 ARG A O 1
ATOM 3793 N N . ASP A 1 461 ? -6.125 -27.469 -50.745 1.00 76.56 461 ASP A N 1
ATOM 3794 C CA . ASP A 1 461 ? -6.352 -28.325 -49.572 1.00 76.56 461 ASP A CA 1
ATOM 3795 C C . ASP A 1 461 ? -5.049 -28.738 -48.867 1.00 76.56 461 ASP A C 1
ATOM 3797 O O . ASP A 1 461 ? -3.976 -28.794 -49.477 1.00 76.56 461 ASP A O 1
ATOM 3801 N N . SER A 1 462 ? -5.148 -29.152 -47.597 1.00 72.81 462 SER A N 1
ATOM 3802 C CA . SER A 1 462 ? -4.011 -29.660 -46.804 1.00 72.81 462 SER A CA 1
ATOM 3803 C C . SER A 1 462 ? -3.271 -30.826 -47.486 1.00 72.81 462 SER A C 1
ATOM 3805 O O . SER A 1 462 ? -2.051 -30.943 -47.374 1.00 72.81 462 SER A O 1
ATOM 3807 N N . ALA A 1 463 ? -3.974 -31.658 -48.264 1.00 76.94 463 ALA A N 1
ATOM 3808 C CA . ALA A 1 463 ? -3.364 -32.731 -49.053 1.00 76.94 463 ALA A CA 1
ATOM 3809 C C . ALA A 1 463 ? -2.482 -32.203 -50.203 1.00 76.94 463 ALA A C 1
ATOM 3811 O O . ALA A 1 463 ? -1.399 -32.736 -50.443 1.00 76.94 463 ALA A O 1
ATOM 3812 N N . SER A 1 464 ? -2.907 -31.127 -50.876 1.00 74.31 464 SER A N 1
ATOM 3813 C CA . SER A 1 464 ? -2.115 -30.469 -51.926 1.00 74.31 464 SER A CA 1
ATOM 3814 C C . SER A 1 464 ? -0.868 -29.787 -51.354 1.00 74.31 464 SER A C 1
ATOM 3816 O O . SER A 1 464 ? 0.212 -29.912 -51.927 1.00 74.31 464 SER A O 1
ATOM 3818 N N . PHE A 1 465 ? -0.985 -29.186 -50.164 1.00 72.62 465 PHE A N 1
ATOM 3819 C CA . PHE A 1 465 ? 0.152 -28.633 -49.429 1.00 72.62 465 PHE A CA 1
ATOM 3820 C C . PHE A 1 465 ? 1.166 -29.717 -49.045 1.00 72.62 465 PHE A C 1
ATOM 3822 O O . PHE A 1 465 ? 2.350 -29.569 -49.322 1.00 72.62 465 PHE A O 1
ATOM 3829 N N . LYS A 1 466 ? 0.711 -30.845 -48.478 1.00 77.62 466 LYS A N 1
ATOM 3830 C CA . LYS A 1 466 ? 1.586 -31.980 -48.127 1.00 77.62 466 LYS A CA 1
ATOM 3831 C C . LYS A 1 466 ? 2.298 -32.572 -49.344 1.00 77.62 466 LYS A C 1
ATOM 3833 O O . LYS A 1 466 ? 3.445 -32.983 -49.232 1.00 77.62 466 LYS A O 1
ATOM 3838 N N . LYS A 1 467 ? 1.650 -32.591 -50.512 1.00 79.31 467 LYS A N 1
ATOM 3839 C CA . LYS A 1 467 ? 2.272 -33.055 -51.760 1.00 79.31 467 LYS A CA 1
ATOM 3840 C C . LYS A 1 467 ? 3.404 -32.129 -52.224 1.00 79.31 467 LYS A C 1
ATOM 3842 O O . LYS A 1 467 ? 4.428 -32.630 -52.668 1.00 79.31 467 LYS A O 1
ATOM 3847 N N . ILE A 1 468 ? 3.235 -30.811 -52.089 1.00 73.75 468 ILE A N 1
ATOM 3848 C CA . ILE A 1 468 ? 4.287 -29.819 -52.372 1.00 73.75 468 ILE A CA 1
ATOM 3849 C C . ILE A 1 468 ? 5.392 -29.892 -51.311 1.00 73.75 468 ILE A C 1
ATOM 3851 O O . ILE A 1 468 ? 6.565 -29.863 -51.651 1.00 73.75 468 ILE A O 1
ATOM 3855 N N . MET A 1 469 ? 5.037 -30.064 -50.037 1.00 75.19 469 MET A N 1
ATOM 3856 C CA . MET A 1 469 ? 5.998 -30.205 -48.939 1.00 75.19 469 MET A CA 1
ATOM 3857 C C . MET A 1 469 ? 6.885 -31.449 -49.089 1.00 75.19 469 MET A C 1
ATOM 3859 O O . MET A 1 469 ? 8.060 -31.391 -48.758 1.00 75.19 469 MET A O 1
ATOM 3863 N N . ASN A 1 470 ? 6.331 -32.544 -49.618 1.00 79.25 470 ASN A N 1
ATOM 3864 C CA . ASN A 1 470 ? 7.054 -33.783 -49.914 1.00 79.25 470 ASN A CA 1
ATOM 3865 C C . ASN A 1 470 ? 7.705 -33.781 -51.312 1.00 79.25 470 ASN A C 1
ATOM 3867 O O . ASN A 1 470 ? 8.187 -34.821 -51.765 1.00 79.25 470 ASN A O 1
ATOM 3871 N N . SER A 1 471 ? 7.653 -32.662 -52.042 1.00 81.31 471 SER A N 1
ATOM 3872 C CA . SER A 1 471 ? 8.314 -32.544 -53.341 1.00 81.31 471 SER A CA 1
ATOM 3873 C C . SER A 1 471 ? 9.811 -32.301 -53.160 1.00 81.31 471 SER A C 1
ATOM 3875 O O . SER A 1 471 ? 10.243 -31.620 -52.228 1.00 81.31 471 SER A O 1
ATOM 3877 N N . THR A 1 472 ? 10.609 -32.844 -54.075 1.00 76.75 472 THR A N 1
ATOM 3878 C CA . THR A 1 472 ? 12.068 -32.676 -54.090 1.00 76.75 472 THR A CA 1
ATOM 3879 C C . THR A 1 472 ? 12.474 -31.206 -54.203 1.00 76.75 472 THR A C 1
ATOM 3881 O O . THR A 1 472 ? 13.363 -30.768 -53.482 1.00 76.75 472 THR A O 1
ATOM 3884 N N . GLU A 1 473 ? 11.755 -30.419 -55.007 1.00 79.00 473 GLU A N 1
ATOM 3885 C CA . GLU A 1 473 ? 11.997 -28.980 -55.194 1.00 79.00 473 GLU A CA 1
ATOM 3886 C C . GLU A 1 473 ? 11.835 -28.179 -53.891 1.00 79.00 473 GLU A C 1
ATOM 3888 O O . GLU A 1 473 ? 12.614 -27.268 -53.605 1.00 79.00 473 GLU A O 1
ATOM 3893 N N . PHE A 1 474 ? 10.843 -28.526 -53.064 1.00 79.00 474 PHE A N 1
ATOM 3894 C CA . PHE A 1 474 ? 10.641 -27.881 -51.767 1.00 79.00 474 PHE A CA 1
ATOM 3895 C C . PHE A 1 474 ? 11.747 -28.247 -50.770 1.00 79.00 474 PHE A C 1
ATOM 3897 O O . PHE A 1 474 ? 12.226 -27.378 -50.038 1.00 79.00 474 PHE A O 1
ATOM 3904 N N . HIS A 1 475 ? 12.175 -29.512 -50.751 1.00 79.19 475 HIS A N 1
ATOM 3905 C CA . HIS A 1 475 ? 13.281 -29.956 -49.905 1.00 79.19 475 HIS A CA 1
ATOM 3906 C C . HIS A 1 475 ? 14.600 -29.275 -50.292 1.00 79.19 475 HIS A C 1
ATOM 3908 O O . HIS A 1 475 ? 15.255 -28.726 -49.411 1.00 79.19 475 HIS A O 1
ATOM 3914 N N . GLU A 1 476 ? 14.938 -29.197 -51.582 1.00 79.38 476 GLU A N 1
ATOM 3915 C CA . GLU A 1 476 ? 16.129 -28.480 -52.067 1.00 79.38 476 GLU A CA 1
ATOM 3916 C C . GLU A 1 476 ? 16.079 -26.979 -51.737 1.00 79.38 476 GLU A C 1
ATOM 3918 O O . GLU A 1 476 ? 17.069 -26.395 -51.292 1.00 79.38 476 GLU A O 1
ATOM 3923 N N . PHE A 1 477 ? 14.915 -26.337 -51.886 1.00 81.12 477 PHE A N 1
ATOM 3924 C CA . PHE A 1 477 ? 14.735 -24.933 -51.507 1.00 81.12 477 PHE A CA 1
ATOM 3925 C C . PHE A 1 477 ? 14.944 -24.698 -50.003 1.00 81.12 477 PHE A C 1
ATOM 3927 O O . PHE A 1 477 ? 15.574 -23.713 -49.606 1.00 81.12 477 PHE A O 1
ATOM 3934 N N . MET A 1 478 ? 14.422 -25.593 -49.160 1.00 78.38 478 MET A N 1
ATOM 3935 C CA . MET A 1 478 ? 14.577 -25.508 -47.708 1.00 78.38 478 MET A CA 1
ATOM 3936 C C . MET A 1 478 ? 16.007 -25.818 -47.259 1.00 78.38 478 MET A C 1
ATOM 3938 O O . MET A 1 478 ? 16.507 -25.129 -46.370 1.00 78.38 478 MET A O 1
ATOM 3942 N N . GLU A 1 479 ? 16.680 -26.791 -47.879 1.00 74.00 479 GLU A N 1
ATOM 3943 C CA . GLU A 1 479 ? 18.094 -27.093 -47.622 1.00 74.00 479 GLU A CA 1
ATOM 3944 C C . GLU A 1 479 ? 18.993 -25.897 -47.955 1.00 74.00 479 GLU A C 1
ATOM 3946 O O . GLU A 1 479 ? 19.830 -25.514 -47.142 1.00 74.00 479 GLU A O 1
ATOM 3951 N N . ASN A 1 480 ? 18.753 -25.222 -49.082 1.00 74.94 480 ASN A N 1
ATOM 3952 C CA . ASN A 1 480 ? 19.527 -24.046 -49.493 1.00 74.94 480 ASN A CA 1
ATOM 3953 C C . ASN A 1 480 ? 19.294 -22.802 -48.613 1.00 74.94 480 ASN A C 1
ATOM 3955 O O . ASN A 1 480 ? 20.090 -21.863 -48.645 1.00 74.94 480 ASN A O 1
ATOM 3959 N N . ARG A 1 481 ? 18.206 -22.768 -47.832 1.00 73.38 481 ARG A N 1
ATOM 3960 C CA . ARG A 1 481 ? 17.896 -21.693 -46.871 1.00 73.38 481 ARG A CA 1
ATOM 3961 C C . ARG A 1 481 ? 18.274 -22.024 -45.429 1.00 73.38 481 ARG A C 1
ATOM 3963 O O . ARG A 1 481 ? 18.036 -21.195 -44.545 1.00 73.38 481 ARG A O 1
ATOM 3970 N N . GLN A 1 482 ? 18.843 -23.199 -45.161 1.00 68.75 482 GLN A N 1
ATOM 3971 C CA . GLN A 1 482 ? 19.382 -23.476 -43.835 1.00 68.75 482 GLN A CA 1
ATOM 3972 C C . GLN A 1 482 ? 20.556 -22.538 -43.538 1.00 68.75 482 GLN A C 1
ATOM 3974 O O . GLN A 1 482 ? 21.375 -22.228 -44.402 1.00 68.75 482 GLN A O 1
ATOM 3979 N N . LYS A 1 483 ? 20.622 -22.052 -42.295 1.00 69.12 483 LYS A N 1
ATOM 3980 C CA . LYS A 1 483 ? 21.750 -21.238 -41.832 1.00 69.12 483 LYS A CA 1
ATOM 3981 C C . LYS A 1 483 ? 23.026 -22.075 -41.917 1.00 69.12 483 LYS A C 1
ATOM 3983 O O . LYS A 1 483 ? 23.003 -23.245 -41.557 1.00 69.12 483 LYS A O 1
ATOM 3988 N N . THR A 1 484 ? 24.137 -21.469 -42.322 1.00 61.34 484 THR A N 1
ATOM 3989 C CA . THR A 1 484 ? 25.448 -22.133 -42.468 1.00 61.34 484 THR A CA 1
ATOM 3990 C C . THR A 1 484 ? 25.989 -22.740 -41.169 1.00 61.34 484 THR A C 1
ATOM 3992 O O . THR A 1 484 ? 26.857 -23.601 -41.214 1.00 61.34 484 THR A O 1
ATOM 3995 N N . GLU A 1 485 ? 25.466 -22.314 -40.017 1.00 63.44 485 GLU A N 1
ATOM 3996 C CA . GLU A 1 485 ? 25.770 -22.858 -38.684 1.00 63.44 485 GLU A CA 1
ATOM 3997 C C . GLU A 1 485 ? 25.035 -24.170 -38.377 1.00 63.44 485 GLU A C 1
ATOM 3999 O O . GLU A 1 485 ? 25.397 -24.869 -37.431 1.00 63.44 485 GLU A O 1
ATOM 4004 N N . ASN A 1 486 ? 24.024 -24.538 -39.174 1.00 58.94 486 ASN A N 1
ATOM 4005 C CA . ASN A 1 486 ? 23.440 -25.871 -39.127 1.00 58.94 486 ASN A CA 1
ATOM 4006 C C . ASN A 1 486 ? 24.439 -26.840 -39.762 1.00 58.94 486 ASN A C 1
ATOM 4008 O O . ASN A 1 486 ? 24.335 -27.207 -40.932 1.00 58.94 486 ASN A O 1
ATOM 4012 N N . LEU A 1 487 ? 25.434 -27.239 -38.974 1.00 56.88 487 LEU A N 1
ATOM 4013 C CA . LEU A 1 487 ? 26.276 -28.387 -39.259 1.00 56.88 487 LEU A CA 1
ATOM 4014 C C . LEU A 1 487 ? 25.336 -29.577 -39.453 1.00 56.88 487 LEU A C 1
ATOM 4016 O O . LEU A 1 487 ? 24.743 -30.072 -38.494 1.00 56.88 487 LEU A O 1
ATOM 4020 N N . ARG A 1 488 ? 25.165 -30.013 -40.709 1.00 58.50 488 ARG A N 1
ATOM 4021 C CA . ARG A 1 488 ? 24.663 -31.356 -41.007 1.00 58.50 488 ARG A CA 1
ATOM 4022 C C . ARG A 1 488 ? 25.449 -32.289 -40.096 1.00 58.50 488 ARG A C 1
ATOM 4024 O O . ARG A 1 488 ? 26.663 -32.399 -40.260 1.00 58.50 488 ARG A O 1
ATOM 4031 N N . VAL A 1 489 ? 24.773 -32.913 -39.133 1.00 52.97 489 VAL A N 1
ATOM 4032 C CA . VAL A 1 489 ? 25.351 -34.043 -38.413 1.00 52.97 489 VAL A CA 1
ATOM 4033 C C . VAL A 1 489 ? 25.647 -35.056 -39.503 1.00 52.97 489 VAL A C 1
ATOM 4035 O O . VAL A 1 489 ? 24.727 -35.628 -40.093 1.00 52.97 489 VAL A O 1
ATOM 4038 N N . ARG A 1 490 ? 26.926 -35.192 -39.853 1.00 48.88 490 ARG A N 1
ATOM 4039 C CA . ARG A 1 490 ? 27.365 -36.372 -40.570 1.00 48.88 490 ARG A CA 1
ATOM 4040 C C . ARG A 1 490 ? 27.025 -37.502 -39.618 1.00 48.88 490 ARG A C 1
ATOM 4042 O O . ARG A 1 490 ? 27.503 -37.530 -38.488 1.00 48.88 490 ARG A O 1
ATOM 4049 N N . LEU A 1 491 ? 26.086 -38.347 -40.027 1.00 53.12 491 LEU A N 1
ATOM 4050 C CA . LEU A 1 491 ? 25.982 -39.675 -39.452 1.00 53.12 491 LEU A CA 1
ATOM 4051 C C . LEU A 1 491 ? 27.249 -40.378 -39.926 1.00 53.12 491 LEU A C 1
ATOM 4053 O O . LEU A 1 491 ? 27.236 -41.049 -40.956 1.00 53.12 491 LEU A O 1
ATOM 4057 N N . ASP A 1 492 ? 28.358 -40.069 -39.258 1.00 46.50 492 ASP A N 1
ATOM 4058 C CA . ASP A 1 492 ? 29.587 -40.808 -39.423 1.00 46.50 492 ASP A CA 1
ATOM 4059 C C . ASP A 1 492 ? 29.256 -42.266 -39.074 1.00 46.50 492 ASP A C 1
ATOM 4061 O O . ASP A 1 492 ? 28.389 -42.564 -38.238 1.00 46.50 492 ASP A O 1
ATOM 4065 N N . GLU A 1 493 ? 29.858 -43.168 -39.843 1.00 56.47 493 GLU A N 1
ATOM 4066 C CA . GLU A 1 493 ? 29.823 -44.610 -39.622 1.00 56.47 493 GLU A CA 1
ATOM 4067 C C . GLU A 1 493 ? 30.016 -44.921 -38.131 1.00 56.47 493 GLU A C 1
ATOM 4069 O O . GLU A 1 493 ? 30.682 -44.151 -37.446 1.00 56.47 493 GLU A O 1
ATOM 4074 N N . PRO A 1 494 ? 29.413 -46.004 -37.601 1.00 46.41 494 PRO A N 1
ATOM 4075 C CA . PRO A 1 494 ? 29.374 -46.258 -36.165 1.00 46.41 494 PRO A CA 1
ATOM 4076 C C . PRO A 1 494 ? 30.776 -46.164 -35.565 1.00 46.41 494 PRO A C 1
ATOM 4078 O O . PRO A 1 494 ? 31.597 -47.056 -35.772 1.00 46.41 494 PRO A O 1
ATOM 4081 N N . ASP A 1 495 ? 31.020 -45.080 -34.827 1.00 40.75 495 ASP A N 1
ATOM 4082 C CA . ASP A 1 495 ? 32.263 -44.868 -34.113 1.00 40.75 495 ASP A CA 1
ATOM 4083 C C . ASP A 1 495 ? 32.478 -46.044 -33.158 1.00 40.75 495 ASP A C 1
ATOM 4085 O O . ASP A 1 495 ? 31.782 -46.203 -32.148 1.00 40.75 495 ASP A O 1
ATOM 4089 N N . SER A 1 496 ? 33.463 -46.881 -33.477 1.00 49.44 496 SER A N 1
ATOM 4090 C CA . SER A 1 496 ? 34.085 -47.772 -32.512 1.00 49.44 496 SER A CA 1
ATOM 4091 C C . SER A 1 496 ? 34.986 -46.925 -31.615 1.00 49.44 496 SER A C 1
ATOM 4093 O O . SER A 1 496 ? 36.207 -46.921 -31.767 1.00 49.44 496 SER A O 1
ATOM 4095 N N . TYR A 1 497 ? 34.395 -46.162 -30.699 1.00 41.31 497 TYR A N 1
ATOM 4096 C CA . TYR A 1 497 ? 35.169 -45.657 -29.576 1.00 41.31 497 TYR A CA 1
ATOM 4097 C C . TYR A 1 497 ? 35.343 -46.795 -28.577 1.00 41.31 497 TYR A C 1
ATOM 4099 O O . TYR A 1 497 ? 34.399 -47.208 -27.899 1.00 41.31 497 TYR A O 1
ATOM 4107 N N . ASP A 1 498 ? 36.570 -47.315 -28.576 1.00 43.75 498 ASP A N 1
ATOM 4108 C CA . ASP A 1 498 ? 37.152 -48.110 -27.507 1.00 43.75 498 ASP A CA 1
ATOM 4109 C C . ASP A 1 498 ? 36.825 -47.460 -26.162 1.00 43.75 498 ASP A C 1
ATOM 4111 O O . ASP A 1 498 ? 37.103 -46.285 -25.906 1.00 43.75 498 ASP A O 1
ATOM 4115 N N . SER A 1 499 ? 36.185 -48.264 -25.323 1.00 50.97 499 SER A N 1
ATOM 4116 C CA . SER A 1 499 ? 36.090 -48.035 -23.892 1.00 50.97 499 SER A CA 1
ATOM 4117 C C . SER A 1 499 ? 37.502 -48.018 -23.301 1.00 50.97 499 SER A C 1
ATOM 4119 O O . SER A 1 499 ? 38.354 -48.791 -23.727 1.00 50.97 499 SER A O 1
ATOM 4121 N N . ASP A 1 500 ? 37.676 -47.212 -22.257 1.00 50.50 500 ASP A N 1
ATOM 4122 C CA . ASP A 1 500 ? 38.730 -47.327 -21.238 1.00 50.50 500 ASP A CA 1
ATOM 4123 C C . ASP A 1 500 ? 40.079 -46.637 -21.522 1.00 50.50 500 ASP A C 1
ATOM 4125 O O . ASP A 1 500 ? 41.116 -47.275 -21.664 1.00 50.50 500 ASP A O 1
ATOM 4129 N N . ASP A 1 501 ? 40.090 -45.302 -21.433 1.00 48.81 501 ASP A N 1
ATOM 4130 C CA . ASP A 1 501 ? 41.276 -44.543 -20.989 1.00 48.81 501 ASP A CA 1
ATOM 4131 C C . ASP A 1 501 ? 40.883 -43.420 -20.015 1.00 48.81 501 ASP A C 1
ATOM 4133 O O . ASP A 1 501 ? 41.148 -42.240 -20.210 1.00 48.81 501 ASP A O 1
ATOM 4137 N N . PHE A 1 502 ? 40.174 -43.779 -18.946 1.00 39.31 502 PHE A N 1
ATOM 4138 C CA . PHE A 1 502 ? 40.166 -42.977 -17.723 1.00 39.31 502 PHE A CA 1
ATOM 4139 C C . PHE A 1 502 ? 40.292 -43.929 -16.542 1.00 39.31 502 PHE A C 1
ATOM 4141 O O . PHE A 1 502 ? 39.303 -44.388 -15.972 1.00 39.31 502 PHE A O 1
ATOM 4148 N N . GLY A 1 503 ? 41.542 -44.234 -16.195 1.00 52.25 503 GLY A N 1
ATOM 4149 C CA . GLY A 1 503 ? 41.905 -44.914 -14.959 1.00 52.25 503 GLY A CA 1
ATOM 4150 C C . GLY A 1 503 ? 41.538 -44.065 -13.745 1.00 52.25 503 GLY A C 1
ATOM 4151 O O . GLY A 1 503 ? 42.376 -43.358 -13.193 1.00 52.25 503 GLY A O 1
ATOM 4152 N N . TYR A 1 504 ? 40.278 -44.140 -13.323 1.00 43.47 504 TYR A N 1
ATOM 4153 C CA . TYR A 1 504 ? 39.913 -43.887 -11.938 1.00 43.47 504 TYR A CA 1
ATOM 4154 C C . TYR A 1 504 ? 40.093 -45.194 -11.177 1.00 43.47 504 TYR A C 1
ATOM 4156 O O . TYR A 1 504 ? 39.233 -46.072 -11.197 1.00 43.47 504 TYR A O 1
ATOM 4164 N N . ASP A 1 505 ? 41.247 -45.306 -10.528 1.00 48.72 505 ASP A N 1
ATOM 4165 C CA . ASP A 1 505 ? 41.542 -46.332 -9.537 1.00 48.72 505 ASP A CA 1
ATOM 4166 C C . ASP A 1 505 ? 40.608 -46.117 -8.332 1.00 48.72 505 ASP A C 1
ATOM 4168 O O . ASP A 1 505 ? 40.875 -45.338 -7.417 1.00 48.72 505 ASP A O 1
ATOM 4172 N N . SER A 1 506 ? 39.420 -46.716 -8.405 1.00 48.44 506 SER A N 1
ATOM 4173 C CA . SER A 1 506 ? 38.427 -46.758 -7.336 1.00 48.44 506 SER A CA 1
ATOM 4174 C C . SER A 1 506 ? 38.464 -48.160 -6.738 1.00 48.44 506 SER A C 1
ATOM 4176 O O . SER A 1 506 ? 37.641 -49.014 -7.057 1.00 48.44 506 SER A O 1
ATOM 4178 N N . GLN A 1 507 ? 39.431 -48.382 -5.848 1.00 51.22 507 GLN A N 1
ATOM 4179 C CA . GLN A 1 507 ? 39.595 -49.596 -5.035 1.00 51.22 507 GLN A CA 1
ATOM 4180 C C . GLN A 1 507 ? 38.434 -49.877 -4.050 1.00 51.22 507 GLN A C 1
ATOM 4182 O O . GLN A 1 507 ? 38.570 -50.733 -3.188 1.00 51.22 507 GLN A O 1
ATOM 4187 N N . ASP A 1 508 ? 37.283 -49.207 -4.178 1.00 52.38 508 ASP A N 1
ATOM 4188 C CA . ASP A 1 508 ? 36.187 -49.246 -3.194 1.00 52.38 508 ASP A CA 1
ATOM 4189 C C . ASP A 1 508 ? 34.850 -49.778 -3.751 1.00 52.38 508 ASP A C 1
ATOM 4191 O O . ASP A 1 508 ? 33.808 -49.626 -3.117 1.00 52.38 508 ASP A O 1
ATOM 4195 N N . ASN A 1 509 ? 34.839 -50.426 -4.922 1.00 53.16 509 ASN A N 1
ATOM 4196 C CA . ASN A 1 509 ? 33.610 -50.968 -5.524 1.00 53.16 509 ASN A CA 1
ATOM 4197 C C . ASN A 1 509 ? 33.705 -52.461 -5.893 1.00 53.16 509 ASN A C 1
ATOM 4199 O O . ASN A 1 509 ? 33.225 -52.867 -6.948 1.00 53.16 509 ASN A O 1
ATOM 4203 N N . GLU A 1 510 ? 34.281 -53.299 -5.025 1.00 57.62 510 GLU A N 1
ATOM 4204 C CA . GLU A 1 510 ? 34.252 -54.765 -5.208 1.00 57.62 510 GLU A CA 1
ATOM 4205 C C . GLU A 1 510 ? 32.851 -55.389 -5.002 1.00 57.62 510 GLU A C 1
ATOM 4207 O O . GLU A 1 510 ? 32.626 -56.518 -5.427 1.00 57.62 510 GLU A O 1
ATOM 4212 N N . ASP A 1 511 ? 31.881 -54.647 -4.447 1.00 59.03 511 ASP A N 1
ATOM 4213 C CA . ASP A 1 511 ? 30.536 -55.162 -4.114 1.00 59.03 511 ASP A CA 1
ATOM 4214 C C . ASP A 1 511 ? 29.375 -54.566 -4.944 1.00 59.03 511 ASP A C 1
ATOM 4216 O O . ASP A 1 511 ? 28.204 -54.873 -4.698 1.00 59.03 511 ASP A O 1
ATOM 4220 N N . MET A 1 512 ? 29.646 -53.727 -5.952 1.00 61.47 512 MET A N 1
ATOM 4221 C CA . MET A 1 512 ? 28.594 -53.174 -6.819 1.00 61.47 512 MET A CA 1
ATOM 4222 C C . MET A 1 512 ? 28.552 -53.873 -8.181 1.00 61.47 512 MET A C 1
ATOM 4224 O O . MET A 1 512 ? 29.476 -53.761 -8.982 1.00 61.47 512 MET A O 1
ATOM 4228 N N . MET A 1 513 ? 27.432 -54.552 -8.469 1.00 64.44 513 MET A N 1
ATOM 4229 C CA . MET A 1 513 ? 27.162 -55.139 -9.787 1.00 64.44 513 MET A CA 1
ATOM 4230 C C . MET A 1 513 ? 27.368 -54.104 -10.895 1.00 64.44 513 MET A C 1
ATOM 4232 O O . MET A 1 513 ? 26.721 -53.052 -10.912 1.00 64.44 513 MET A O 1
ATOM 4236 N N . THR A 1 514 ? 28.236 -54.421 -11.857 1.00 76.44 514 THR A N 1
ATOM 4237 C CA . THR A 1 514 ? 28.477 -53.542 -13.000 1.00 76.44 514 THR A CA 1
ATOM 4238 C C . THR A 1 514 ? 27.231 -53.496 -13.885 1.00 76.44 514 THR A C 1
ATOM 4240 O O . THR A 1 514 ? 26.433 -54.434 -13.942 1.00 76.44 514 THR A O 1
ATOM 4243 N N . ASN A 1 515 ? 27.070 -52.421 -14.658 1.00 65.19 515 ASN A N 1
ATOM 4244 C CA . ASN A 1 515 ? 25.939 -52.257 -15.582 1.00 65.19 515 ASN A CA 1
ATOM 4245 C C . ASN A 1 515 ? 25.791 -53.448 -16.561 1.00 65.19 515 ASN A C 1
ATOM 4247 O O . ASN A 1 515 ? 24.685 -53.800 -16.974 1.00 65.19 515 ASN A O 1
ATOM 4251 N N . ALA A 1 516 ? 26.906 -54.104 -16.904 1.00 75.25 516 ALA A N 1
ATOM 4252 C CA . ALA A 1 516 ? 26.931 -55.325 -17.704 1.00 75.25 516 ALA A CA 1
ATOM 4253 C C . ALA A 1 516 ? 26.334 -56.545 -16.973 1.00 75.25 516 ALA A C 1
ATOM 4255 O O . ALA A 1 516 ? 25.627 -57.335 -17.603 1.00 75.25 516 ALA A O 1
ATOM 4256 N N . ASP A 1 517 ? 26.556 -56.681 -15.664 1.00 78.44 517 ASP A N 1
ATOM 4257 C CA . ASP A 1 517 ? 26.005 -57.767 -14.846 1.00 78.44 517 ASP A CA 1
ATOM 4258 C C . ASP A 1 517 ? 24.498 -57.606 -14.654 1.00 78.44 517 ASP A C 1
ATOM 4260 O O . ASP A 1 517 ? 23.753 -58.558 -14.881 1.00 78.44 517 ASP A O 1
ATOM 4264 N N . ILE A 1 518 ? 24.032 -56.378 -14.392 1.00 76.44 518 ILE A N 1
ATOM 4265 C CA . ILE A 1 518 ? 22.597 -56.047 -14.320 1.00 76.44 518 ILE A CA 1
ATOM 4266 C C . ILE A 1 518 ? 21.907 -56.380 -15.650 1.00 76.44 518 ILE A C 1
ATOM 4268 O O . ILE A 1 518 ? 20.817 -56.958 -15.688 1.00 76.44 518 ILE A O 1
ATOM 4272 N N . LYS A 1 519 ? 22.556 -56.058 -16.776 1.00 83.44 519 LYS A N 1
ATOM 4273 C CA . LYS A 1 519 ? 22.030 -56.364 -18.112 1.00 83.44 519 LYS A CA 1
ATOM 4274 C C . LYS A 1 519 ? 22.007 -57.872 -18.382 1.00 83.44 519 LYS A C 1
ATOM 4276 O O . LYS A 1 519 ? 21.048 -58.364 -18.977 1.00 83.44 519 LYS A O 1
ATOM 4281 N N . ARG A 1 520 ? 23.013 -58.619 -17.911 1.00 82.94 520 ARG A N 1
ATOM 4282 C CA . ARG A 1 520 ? 23.081 -60.087 -18.016 1.00 82.94 520 ARG A CA 1
ATOM 4283 C C . ARG A 1 520 ? 22.000 -60.763 -17.169 1.00 82.94 520 ARG A C 1
ATOM 4285 O O . ARG A 1 520 ? 21.333 -61.675 -17.655 1.00 82.94 520 ARG A O 1
ATOM 4292 N N . GLU A 1 521 ? 21.778 -60.291 -15.946 1.00 80.00 521 GLU A N 1
ATOM 4293 C CA . GLU A 1 521 ? 20.736 -60.796 -15.047 1.00 80.00 521 GLU A CA 1
ATOM 4294 C C . GLU A 1 521 ? 19.328 -60.497 -15.592 1.00 80.00 521 GLU A C 1
ATOM 4296 O O . GLU A 1 521 ? 18.468 -61.382 -15.642 1.00 80.00 521 GLU A O 1
ATOM 4301 N N . GLY A 1 522 ? 19.117 -59.290 -16.129 1.00 81.75 522 GLY A N 1
ATOM 4302 C CA . GLY A 1 522 ? 17.885 -58.921 -16.829 1.00 81.75 522 GLY A CA 1
ATOM 4303 C C . GLY A 1 522 ? 17.604 -59.807 -18.048 1.00 81.75 522 GLY A C 1
ATOM 4304 O O . GLY A 1 522 ? 16.464 -60.237 -18.258 1.00 81.75 522 GLY A O 1
ATOM 4305 N N . GLN A 1 523 ? 18.639 -60.148 -18.822 1.00 82.25 523 GLN A N 1
ATOM 4306 C CA . GLN A 1 523 ? 18.517 -61.060 -19.960 1.00 82.25 523 GLN A CA 1
ATOM 4307 C C . GLN A 1 523 ? 18.171 -62.489 -19.503 1.00 82.25 523 GLN A C 1
ATOM 4309 O O . GLN A 1 523 ? 17.250 -63.097 -20.051 1.00 82.25 523 GLN A O 1
ATOM 4314 N N . MET A 1 524 ? 18.820 -62.995 -18.446 1.00 79.94 524 MET A N 1
ATOM 4315 C CA . MET A 1 524 ? 18.509 -64.309 -17.866 1.00 79.94 524 MET A CA 1
ATOM 4316 C C . MET A 1 524 ? 17.064 -64.393 -17.355 1.00 79.94 524 MET A C 1
ATOM 4318 O O . MET A 1 524 ? 16.382 -65.388 -17.604 1.00 79.94 524 MET A O 1
ATOM 4322 N N . LEU A 1 525 ? 16.551 -63.344 -16.706 1.00 79.50 525 LEU A N 1
ATOM 4323 C CA . LEU A 1 525 ? 15.150 -63.272 -16.270 1.00 79.50 525 LEU A CA 1
ATOM 4324 C C . LEU A 1 525 ? 14.166 -63.288 -17.449 1.00 79.50 525 LEU A C 1
ATOM 4326 O O . LEU A 1 525 ? 13.102 -63.918 -17.379 1.00 79.50 525 LEU A O 1
ATOM 4330 N N . MET A 1 526 ? 14.512 -62.618 -18.549 1.00 76.94 526 MET A N 1
ATOM 4331 C CA . MET A 1 526 ? 13.704 -62.617 -19.769 1.00 76.94 526 MET A CA 1
ATOM 4332 C C . MET A 1 526 ? 13.702 -63.984 -20.459 1.00 76.94 526 MET A C 1
ATOM 4334 O O . MET A 1 526 ? 12.644 -64.437 -20.910 1.00 76.94 526 MET A O 1
ATOM 4338 N N . ASP A 1 527 ? 14.836 -64.679 -20.483 1.00 76.19 527 ASP A N 1
ATOM 4339 C CA . ASP A 1 527 ? 14.949 -66.007 -21.090 1.00 76.19 527 ASP A CA 1
ATOM 4340 C C . ASP A 1 527 ? 14.285 -67.096 -20.229 1.00 76.19 527 ASP A C 1
ATOM 4342 O O . ASP A 1 527 ? 13.576 -67.961 -20.756 1.00 76.19 527 ASP A O 1
ATOM 4346 N N . GLN A 1 528 ? 14.351 -66.988 -18.897 1.00 71.81 528 GLN A N 1
ATOM 4347 C CA . GLN A 1 528 ? 13.572 -67.836 -17.985 1.00 71.81 528 GLN A CA 1
ATOM 4348 C C . GLN A 1 528 ? 12.055 -67.644 -18.159 1.00 71.81 528 GLN A C 1
ATOM 4350 O O . GLN A 1 528 ? 11.293 -68.616 -18.104 1.00 71.81 528 GLN A O 1
ATOM 4355 N N . LYS A 1 529 ? 11.589 -66.413 -18.426 1.00 68.31 529 LYS A N 1
ATOM 4356 C CA . LYS A 1 529 ? 10.171 -66.142 -18.730 1.00 68.31 529 LYS A CA 1
ATOM 4357 C C . LYS A 1 529 ? 9.733 -66.700 -20.085 1.00 68.31 529 LYS A C 1
ATOM 4359 O O . LYS A 1 529 ? 8.583 -67.126 -20.211 1.00 68.31 529 LYS A O 1
ATOM 4364 N N . LYS A 1 530 ? 10.616 -66.744 -21.087 1.00 66.50 530 LYS A N 1
ATOM 4365 C CA . LYS A 1 530 ? 10.302 -67.304 -22.415 1.00 66.50 530 LYS A CA 1
ATOM 4366 C C . LYS A 1 530 ? 10.163 -68.833 -22.405 1.00 66.50 530 LYS A C 1
ATOM 4368 O O . LYS A 1 530 ? 9.355 -69.354 -23.174 1.00 66.50 530 LYS A O 1
ATOM 4373 N N . ASN A 1 531 ? 10.841 -69.536 -21.491 1.00 57.22 531 ASN A N 1
ATOM 4374 C CA . ASN A 1 531 ? 10.821 -71.005 -21.407 1.00 57.22 531 ASN A CA 1
ATOM 4375 C C . ASN A 1 531 ? 9.647 -71.617 -20.613 1.00 57.22 531 ASN A C 1
ATOM 4377 O O . ASN A 1 531 ? 9.470 -72.835 -20.621 1.00 57.22 531 ASN A O 1
ATOM 4381 N N . LYS A 1 532 ? 8.762 -70.820 -19.994 1.00 59.19 532 LYS A N 1
ATOM 4382 C CA . LYS A 1 532 ? 7.500 -71.328 -19.413 1.00 59.19 532 LYS A CA 1
ATOM 4383 C C . LYS A 1 532 ? 6.353 -71.280 -20.430 1.00 59.19 532 LYS A C 1
ATOM 4385 O O . LYS A 1 532 ? 5.432 -70.473 -20.322 1.00 59.19 532 LYS A O 1
ATOM 4390 N N . LYS A 1 533 ? 6.351 -72.200 -21.401 1.00 51.12 533 LYS A N 1
ATOM 4391 C CA . LYS A 1 533 ? 5.148 -72.528 -22.189 1.00 51.12 533 LYS A CA 1
ATOM 4392 C C . LYS A 1 533 ? 4.814 -74.026 -22.140 1.00 51.12 533 LYS A C 1
ATOM 4394 O O . LYS A 1 533 ? 5.431 -74.839 -22.808 1.00 51.12 533 LYS A O 1
ATOM 4399 N N . ARG A 1 534 ? 3.693 -74.300 -21.454 1.00 50.75 534 ARG A N 1
ATOM 4400 C CA . ARG A 1 534 ? 2.628 -75.267 -21.800 1.00 50.75 534 ARG A CA 1
ATOM 4401 C C . ARG A 1 534 ? 2.931 -76.773 -21.697 1.00 50.75 534 ARG A C 1
ATOM 4403 O O . ARG A 1 534 ? 3.061 -77.453 -22.708 1.00 50.75 534 ARG A O 1
ATOM 4410 N N . ALA A 1 535 ? 2.770 -77.333 -20.496 1.00 48.19 535 ALA A N 1
ATOM 4411 C CA . ALA A 1 535 ? 2.270 -78.705 -20.357 1.00 48.19 535 ALA A CA 1
ATOM 4412 C C . ALA A 1 535 ? 0.731 -78.691 -20.481 1.00 48.19 535 ALA A C 1
ATOM 4414 O O . ALA A 1 535 ? 0.019 -78.203 -19.604 1.00 48.19 535 ALA A O 1
ATOM 4415 N N . ARG A 1 536 ? 0.213 -79.156 -21.625 1.00 50.00 536 ARG A N 1
ATOM 4416 C CA . ARG A 1 536 ? -1.223 -79.350 -21.890 1.00 50.00 536 ARG A CA 1
ATOM 4417 C C . ARG A 1 536 ? -1.743 -80.533 -21.065 1.00 50.00 536 ARG A C 1
ATOM 4419 O O . ARG A 1 536 ? -1.287 -81.656 -21.255 1.00 50.00 536 ARG A O 1
ATOM 4426 N N . GLY A 1 537 ? -2.751 -80.300 -20.226 1.00 45.84 537 GLY A N 1
ATOM 4427 C CA . GLY A 1 537 ? -3.548 -81.370 -19.627 1.00 45.84 537 GLY A CA 1
ATOM 4428 C C . GLY A 1 537 ? -4.321 -82.143 -20.702 1.00 45.84 537 GLY A C 1
ATOM 4429 O O . GLY A 1 537 ? -5.131 -81.565 -21.427 1.00 45.84 537 GLY A O 1
ATOM 4430 N N . ARG A 1 538 ? -4.072 -83.452 -20.810 1.00 42.94 538 ARG A N 1
ATOM 4431 C CA . ARG A 1 538 ? -4.919 -84.395 -21.556 1.00 42.94 538 ARG A CA 1
ATOM 4432 C C . ARG A 1 538 ? -6.110 -84.779 -20.678 1.00 42.94 538 ARG A C 1
ATOM 4434 O O . ARG A 1 538 ? -5.929 -85.283 -19.575 1.00 42.94 538 ARG A O 1
ATOM 4441 N N . ARG A 1 539 ? -7.327 -84.565 -21.183 1.00 43.28 539 ARG A N 1
ATOM 4442 C CA . ARG A 1 539 ? -8.573 -85.091 -20.611 1.00 43.28 539 ARG A CA 1
ATOM 4443 C C . ARG A 1 539 ? -9.088 -86.253 -21.475 1.00 43.28 539 ARG A C 1
ATOM 4445 O O . ARG A 1 539 ? -9.305 -86.057 -22.664 1.00 43.28 539 ARG A O 1
ATOM 4452 N N . LYS A 1 540 ? -9.327 -87.379 -20.791 1.00 43.38 540 LYS A N 1
ATOM 4453 C CA . LYS A 1 540 ? -10.285 -88.487 -21.013 1.00 43.38 540 LYS A CA 1
ATOM 4454 C C . LYS A 1 540 ? -10.185 -89.374 -22.270 1.00 43.38 540 LYS A C 1
ATOM 4456 O O . LYS A 1 540 ? -10.535 -88.951 -23.366 1.00 43.38 540 LYS A O 1
ATOM 4461 N N . LYS A 1 541 ? -9.953 -90.669 -22.035 1.00 38.44 541 LYS A N 1
ATOM 4462 C CA . LYS A 1 541 ? -11.037 -91.665 -22.009 1.00 38.44 541 LYS A CA 1
ATOM 4463 C C . LYS A 1 541 ? -10.848 -92.582 -20.812 1.00 38.44 541 LYS A C 1
ATOM 4465 O O . LYS A 1 541 ? -9.666 -92.857 -20.516 1.00 38.44 541 LYS A O 1
#

Foldseek 3Di:
DDDDDDDDDDDDDDPVNVVVVVVVVVVVVVVVVVVVVVVVVVVVVVVVVVVVVVVVVVVVVVVVVVVCVVCVQLVVLCVVCVVPVVLNVVCNPDGNVVSVVVVVVVVVVVVVVVVVVVVVVVVVVVVVVVVVVVVVVVVVVVVVVVVVVVVVVVVVVVVVVVVVVVVVVVVVVVVVVVVVVVVVVVVVVVVVVCVVVVVVVVVVVVVVVVVVVVVVVVVVVVVVVVVVVVVVVVVVVVVVVVVVVVVVVVVVVVVVVVVVVVVVVVVVVVVVPPDDDDDDDDDDDDDDDDDDDPVVVVVVVVVVVVVVVVCVVVVHDDPVVSVVVVVVVVVVVVVVVVVVVVVVVVVVVVVVVVVVVVVVVVCCVVVVVVVVVVVVVVVVVVVVVVVVVVVVVVVVVVVVVVVVVVVVVLLVVLVVLLVVLLPQDDDPPDDNDDDNPPSVSSVVNSVVSVVVVCVVVVPDDPVSVVVVCPDPVVVVVVVVPDDPVPPPPPPPDPDPDDDDDDPPPPVPPPPDDDPVNVVVVVVVVVVVVVPPDDDDDDDDD

Secondary structure (DSSP, 8-state):
--------------HHHHHHHHHHHHHHHHHHHHHHHHHHHHHHHHHHHHHHHHHHHHHHHHHHHHHHHHTHHHHHHHHHTTT-HHHHHHHTTS-HHHHHHHHHHHHHHHHHHHHHHHHHHHHHHHHHHHHHHHHHHHHHHHHHHHHHHHHHHHHHHHHHHHHHHHHHHHHHHHHHHHHHHHHHHHHHHHHHHHHHHHHHHHHHHHHHHHHHHHHHHHHHHHHHHHHHHHHHHHHHHHHHHHHHHHHHHHHHHHHHHHHHHHHHHHHHHHTT---------------------HHHHHHHHHHHHHHHHHHHHHT-SSHHHHHHHHHHHHHHHHHHHHHHHHHHHHHHHHHHHHHHHHHHHHHHHHHHHHHHHHHHHHHHHHHHHHHHHHHHHHHHHHHHHHHHHHHHHHHHHHHHHHHHTTT-PPPTTS-S---TT-HHHHHHHHHHHHHHHHHHTT--SHHHHHHHHTSHHHHHHHHHTS-TT-------S-----S-------TT-TTSPPHHHHHHHHHHHHHHHHT----PPP---

Organism: Patiria miniata (NCBI:txid46514)

=== Feature glossary ===
The record interleaves many kinds of information about one protein. Here is each kind framed as the question it answers.

Q: What does the local fold look like, residue by residue?
A: The Foldseek 3Di string encodes local tertiary geometry as a 20-letter alphabet — one character per residue — derived from the relative positions of nearby Cα atoms. Unlike the amino-acid sequence, 3Di is a direct function of the 3D structure, so two proteins with the same fold have similar 3Di strings even at low sequence identity.

Q: Which residues are in helices, strands, or loops?
A: The SS8 string is DSSP's per-residue secondary-structure call. α-helix (H) means an i→i+4 H-bond ladder; β-strand (E) means the residue participates in a β-sheet; 3₁₀ (G) and π (I) are tighter and wider helices; T/S are turns/bends; '-' is loop.

Q: How big and how compact is the whole molecule?
A: Radius of gyration (Rg) is the root-mean-square distance of Cα atoms from their centroid — a single number for overall size and compactness. A globular domain of N residues has Rg ≈ 2.2·N^0.38 Å; an extended or disordered chain has a much larger Rg. The Cα contact count is the number of residue pairs whose Cα atoms are within 8 Å and are more than four positions apart in sequence — a standard proxy for tertiary packing density. The bounding box is the smallest axis-aligned box enclosing all Cα atoms.

Q: Where is each backbone atom in 3D?
A: Structure coordinates are given as an mmCIF _atom_site loop: one row per atom with element, residue name, chain id, sequence number, and x/y/z position in Å. Only the four main-chain atoms per residue are included here; side chains are omitted to keep the record compact.

Q: What is the amino-acid chain?
A: Primary structure: the covalent order of the twenty standard amino acids along the backbone. Two proteins with the same sequence will (almost always) fold to the same structure; two with 30% identity often share a fold but not the details.

Q: What if only a Cα trace is available?
A: Three-state secondary structure (P-SEA) collapses the eight DSSP classes into helix (a), strand (b), and coil (c). P-SEA assigns these from Cα geometry alone — distances and angles — without requiring backbone oxygens, so it works on any Cα trace.

Q: What family and function is it annotated with?
A: Database cross-references. InterPro integrates a dozen domain/family signature databases into unified entries with residue-range hits. GO terms attach function/process/location labels with evidence codes. CATH codes position the fold in a four-level structural taxonomy. Organism is the NCBI-taxonomy species name.

Q: How confident is the AlphaFold model at each residue?
A: pLDDT is the predicted lDDT-Cα score: AlphaFold's confidence that the local environment of each residue (all inter-atomic distances 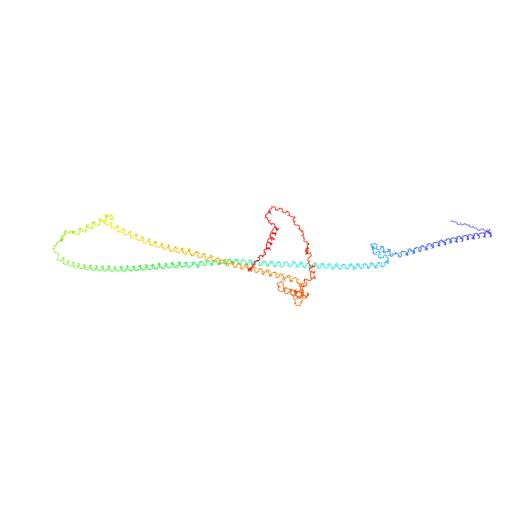within 15 Å) is correctly placed. It is a per-residue number between 0 and 100, with higher meaning more reliable.

Q: How mobile is each atom in the crystal?
A: B-factor (Debye–Waller factor) reflects atomic displacement in the crystal lattice. It is an experimental observable (units Å²), not a prediction; low values mean the atom is pinned down, high values mean it moves or is heterogeneous across the crystal.

Q: Which residues are buried vs exposed?
A: SASA measures how much of the protein is reachable by solvent. It is computed by rolling a water-sized probe over the atomic surface and summing the exposed area (Å²). Per-residue SASA distinguishes core (buried, low SASA) from surface (exposed, high SASA) residues; total SASA is a whole-molecule size measure.

Q: What do the diagnostic plots show?
A: Plot images: a contact map (which residues are close in 3D, as an N×N binary image), a Ramachandran scatter (backbone torsion angles, revealing secondary-structure composition at a glance), and — for AlphaFold structures — a PAE heatmap (pairwise prediction confidence).

Q: What known structures does this most resemble?
A: The Foldseek neighbor list gives the closest experimentally determined structures in the PDB, ranked by structural alignment. TM-score near 1 means near-identical fold; near 0.3 means only rough topology match. This is how one finds what a novel AlphaFold prediction most resembles in the solved-structure universe.

Q: Are the domains correctly placed relative to each other?
A: Predicted aligned error is AlphaFold's pairwise confidence. Unlike pLDDT (per-residue), PAE is per-residue-pair and captures whether two parts of the structure are correctly placed relative to each other. Units are ångströms of expected positional error.

Q: What do the rendered images show?
A: Structure images are PyMOL renders from six orthogonal camera directions. Cartoon representation draws helices as coils and strands as arrows; sticks shows the backbone as bonds; surface shows the solvent-excluded envelope. Rainbow coloring maps sequence position to hue (blue→red, N→C); chain coloring assigns a distinct color per polypeptide.

Q: What are the backbone torsion angles?
A: φ (phi) and ψ (psi) are the two rotatable backbone dihedrals per residue: φ is the C(i-1)–N–Cα–C torsion, ψ is the N–Cα–C–N(i+1) torsion, both in degrees on (−180°, 180°]. α-helical residues cluster near (−60°, −45°); β-strand residues near (−120°, +130°). A Ramachandran plot is simply a scatter of (φ, ψ) for every residue.